Protein 4XFM (pdb70)

Nearest PDB structures (foldseek):
  4xfm-assembly1_A  TM=1.003E+00  e=1.404E-82  Pectobacterium atrosepticum SCRI1043
  4xfr-assembly1_A  TM=6.025E-01  e=2.585E-29  Bordetella bronchiseptica RB50
  1yzy-assembly2_B  TM=5.390E-01  e=2.437E-25  Haemophilus influenzae
  3dqq-assembly2_B  TM=5.513E-01  e=1.220E-23  Salmonella enterica subsp. enterica serovar Typhimurium
  5dmh-assembly2_B  TM=5.196E-01  e=3.644E-24  Cupriavidus necator H16

Sequence (400 aa):
GQVLVVADDFTGANDAGVGLAQHGARVSVVFDVNTLHADLLGDAVVVINTDSRAARDDVASQRTAAAVAAWQAVGGKGWIIKKIDSTLRGNLGAEVAAALSAADVPVALIAAASPTLGRVTRQGEVWVNGRRLTDTEFASDPKTPVTSASIAARLAEQTALPVAEIHLDEVRQANLAHRLQQLADEGTRLIILDTDVQDDLTHIVNAARALPFRPLLVGSAGLSDALATAQDFTRKTEKPLLAVVGSMSDIAQKQIAAARLRSDVTLVEIDINALFSPDSSTVMASQCEDALKALTNGHHCIIRTCQQLGETISHYLGELTRSIVQALLPGGLYLSGGDIAIAVATALGATGFQIKGQIASCVPWGYLLNSIVGMTPVMTKAGGFGNETTLLDVLRFIEEK

B-factor: mean 32.68, std 15.21, range [10.8, 99.48]

Foldseek 3Di:
DAEEEEEADDVQQVLLQVLLVVLAFPEDEDADLVVDAQVRGGHYYYYHLVFLQHDLVSLLVSLLVSLQSCVVRPDDDAYEYAYPLLLGGNVQSNVVSNQVSLVALAEEEQAADQVQQWWAAPQFIDRVHHTSCPDPVADDPRTHDDGRHPVVSNVVNDPQAEDEDGDVRLPDLCVLVVVVVCSVVRRYYYYYTDNDLVSLLSVVVSQVVHPGRHHYYYGSSNSSSVSNVVNHQHFFLAFEEEEEAFPDPLVVLQVVVLVVDNQAEEQEAELVCLPPPCVVVVLVVSLVVQLVSRNRGHHYYYYYPVVSLVSVLLSSLVSLCSNLVVDGHLAYEADDPSNVVNNLVSQVFPDFDWDQAWQVFKTKFATHPGSVPGRIYIYGYHPDDHSNRVVRVRVVSRVD

Organism: Pectobacterium atrosepticum (strain SCRI 1043 / ATCC BAA-672) (NCBI:txid218491)

Radius of gyration: 26.34 Å; Cα contacts (8 Å, |Δi|>4): 887; chains: 1; bounding box: 74×48×65 Å

Structure (mmCIF, N/CA/C/O backbone):
data_4XFM
#
_entry.id   4XFM
#
_cell.length_a   153.696
_cell.length_b   47.611
_cell.length_c   64.142
_cell.angle_alpha   90.000
_cell.angle_beta   107.120
_cell.angle_gamma   90.000
#
_symmetry.space_group_name_H-M   'C 1 2 1'
#
loop_
_entity.id
_entity.type
_entity.pdbx_description
1 polymer 'Uncharacterized protein'
2 non-polymer 'THREONATE ION'
3 water water
#
loop_
_atom_site.group_PDB
_atom_site.id
_atom_site.type_symbol
_atom_site.label_atom_id
_atom_site.label_alt_id
_atom_site.label_comp_id
_atom_site.label_asym_id
_atom_site.label_entity_id
_atom_site.label_seq_id
_atom_site.pdbx_PDB_ins_code
_atom_site.Cartn_x
_atom_site.Cartn_y
_atom_site.Cartn_z
_atom_site.occupancy
_atom_site.B_iso_or_equiv
_atom_site.auth_seq_id
_atom_site.auth_comp_id
_atom_site.auth_asym_id
_atom_site.auth_atom_id
_atom_site.pdbx_PDB_model_num
ATOM 1 N N . GLY A 1 31 ? 66.702 21.824 -0.171 1.00 40.64 9 GLY A N 1
ATOM 2 C CA . GLY A 1 31 ? 67.072 21.021 0.977 1.00 42.35 9 GLY A CA 1
ATOM 3 C C . GLY A 1 31 ? 65.975 21.040 2.025 1.00 37.44 9 GLY A C 1
ATOM 4 O O . GLY A 1 31 ? 66.161 20.550 3.140 1.00 53.97 9 GLY A O 1
ATOM 7 N N . GLN A 1 32 ? 64.818 21.588 1.651 1.00 29.04 10 GLN A N 1
ATOM 8 C CA . GLN A 1 32 ? 63.695 21.717 2.582 1.00 22.45 10 GLN A CA 1
ATOM 9 C C . GLN A 1 32 ? 62.772 20.508 2.495 1.00 20.74 10 GLN A C 1
ATOM 10 O O . GLN A 1 32 ? 62.628 19.886 1.459 1.00 23.31 10 GLN A O 1
ATOM 24 N N . VAL A 1 33 ? 62.143 20.167 3.608 1.00 17.09 11 VAL A N 1
ATOM 25 C CA . VAL A 1 33 ? 61.207 19.062 3.667 1.00 16.47 11 VAL A CA 1
ATOM 26 C C . VAL A 1 33 ? 59.803 19.544 4.069 1.00 15.84 11 VAL A C 1
ATOM 27 O O . VAL A 1 33 ? 59.669 20.372 4.968 1.00 16.50 11 VAL A O 1
ATOM 40 N N . LEU A 1 34 ? 58.776 19.036 3.376 1.00 13.62 12 LEU A N 1
ATOM 41 C CA . LEU A 1 34 ? 57.393 19.180 3.797 1.00 13.71 12 LEU A CA 1
ATOM 42 C C . LEU A 1 34 ? 56.885 17.816 4.178 1.00 13.64 12 LEU A C 1
ATOM 43 O O . LEU A 1 34 ? 56.977 16.880 3.370 1.00 13.99 12 LEU A O 1
ATOM 59 N N . VAL A 1 35 ? 56.312 17.700 5.380 1.00 13.18 13 VAL A N 1
ATOM 60 C CA . VAL A 1 35 ? 55.607 16.497 5.793 1.00 11.75 13 VAL A CA 1
ATOM 61 C C . VAL A 1 35 ? 54.118 16.828 5.854 1.00 15.34 13 VAL A C 1
ATOM 62 O O . VAL A 1 35 ? 53.743 17.791 6.522 1.00 14.19 13 VAL A O 1
ATOM 75 N N . VAL A 1 36 ? 53.276 16.066 5.159 1.00 13.02 14 VAL A N 1
ATOM 76 C CA . VAL A 1 36 ? 51.838 16.199 5.260 1.00 12.12 14 VAL A CA 1
ATOM 77 C C . VAL A 1 36 ? 51.339 14.918 5.919 1.00 13.30 14 VAL A C 1
ATOM 78 O O . VAL A 1 36 ? 51.379 13.858 5.307 1.00 13.26 14 VAL A O 1
ATOM 91 N N . ALA A 1 37 ? 50.895 15.033 7.168 1.00 14.02 15 ALA A N 1
ATOM 92 C CA . ALA A 1 37 ? 50.435 13.896 7.978 1.00 10.84 15 ALA A CA 1
ATOM 93 C C . ALA A 1 37 ? 48.934 14.002 8.132 1.00 13.63 15 ALA A C 1
ATOM 94 O O . ALA A 1 37 ? 48.380 15.110 8.130 1.00 14.35 15 ALA A O 1
ATOM 101 N N . ASP A 1 38 ? 48.245 12.874 8.307 1.00 13.78 16 ASP A N 1
ATOM 102 C CA . ASP A 1 38 ? 46.810 12.892 8.464 1.00 14.85 16 ASP A CA 1
ATOM 103 C C . ASP A 1 38 ? 46.314 12.967 9.913 1.00 15.18 16 ASP A C 1
ATOM 104 O O . ASP A 1 38 ? 45.113 13.057 10.131 1.00 15.56 16 ASP A O 1
ATOM 113 N N . ASP A 1 39 ? 47.214 12.929 10.888 1.00 14.10 17 ASP A N 1
ATOM 114 C CA . ASP A 1 39 ? 46.799 13.068 12.267 1.00 14.98 17 ASP A CA 1
ATOM 115 C C . ASP A 1 39 ? 47.878 13.682 13.163 1.00 16.34 17 ASP A C 1
ATOM 116 O O . ASP A 1 39 ? 49.001 13.935 12.740 1.00 16.02 17 ASP A O 1
ATOM 125 N N . PHE A 1 40 ? 47.468 13.983 14.390 1.00 17.93 18 PHE A N 1
ATOM 126 C CA . PHE A 1 40 ? 48.295 14.654 15.398 1.00 20.60 18 PHE A CA 1
ATOM 127 C C . PHE A 1 40 ? 49.555 13.886 15.731 1.00 15.73 18 PHE A C 1
ATOM 128 O O . PHE A 1 40 ? 50.675 14.416 15.632 1.00 16.57 18 PHE A O 1
ATOM 145 N N . THR A 1 41 ? 49.396 12.608 16.075 1.00 17.57 19 THR A N 1
ATOM 146 C CA . THR A 1 41 ? 50.560 11.811 16.463 1.00 16.33 19 THR A CA 1
ATOM 147 C C . THR A 1 41 ? 51.534 11.596 15.306 1.00 15.64 19 THR A C 1
ATOM 148 O O . THR A 1 41 ? 52.740 11.677 15.494 1.00 18.95 19 THR A O 1
ATOM 159 N N . GLY A 1 42 ? 51.023 11.344 14.100 1.00 16.68 20 GLY A N 1
ATOM 160 C CA . GLY A 1 42 ? 51.859 11.203 12.936 1.00 14.61 20 GLY A CA 1
ATOM 161 C C . GLY A 1 42 ? 52.669 12.445 12.639 1.00 16.67 20 GLY A C 1
ATOM 162 O O . GLY A 1 42 ? 53.861 12.385 12.322 1.00 15.48 20 GLY A O 1
ATOM 166 N N . ALA A 1 43 ? 52.020 13.586 12.777 1.00 15.12 21 ALA A N 1
ATOM 167 C CA . ALA A 1 43 ? 52.727 14.852 12.581 1.00 14.51 21 ALA A CA 1
ATOM 168 C C . ALA A 1 43 ? 53.846 15.037 13.588 1.00 16.82 21 ALA A C 1
ATOM 169 O O . ALA A 1 43 ? 54.976 15.379 13.224 1.00 18.55 21 ALA A O 1
ATOM 176 N N . ASN A 1 44 ? 53.544 14.816 14.859 1.00 16.46 22 ASN A N 1
ATOM 177 C CA . ASN A 1 44 ? 54.549 14.915 15.893 1.00 19.71 22 ASN A CA 1
ATOM 178 C C . ASN A 1 44 ? 55.691 13.936 15.716 1.00 20.40 22 ASN A C 1
ATOM 179 O O . ASN A 1 44 ? 56.863 14.320 15.907 1.00 25.14 22 ASN A O 1
ATOM 190 N N . ASP A 1 45 ? 55.359 12.699 15.390 1.00 20.99 23 ASP A N 1
ATOM 191 C CA . ASP A 1 45 ? 56.367 11.648 15.242 1.00 27.05 23 ASP A CA 1
ATOM 192 C C . ASP A 1 45 ? 57.327 12.034 14.096 1.00 26.88 23 ASP A C 1
ATOM 193 O O . ASP A 1 45 ? 58.531 11.903 14.227 1.00 23.84 23 ASP A O 1
ATOM 202 N N . ALA A 1 46 ? 56.795 12.549 12.997 1.00 23.76 24 ALA A N 1
ATOM 203 C CA . ALA A 1 46 ? 57.652 12.956 11.868 1.00 23.16 24 ALA A CA 1
ATOM 204 C C . ALA A 1 46 ? 58.547 14.128 12.282 1.00 21.96 24 ALA A C 1
ATOM 205 O O . ALA A 1 46 ? 59.769 14.149 12.039 1.00 19.62 24 ALA A O 1
ATOM 212 N N . GLY A 1 47 ? 57.972 15.113 12.959 1.00 18.58 25 GLY A N 1
ATOM 213 C CA . GLY A 1 47 ? 58.695 16.232 13.517 1.00 18.63 25 GLY A CA 1
ATOM 214 C C . GLY A 1 47 ? 59.837 15.870 14.442 1.00 19.92 25 GLY A C 1
ATOM 215 O O . GLY A 1 47 ? 60.942 16.392 14.392 1.00 22.83 25 GLY A O 1
ATOM 219 N N . VAL A 1 48 ? 59.532 14.991 15.397 1.00 17.37 26 VAL A N 1
ATOM 220 C CA . VAL A 1 48 ? 60.547 14.513 16.307 1.00 17.19 26 VAL A CA 1
ATOM 221 C C . VAL A 1 48 ? 61.739 13.882 15.547 1.00 15.43 26 VAL A C 1
ATOM 222 O O . VAL A 1 48 ? 62.905 14.140 15.871 1.00 20.31 26 VAL A O 1
ATOM 235 N N . GLY A 1 49 ? 61.411 13.047 14.574 1.00 16.55 27 GLY A N 1
ATOM 236 C CA . GLY A 1 49 ? 62.430 12.352 13.808 1.00 20.91 27 GLY A CA 1
ATOM 237 C C . GLY A 1 49 ? 63.312 13.340 13.075 1.00 19.28 27 GLY A C 1
ATOM 238 O O . GLY A 1 49 ? 64.540 13.239 13.079 1.00 21.28 27 GLY A O 1
ATOM 242 N N . LEU A 1 50 ? 62.691 14.352 12.492 1.00 18.60 28 LEU A N 1
ATOM 243 C CA . LEU A 1 50 ? 63.482 15.404 11.825 1.00 18.14 28 LEU A CA 1
ATOM 244 C C . LEU A 1 50 ? 64.381 16.193 12.785 1.00 18.66 28 LEU A C 1
ATOM 245 O O . LEU A 1 50 ? 65.581 16.442 12.531 1.00 19.63 28 LEU A O 1
ATOM 261 N N . ALA A 1 51 ? 63.846 16.574 13.938 1.00 17.73 29 ALA A N 1
ATOM 262 C CA . ALA A 1 51 ? 64.608 17.292 14.916 1.00 21.63 29 ALA A CA 1
ATOM 263 C C . ALA A 1 51 ? 65.784 16.483 15.434 1.00 19.23 29 ALA A C 1
ATOM 264 O O . ALA A 1 51 ? 66.840 17.008 15.683 1.00 23.29 29 ALA A O 1
ATOM 271 N N . GLN A 1 52 ? 65.573 15.175 15.531 1.00 21.35 30 GLN A N 1
ATOM 272 C CA . GLN A 1 52 ? 66.601 14.297 16.076 1.00 23.99 30 GLN A CA 1
ATOM 273 C C . GLN A 1 52 ? 67.797 14.204 15.129 1.00 22.81 30 GLN A C 1
ATOM 274 O O . GLN A 1 52 ? 68.929 13.959 15.569 1.00 29.49 30 GLN A O 1
ATOM 288 N N . HIS A 1 53 ? 67.531 14.432 13.852 1.00 26.27 31 HIS A N 1
ATOM 289 C CA . HIS A 1 53 ? 68.549 14.394 12.815 1.00 23.11 31 HIS A CA 1
ATOM 290 C C . HIS A 1 53 ? 69.054 15.788 12.457 1.00 27.47 31 HIS A C 1
ATOM 291 O O . HIS A 1 53 ? 69.683 15.960 11.415 1.00 31.98 31 HIS A O 1
ATOM 306 N N . GLY A 1 54 ? 68.766 16.779 13.306 1.00 26.01 32 GLY A N 1
ATOM 307 C CA . GLY A 1 54 ? 69.363 18.096 13.166 1.00 28.93 32 GLY A CA 1
ATOM 308 C C . GLY A 1 54 ? 68.519 19.174 12.502 1.00 23.52 32 GLY A C 1
ATOM 309 O O . GLY A 1 54 ? 68.983 20.311 12.372 1.00 29.71 32 GLY A O 1
ATOM 313 N N . ALA A 1 55 ? 67.296 18.845 12.122 1.00 24.72 33 ALA A N 1
ATOM 314 C CA . ALA A 1 55 ? 66.429 19.799 11.429 1.00 21.54 33 ALA A CA 1
ATOM 315 C C . ALA A 1 55 ? 65.846 20.851 12.380 1.00 24.38 33 ALA A C 1
ATOM 316 O O . ALA A 1 55 ? 65.501 20.557 13.534 1.00 22.48 33 ALA A O 1
ATOM 323 N N . ARG A 1 56 ? 65.717 22.073 11.870 1.00 20.98 34 ARG A N 1
ATOM 324 C CA . ARG A 1 56 ? 64.798 23.058 12.431 1.00 19.50 34 ARG A CA 1
ATOM 325 C C . ARG A 1 56 ? 63.433 22.737 11.850 1.00 19.31 34 ARG A C 1
ATOM 326 O O . ARG A 1 56 ? 63.239 22.755 10.642 1.00 19.36 34 ARG A O 1
ATOM 347 N N . VAL A 1 57 ? 62.492 22.331 12.693 1.00 16.20 35 VAL A N 1
ATOM 348 C CA . VAL A 1 57 ? 61.249 21.798 12.228 1.00 17.30 35 VAL A CA 1
ATOM 349 C C . VAL A 1 57 ? 60.087 22.318 13.046 1.00 18.72 35 VAL A C 1
ATOM 350 O O . VAL A 1 57 ? 60.151 22.364 14.275 1.00 21.47 35 VAL A O 1
ATOM 363 N N . SER A 1 58 ? 59.020 22.721 12.356 1.00 17.56 36 SER A N 1
ATOM 364 C CA . SER A 1 58 ? 57.836 23.134 13.068 1.00 19.35 36 SER A CA 1
ATOM 365 C C . SER A 1 58 ? 56.577 22.564 12.444 1.00 18.88 36 SER A C 1
ATOM 366 O O . SER A 1 58 ? 56.513 22.325 11.248 1.00 18.10 36 SER A O 1
ATOM 374 N N . VAL A 1 59 ? 55.601 22.302 13.307 1.00 17.38 37 VAL A N 1
ATOM 375 C CA . VAL A 1 59 ? 54.236 22.009 12.910 1.00 14.64 37 VAL A CA 1
ATOM 376 C C . VAL A 1 59 ? 53.531 23.356 12.790 1.00 15.75 37 VAL A C 1
ATOM 377 O O . VAL A 1 59 ? 53.592 24.174 13.691 1.00 17.39 37 VAL A O 1
ATOM 390 N N . VAL A 1 60 ? 52.898 23.594 11.641 1.00 15.18 38 VAL A N 1
ATOM 391 C CA . VAL A 1 60 ? 52.176 24.827 11.410 1.00 15.86 38 VAL A CA 1
ATOM 392 C C . VAL A 1 60 ? 50.681 24.473 11.424 1.00 15.42 38 VAL A C 1
ATOM 393 O O . VAL A 1 60 ? 50.248 23.578 10.701 1.00 17.11 38 VAL A O 1
ATOM 406 N N . PHE A 1 61 ? 49.932 25.128 12.293 1.00 16.57 39 PHE A N 1
ATOM 407 C CA . PHE A 1 61 ? 48.554 24.781 12.556 1.00 16.90 39 PHE A CA 1
ATOM 408 C C . PHE A 1 61 ? 47.591 25.120 11.421 1.00 20.90 39 PHE A C 1
ATOM 409 O O . PHE A 1 61 ? 46.648 24.368 11.176 1.00 21.72 39 PHE A O 1
ATOM 426 N N . ASP A 1 62 ? 47.842 26.234 10.729 1.00 21.20 40 ASP A N 1
ATOM 427 C CA . ASP A 1 62 ? 46.954 26.690 9.653 1.00 24.53 40 ASP A CA 1
ATOM 428 C C . ASP A 1 62 ? 47.854 26.938 8.459 1.00 19.80 40 ASP A C 1
ATOM 429 O O . ASP A 1 62 ? 48.808 27.707 8.574 1.00 20.32 40 ASP A O 1
ATOM 438 N N . VAL A 1 63 ? 47.635 26.241 7.350 1.00 24.55 41 VAL A N 1
ATOM 439 C CA . VAL A 1 63 ? 48.478 26.504 6.192 1.00 35.56 41 VAL A CA 1
ATOM 440 C C . VAL A 1 63 ? 48.612 28.021 5.891 1.00 43.02 41 VAL A C 1
ATOM 441 O O . VAL A 1 63 ? 49.640 28.471 5.377 1.00 33.84 41 VAL A O 1
ATOM 454 N N . ASN A 1 64 ? 47.626 28.824 6.287 1.00 42.40 42 ASN A N 1
ATOM 455 C CA . ASN A 1 64 ? 47.669 30.287 6.047 1.00 35.63 42 ASN A CA 1
ATOM 456 C C . ASN A 1 64 ? 48.745 31.133 6.763 1.00 42.94 42 ASN A C 1
ATOM 457 O O . ASN A 1 64 ? 48.871 32.332 6.518 1.00 33.72 42 ASN A O 1
ATOM 468 N N . THR A 1 65 ? 49.491 30.549 7.675 1.00 29.19 43 THR A N 1
ATOM 469 C CA . THR A 1 65 ? 50.555 31.255 8.346 1.00 30.02 43 THR A CA 1
ATOM 470 C C . THR A 1 65 ? 51.885 30.784 7.792 1.00 20.16 43 THR A C 1
ATOM 471 O O . THR A 1 65 ? 52.922 31.166 8.340 1.00 28.20 43 THR A O 1
ATOM 482 N N . LEU A 1 66 ? 51.877 29.991 6.708 1.00 29.54 44 LEU A N 1
ATOM 483 C CA . LEU A 1 66 ? 53.153 29.601 6.054 1.00 28.20 44 LEU A CA 1
ATOM 484 C C . LEU A 1 66 ? 53.792 30.778 5.331 1.00 22.44 44 LEU A C 1
ATOM 485 O O . LEU A 1 66 ? 53.125 31.553 4.667 1.00 29.57 44 LEU A O 1
ATOM 501 N N . HIS A 1 67 ? 55.112 30.895 5.458 1.00 26.34 45 HIS A N 1
ATOM 502 C CA . HIS A 1 67 ? 55.880 31.910 4.744 1.00 24.91 45 HIS A CA 1
ATOM 503 C C . HIS A 1 67 ? 57.313 31.411 4.646 1.00 24.53 45 HIS A C 1
ATOM 504 O O . HIS A 1 67 ? 57.657 30.408 5.298 1.00 23.21 45 HIS A O 1
ATOM 519 N N . ALA A 1 68 ? 58.117 32.058 3.814 1.00 27.61 46 ALA A N 1
ATOM 520 C CA . ALA A 1 68 ? 59.447 31.558 3.438 1.00 26.34 46 ALA A CA 1
ATOM 521 C C . ALA A 1 68 ? 60.389 31.224 4.607 1.00 26.16 46 ALA A C 1
ATOM 522 O O . ALA A 1 68 ? 61.078 30.187 4.585 1.00 27.56 46 ALA A O 1
ATOM 529 N N . ASP A 1 69 ? 60.389 32.070 5.628 1.00 29.28 47 ASP A N 1
ATOM 530 C CA . ASP A 1 69 ? 61.282 31.881 6.777 1.00 35.53 47 ASP A CA 1
ATOM 531 C C . ASP A 1 69 ? 60.934 30.647 7.607 1.00 38.06 47 ASP A C 1
ATOM 532 O O . ASP A 1 69 ? 61.756 30.157 8.378 1.00 40.36 47 ASP A O 1
ATOM 541 N N . LEU A 1 70 ?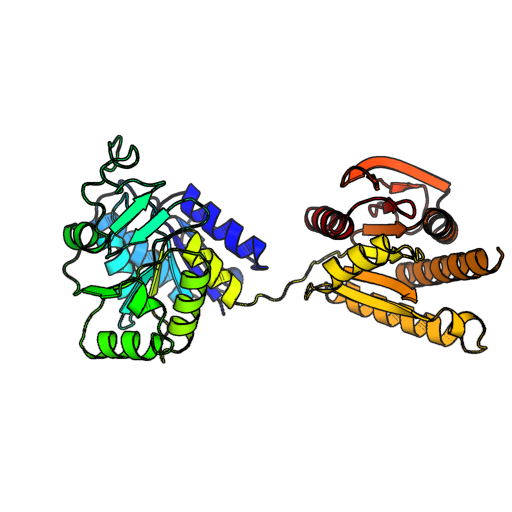 59.724 30.140 7.448 1.00 28.40 48 LEU A N 1
ATOM 542 C CA . LEU A 1 70 ? 59.312 28.979 8.211 1.00 28.27 48 LEU A CA 1
ATOM 543 C C . LEU A 1 70 ? 59.768 27.714 7.501 1.00 25.24 48 LEU A C 1
ATOM 544 O O . LEU A 1 70 ? 59.758 26.615 8.081 1.00 31.03 48 LEU A O 1
ATOM 560 N N . LEU A 1 71 ? 60.193 27.835 6.242 1.00 23.53 49 LEU A N 1
ATOM 561 C CA . LEU A 1 71 ? 60.559 26.650 5.450 1.00 21.33 49 LEU A CA 1
ATOM 562 C C . LEU A 1 71 ? 61.847 25.922 5.863 1.00 26.44 49 LEU A C 1
ATOM 563 O O . LEU A 1 71 ? 61.996 24.718 5.608 1.00 29.95 49 LEU A O 1
ATOM 579 N N . GLY A 1 72 ? 62.813 26.615 6.432 1.00 28.92 50 GLY A N 1
ATOM 580 C CA . GLY A 1 72 ? 64.049 25.922 6.751 1.00 34.30 50 GLY A CA 1
ATOM 581 C C . GLY A 1 72 ? 63.930 25.336 8.140 1.00 27.36 50 GLY A C 1
ATOM 582 O O . GLY A 1 72 ? 63.652 26.103 9.079 1.00 30.29 50 GLY A O 1
ATOM 586 N N . ASP A 1 73 ? 64.162 24.031 8.343 1.00 19.80 51 ASP A N 1
ATOM 587 C CA . ASP A 1 73 ? 64.466 22.996 7.368 1.00 21.31 51 ASP A CA 1
ATOM 588 C C . ASP A 1 73 ? 63.275 22.116 6.990 1.00 21.52 51 ASP A C 1
ATOM 589 O O . ASP A 1 73 ? 63.286 21.451 5.948 1.00 23.87 51 ASP A O 1
ATOM 598 N N . ALA A 1 74 ? 62.277 22.042 7.868 1.00 17.71 52 ALA A N 1
ATOM 599 C CA . ALA A 1 74 ? 61.130 21.216 7.628 1.00 15.67 52 ALA A CA 1
ATOM 600 C C . ALA A 1 74 ? 59.888 21.859 8.224 1.00 15.86 52 ALA A C 1
ATOM 601 O O . ALA A 1 74 ? 59.924 22.467 9.288 1.00 17.03 52 ALA A O 1
ATOM 608 N N A VAL A 1 75 ? 58.778 21.732 7.522 0.40 15.02 53 VAL A N 1
ATOM 609 N N B VAL A 1 75 ? 58.785 21.653 7.521 0.60 15.46 53 VAL A N 1
ATOM 610 C CA A VAL A 1 75 ? 57.489 22.074 8.089 0.40 18.24 53 VAL A CA 1
ATOM 611 C CA B VAL A 1 75 ? 57.441 22.077 7.889 0.60 15.23 53 VAL A CA 1
ATOM 612 C C A VAL A 1 75 ? 56.551 20.880 7.985 0.40 14.56 53 VAL A C 1
ATOM 613 C C B VAL A 1 75 ? 56.555 20.836 7.974 0.60 14.79 53 VAL A C 1
ATOM 614 O O A VAL A 1 75 ? 56.575 20.129 7.011 0.40 16.79 53 VAL A O 1
ATOM 615 O O B VAL A 1 75 ? 56.601 19.998 7.084 0.60 12.44 53 VAL A O 1
ATOM 640 N N . VAL A 1 76 ? 55.739 20.707 9.016 1.00 13.81 54 VAL A N 1
ATOM 641 C CA . VAL A 1 76 ? 54.828 19.584 9.136 1.00 15.70 54 VAL A CA 1
ATOM 642 C C . VAL A 1 76 ? 53.408 20.148 9.210 1.00 15.91 54 VAL A C 1
ATOM 643 O O . VAL A 1 76 ? 53.126 21.076 9.981 1.00 15.02 54 VAL A O 1
ATOM 657 N N . ILE A 1 77 ? 52.526 19.622 8.380 1.00 14.98 55 ILE A N 1
ATOM 658 C CA . ILE A 1 77 ? 51.117 19.965 8.386 1.00 13.36 55 ILE A CA 1
ATOM 659 C C . ILE A 1 77 ? 50.309 18.730 8.788 1.00 16.98 55 ILE A C 1
ATOM 660 O O . ILE A 1 77 ? 50.553 17.628 8.284 1.00 17.43 55 ILE A O 1
ATOM 676 N N . ASN A 1 78 ? 49.379 18.919 9.701 1.00 15.78 56 ASN A N 1
ATOM 677 C CA . ASN A 1 78 ? 48.422 17.878 10.099 1.00 14.01 56 ASN A CA 1
ATOM 678 C C . ASN A 1 78 ? 47.051 18.184 9.486 1.00 16.60 56 ASN A C 1
ATOM 679 O O . ASN A 1 78 ? 46.380 19.162 9.849 1.00 19.10 56 ASN A O 1
ATOM 690 N N . THR A 1 79 ? 46.658 17.376 8.512 1.00 15.24 57 THR A N 1
ATOM 691 C CA . THR A 1 79 ? 45.393 17.594 7.828 1.00 15.23 57 THR A CA 1
ATOM 692 C C . THR A 1 79 ? 44.181 17.061 8.604 1.00 16.30 57 THR A C 1
ATOM 693 O O . THR A 1 79 ? 43.038 17.289 8.212 1.00 17.94 57 THR A O 1
ATOM 704 N N . ASP A 1 80 ? 44.449 16.388 9.723 1.00 16.42 58 ASP A N 1
ATOM 705 C CA . ASP A 1 80 ? 43.425 15.838 10.603 1.00 18.57 58 ASP A CA 1
ATOM 706 C C . ASP A 1 80 ? 42.293 15.226 9.797 1.00 18.15 58 ASP A C 1
ATOM 707 O O . ASP A 1 80 ? 41.127 15.523 10.020 1.00 20.45 58 ASP A O 1
ATOM 716 N N . SER A 1 81 ? 42.651 14.302 8.912 1.00 17.66 59 SER A N 1
ATOM 717 C CA . SER A 1 81 ? 41.738 13.847 7.873 1.00 15.54 59 SER A CA 1
ATOM 718 C C . SER A 1 81 ? 41.530 12.344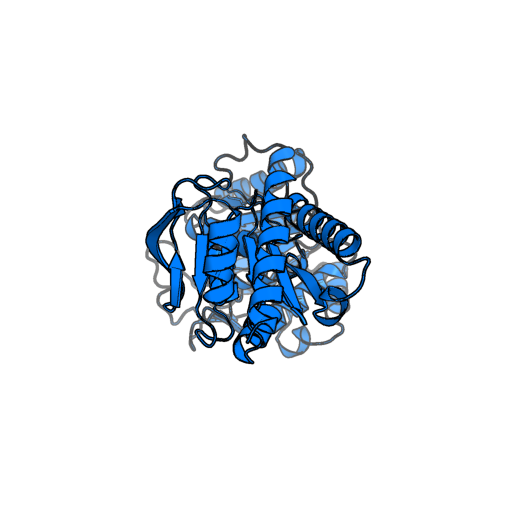 7.880 1.00 16.59 59 SER A C 1
ATOM 719 O O . SER A 1 81 ? 40.882 11.825 6.982 1.00 17.00 59 SER A O 1
ATOM 727 N N . ARG A 1 82 ? 42.016 11.662 8.898 1.00 15.98 60 ARG A N 1
ATOM 728 C CA . ARG A 1 82 ? 41.888 10.203 8.912 1.00 15.82 60 ARG A CA 1
ATOM 729 C C . ARG A 1 82 ? 40.469 9.680 8.875 1.00 21.06 60 ARG A C 1
ATOM 730 O O . ARG A 1 82 ? 40.222 8.612 8.285 1.00 20.26 60 ARG A O 1
ATOM 751 N N . ALA A 1 83 ? 39.546 10.390 9.497 1.00 17.33 61 ALA A N 1
ATOM 752 C CA . ALA A 1 83 ? 38.159 10.001 9.476 1.00 19.96 61 ALA A CA 1
ATOM 753 C C . ALA A 1 83 ? 37.298 10.955 8.679 1.00 22.50 61 ALA A C 1
ATOM 754 O O . ALA A 1 83 ? 36.075 10.932 8.794 1.00 25.23 61 ALA A O 1
ATOM 761 N N . ALA A 1 84 ? 37.941 11.780 7.852 1.00 21.18 62 ALA A N 1
ATOM 762 C CA . ALA A 1 84 ? 37.196 12.736 7.055 1.00 19.25 62 ALA A CA 1
ATOM 763 C C . ALA A 1 84 ? 36.657 12.085 5.802 1.00 19.84 62 ALA A C 1
ATOM 764 O O . ALA A 1 84 ? 37.059 10.987 5.437 1.00 19.57 62 ALA A O 1
ATOM 771 N N . ARG A 1 85 ? 35.724 12.772 5.151 1.00 20.15 63 ARG A N 1
ATOM 772 C CA . ARG A 1 85 ? 35.316 12.422 3.801 1.00 21.82 63 ARG A CA 1
ATOM 773 C C . ARG A 1 85 ? 36.551 12.348 2.921 1.00 20.46 63 ARG A C 1
ATOM 774 O O . ARG A 1 85 ? 37.493 13.126 3.098 1.00 19.98 63 ARG A O 1
ATOM 795 N N . ASP A 1 86 ? 36.522 11.459 1.937 1.00 19.96 64 ASP A N 1
ATOM 796 C CA . ASP A 1 86 ? 37.629 11.333 1.016 1.00 17.31 64 ASP A CA 1
ATOM 797 C C . ASP A 1 86 ? 37.911 12.626 0.231 1.00 19.16 64 ASP A C 1
ATOM 798 O O . ASP A 1 86 ? 39.068 12.973 0.033 1.00 18.45 64 ASP A O 1
ATOM 807 N N . ASP A 1 87 ? 36.872 13.346 -0.172 1.00 20.03 65 ASP A N 1
ATOM 808 C CA . ASP A 1 87 ? 37.106 14.558 -0.961 1.00 20.61 65 ASP A CA 1
ATOM 809 C C . ASP A 1 87 ? 37.713 15.681 -0.116 1.00 22.42 65 ASP A C 1
ATOM 810 O O . ASP A 1 87 ? 38.565 16.444 -0.587 1.00 22.20 65 ASP A O 1
ATOM 819 N N . VAL A 1 88 ? 37.313 15.754 1.141 1.00 19.32 66 VAL A N 1
ATOM 820 C CA . VAL A 1 88 ? 37.901 16.689 2.082 1.00 20.07 66 VAL A CA 1
ATOM 821 C C . VAL A 1 88 ? 39.358 16.357 2.358 1.00 18.10 66 VAL A C 1
ATOM 822 O O . VAL A 1 88 ? 40.226 17.215 2.383 1.00 19.05 66 VAL A O 1
ATOM 835 N N . ALA A 1 89 ? 39.632 15.078 2.589 1.00 15.82 67 ALA A N 1
ATOM 836 C CA . ALA A 1 89 ? 40.996 14.648 2.772 1.00 15.68 67 ALA A CA 1
ATOM 837 C C . ALA A 1 89 ? 41.893 15.001 1.598 1.00 15.46 67 ALA A C 1
ATOM 838 O O . ALA A 1 89 ? 43.029 15.487 1.781 1.00 16.65 67 ALA A O 1
ATOM 845 N N . SER A 1 90 ? 41.390 14.741 0.400 1.00 17.69 68 SER A N 1
ATOM 846 C CA . SER A 1 90 ? 42.106 15.096 -0.827 1.00 17.63 68 SER A CA 1
ATOM 847 C C . SER A 1 90 ? 42.378 16.611 -0.908 1.00 16.53 68 SER A C 1
ATOM 848 O O . SER A 1 90 ? 43.514 17.022 -1.119 1.00 18.71 68 SER A O 1
ATOM 856 N N . GLN A 1 91 ? 41.334 17.401 -0.721 1.00 17.31 69 GLN A N 1
ATOM 857 C CA . GLN A 1 91 ? 41.443 18.861 -0.798 1.00 17.51 69 GLN A CA 1
ATOM 858 C C . GLN A 1 91 ? 42.459 19.396 0.190 1.00 18.10 69 GLN A C 1
ATOM 859 O O . GLN A 1 91 ? 43.300 20.224 -0.153 1.00 19.22 69 GLN A O 1
ATOM 873 N N . ARG A 1 92 ? 42.419 18.922 1.431 1.00 17.70 70 ARG A N 1
ATOM 874 C CA . ARG A 1 92 ? 43.344 19.407 2.439 1.00 17.54 70 ARG A CA 1
ATOM 875 C C . ARG A 1 92 ? 44.792 19.059 2.128 1.00 17.24 70 ARG A C 1
ATOM 876 O O . ARG A 1 92 ? 45.718 19.852 2.397 1.00 17.12 70 ARG A O 1
ATOM 897 N N . THR A 1 93 ? 45.006 17.840 1.634 1.00 16.74 71 THR A N 1
ATOM 898 C CA . THR A 1 93 ? 46.334 17.369 1.350 1.00 14.95 71 THR A CA 1
ATOM 899 C C . THR A 1 93 ? 46.939 18.177 0.214 1.00 17.00 71 THR A C 1
ATOM 900 O O . THR A 1 93 ? 48.081 18.660 0.296 1.00 16.21 71 THR A O 1
ATOM 911 N N . ALA A 1 94 ? 46.165 18.355 -0.832 1.00 16.24 72 ALA A N 1
ATOM 912 C CA . ALA A 1 94 ? 46.669 19.118 -1.974 1.00 17.37 72 ALA A CA 1
ATOM 913 C C . ALA A 1 94 ? 46.921 20.563 -1.541 1.00 19.70 72 ALA A C 1
ATOM 914 O O . ALA A 1 94 ? 47.911 21.174 -1.957 1.00 19.81 72 ALA A O 1
ATOM 921 N N . ALA A 1 95 ? 46.047 21.106 -0.698 1.00 17.48 73 ALA A N 1
ATOM 922 C CA . ALA A 1 95 ? 46.165 22.517 -0.311 1.00 17.82 73 ALA A CA 1
ATOM 923 C C . ALA A 1 95 ? 47.448 22.745 0.503 1.00 18.18 73 ALA A C 1
ATOM 924 O O . ALA A 1 95 ? 48.051 23.822 0.402 1.00 21.72 73 ALA A O 1
ATOM 931 N N . ALA A 1 96 ? 47.824 21.772 1.327 1.00 17.50 74 ALA A N 1
ATOM 932 C CA . ALA A 1 96 ? 49.038 21.825 2.118 1.00 17.01 74 ALA A CA 1
ATOM 933 C C . ALA A 1 96 ? 50.271 21.884 1.237 1.00 17.73 74 ALA A C 1
ATOM 934 O O . ALA A 1 96 ? 51.148 22.730 1.436 1.00 16.31 74 ALA A O 1
ATOM 941 N N . VAL A 1 97 ? 50.311 21.017 0.231 1.00 16.23 75 VAL A N 1
ATOM 942 C CA . VAL A 1 97 ? 51.406 21.014 -0.730 1.00 16.06 75 VAL A CA 1
ATOM 943 C C . VAL A 1 97 ? 51.445 22.350 -1.469 1.00 17.99 75 VAL A C 1
ATOM 944 O O . VAL A 1 97 ? 52.494 22.954 -1.615 1.00 18.22 75 VAL A O 1
ATOM 957 N N . ALA A 1 98 ? 50.293 22.824 -1.938 1.00 17.79 76 ALA A N 1
ATOM 958 C CA . ALA A 1 98 ? 50.263 24.057 -2.705 1.00 17.85 76 ALA A CA 1
ATOM 959 C C . ALA A 1 98 ? 50.744 25.256 -1.885 1.00 22.21 76 ALA A C 1
ATOM 960 O O . ALA A 1 98 ? 51.419 26.147 -2.417 1.00 21.49 76 ALA A O 1
ATOM 967 N N . ALA A 1 99 ? 50.393 25.291 -0.605 1.00 19.51 77 ALA A N 1
ATOM 968 C CA . ALA A 1 99 ? 50.727 26.448 0.222 1.00 19.55 77 ALA A CA 1
ATOM 969 C C . ALA A 1 99 ? 52.230 26.483 0.429 1.00 17.81 77 ALA A C 1
ATOM 970 O O . ALA A 1 99 ? 52.821 27.566 0.448 1.00 20.56 77 ALA A O 1
ATOM 977 N N . TRP A 1 100 ? 52.825 25.307 0.602 1.00 17.82 78 TRP A N 1
ATOM 978 C CA . TRP A 1 100 ? 54.275 25.186 0.745 1.00 16.10 78 TRP A CA 1
ATOM 979 C C . TRP A 1 100 ? 54.985 25.598 -0.533 1.00 17.28 78 TRP A C 1
ATOM 980 O O . TRP A 1 100 ? 55.957 26.355 -0.509 1.00 19.71 78 TRP A O 1
ATOM 1001 N N . GLN A 1 101 ? 54.480 25.148 -1.672 1.00 16.60 79 GLN A N 1
ATOM 1002 C CA . GLN A 1 101 ? 55.053 25.571 -2.948 1.00 18.89 79 GLN A CA 1
ATOM 1003 C C . GLN A 1 101 ? 54.956 27.078 -3.136 1.00 19.85 79 GLN A C 1
ATOM 1004 O O . GLN A 1 101 ? 55.900 27.741 -3.609 1.00 22.63 79 GLN A O 1
ATOM 1018 N N . ALA A 1 102 ? 53.819 27.654 -2.751 1.00 19.74 80 ALA A N 1
ATOM 1019 C CA . ALA A 1 102 ? 53.566 29.059 -3.007 1.00 21.99 80 ALA A CA 1
ATOM 1020 C C . ALA A 1 102 ? 54.534 30.012 -2.290 1.00 21.16 80 ALA A C 1
ATOM 1021 O O . ALA A 1 102 ? 54.743 31.154 -2.730 1.00 23.99 80 ALA A O 1
ATOM 1028 N N . VAL A 1 103 ? 55.138 29.548 -1.201 1.00 23.44 81 VAL A N 1
ATOM 1029 C CA . VAL A 1 103 ? 56.096 30.396 -0.491 1.00 26.67 81 VAL A CA 1
ATOM 1030 C C . VAL A 1 103 ? 57.539 29.996 -0.792 1.00 24.70 81 VAL A C 1
ATOM 1031 O O . VAL A 1 103 ? 58.481 30.504 -0.181 1.00 30.76 81 VAL A O 1
ATOM 1044 N N . GLY A 1 104 ? 57.709 29.146 -1.788 1.00 21.95 82 GLY A N 1
ATOM 1045 C CA . GLY A 1 104 ? 59.026 28.866 -2.318 1.00 24.44 82 GLY A CA 1
ATOM 1046 C C . GLY A 1 104 ? 59.632 27.557 -1.871 1.00 24.00 82 GLY A C 1
ATOM 1047 O O . GLY A 1 104 ? 60.821 27.330 -2.081 1.00 25.19 82 GLY A O 1
ATOM 1051 N N . GLY A 1 105 ? 58.825 26.693 -1.265 1.00 22.46 83 GLY A N 1
ATOM 1052 C CA . GLY A 1 105 ? 59.306 25.403 -0.815 1.00 23.91 83 GLY A CA 1
ATOM 1053 C C . GLY A 1 105 ? 59.841 24.586 -1.977 1.00 23.57 83 GLY A C 1
ATOM 1054 O O . GLY A 1 105 ? 59.204 24.462 -3.022 1.00 26.01 83 GLY A O 1
ATOM 1058 N N . LYS A 1 106 ? 61.050 24.081 -1.796 1.00 22.38 84 LYS A N 1
ATOM 1059 C CA . LYS A 1 106 ? 61.672 23.211 -2.768 1.00 25.53 84 LYS A CA 1
ATOM 1060 C C . LYS A 1 106 ? 62.527 22.190 -2.020 1.00 24.30 84 LYS A C 1
ATOM 1061 O O . LYS A 1 106 ? 63.340 22.523 -1.158 1.00 27.34 84 LYS A O 1
ATOM 1080 N N . GLY A 1 107 ? 62.304 20.929 -2.323 1.00 22.20 85 GLY A N 1
ATOM 1081 C CA . GLY A 1 107 ? 63.085 19.890 -1.702 1.00 21.60 85 GLY A CA 1
ATOM 1082 C C . GLY A 1 107 ? 62.287 18.620 -1.802 1.00 24.57 85 GLY A C 1
ATOM 1083 O O . GLY A 1 107 ? 62.022 18.157 -2.911 1.00 28.38 85 GLY A O 1
ATOM 1087 N N . TRP A 1 108 ? 61.903 18.059 -0.657 1.00 16.41 86 TRP A N 1
ATOM 1088 C CA . TRP A 1 108 ? 61.236 16.775 -0.597 1.00 17.92 86 TRP A CA 1
ATOM 1089 C C . TRP A 1 108 ? 59.898 16.894 0.083 1.00 18.95 86 TRP A C 1
ATOM 1090 O O . TRP A 1 108 ? 59.783 17.560 1.110 1.00 17.77 86 TRP A O 1
ATOM 1111 N N . ILE A 1 109 ? 58.898 16.235 -0.475 1.00 15.10 87 ILE A N 1
ATOM 1112 C CA . ILE A 1 109 ? 57.574 16.116 0.125 1.00 14.03 87 ILE A CA 1
ATOM 1113 C C . ILE A 1 109 ? 57.348 14.677 0.561 1.00 15.54 87 ILE A C 1
ATOM 1114 O O . ILE A 1 109 ? 57.526 13.773 -0.243 1.00 14.59 87 ILE A O 1
ATOM 1130 N N . ILE A 1 110 ? 57.012 14.473 1.832 1.00 13.48 88 ILE A N 1
ATOM 1131 C CA . ILE A 1 110 ? 56.613 13.171 2.337 1.00 12.93 88 ILE A CA 1
ATOM 1132 C C . ILE A 1 110 ? 55.167 13.228 2.792 1.00 14.97 88 ILE A C 1
ATOM 1133 O O . ILE A 1 110 ? 54.787 14.081 3.609 1.00 14.33 88 ILE A O 1
ATOM 1149 N N . LYS A 1 111 ? 54.340 12.376 2.205 1.00 13.35 89 LYS A N 1
ATOM 1150 C CA . LYS A 1 111 ? 52.985 12.173 2.661 1.00 11.81 89 LYS A CA 1
ATOM 1151 C C . LYS A 1 111 ? 53.082 11.109 3.752 1.00 13.86 89 LYS A C 1
ATOM 1152 O O . LYS A 1 111 ? 53.357 9.940 3.469 1.00 13.00 89 LYS A O 1
ATOM 1171 N N . LYS A 1 112 ? 52.923 11.509 5.013 1.00 11.31 90 LYS A N 1
ATOM 1172 C CA . LYS A 1 112 ? 52.956 10.627 6.161 1.00 11.33 90 LYS A CA 1
ATOM 1173 C C . LYS A 1 112 ? 51.613 9.951 6.295 1.00 13.68 90 LYS A C 1
ATOM 1174 O O . LYS A 1 112 ? 50.589 10.587 6.529 1.00 13.80 90 LYS A O 1
ATOM 1193 N N . ILE A 1 113 ? 51.625 8.623 6.169 1.00 12.61 91 ILE A N 1
ATOM 1194 C CA . ILE A 1 113 ? 50.449 7.801 6.315 1.00 11.82 91 ILE A CA 1
ATOM 1195 C C . ILE A 1 113 ? 50.597 6.943 7.567 1.00 11.40 91 ILE A C 1
ATOM 1196 O O . ILE A 1 113 ? 51.697 6.774 8.091 1.00 12.30 91 ILE A O 1
ATOM 1212 N N . ASP A 1 114 ? 49.490 6.417 8.039 1.00 12.39 92 ASP A N 1
ATOM 1213 C CA . ASP A 1 114 ? 49.488 5.421 9.116 1.00 11.02 92 ASP A CA 1
ATOM 1214 C C . ASP A 1 114 ? 50.266 4.191 8.678 1.00 13.23 92 ASP A C 1
ATOM 1215 O O . ASP A 1 114 ? 49.997 3.622 7.622 1.00 11.85 92 ASP A O 1
ATOM 1224 N N . SER A 1 115 ? 51.223 3.753 9.493 1.00 13.01 93 SER A N 1
ATOM 1225 C CA . SER A 1 115 ? 51.922 2.493 9.225 1.00 13.47 93 SER A CA 1
ATOM 1226 C C . SER A 1 115 ? 50.971 1.320 9.108 1.00 14.02 93 SER A C 1
ATOM 1227 O O . SER A 1 115 ? 51.285 0.336 8.429 1.00 15.88 93 SER A O 1
ATOM 1235 N N . THR A 1 116 ? 49.851 1.362 9.823 1.00 13.06 94 THR A N 1
ATOM 1236 C CA . THR A 1 116 ? 48.851 0.310 9.826 1.00 12.35 94 THR A CA 1
ATOM 1237 C C . THR A 1 116 ? 47.657 0.603 8.889 1.00 12.17 94 THR A C 1
ATOM 1238 O O . THR A 1 116 ? 46.588 0.030 9.026 1.00 14.92 94 THR A O 1
ATOM 1249 N N . LEU A 1 117 ? 47.893 1.516 7.940 1.00 12.94 95 LEU A N 1
ATOM 1250 C CA . LEU A 1 117 ? 47.040 1.692 6.758 1.00 13.41 95 LEU A CA 1
ATOM 1251 C C . LEU A 1 117 ? 45.618 2.133 7.010 1.00 15.70 95 LEU A C 1
ATOM 1252 O O . LEU A 1 117 ? 44.748 1.926 6.173 1.00 16.26 95 LEU A O 1
ATOM 1268 N N . ARG A 1 118 ? 45.362 2.789 8.138 1.00 13.96 96 ARG A N 1
ATOM 1269 C CA . ARG A 1 118 ? 44.065 3.407 8.392 1.00 13.37 96 ARG A CA 1
ATOM 1270 C C . ARG A 1 118 ? 43.976 4.720 7.640 1.00 15.96 96 ARG A C 1
ATOM 1271 O O . ARG A 1 118 ? 44.981 5.402 7.505 1.00 16.89 96 ARG A O 1
ATOM 1292 N N . GLY A 1 119 ? 42.780 5.051 7.154 1.00 14.12 97 GLY A N 1
ATOM 1293 C CA . GLY A 1 119 ? 42.493 6.384 6.639 1.00 14.45 97 GLY A CA 1
ATOM 1294 C C . GLY A 1 119 ? 42.248 6.480 5.142 1.00 16.04 97 GLY A C 1
ATOM 1295 O O . GLY A 1 119 ? 41.958 5.485 4.454 1.00 15.51 97 GLY A O 1
ATOM 1299 N N . ASN A 1 120 ? 42.322 7.717 4.647 1.00 14.96 98 ASN A N 1
ATOM 1300 C CA . ASN A 1 120 ? 41.987 8.021 3.273 1.00 16.60 98 ASN A CA 1
ATOM 1301 C C . ASN A 1 120 ? 43.231 7.921 2.405 1.00 15.86 98 ASN A C 1
ATOM 1302 O O . ASN A 1 120 ? 43.652 8.891 1.777 1.00 15.87 98 ASN A O 1
ATOM 1313 N N . LEU A 1 121 ? 43.829 6.735 2.369 1.00 14.12 99 LEU A N 1
ATOM 1314 C CA . LEU A 1 121 ? 45.144 6.569 1.768 1.00 13.95 99 LEU A CA 1
ATOM 1315 C C . LEU A 1 121 ? 45.156 6.990 0.298 1.00 14.54 99 LEU A C 1
ATOM 1316 O O . LEU A 1 121 ? 45.970 7.785 -0.106 1.00 14.94 99 LEU A O 1
ATOM 1332 N N . GLY A 1 122 ? 44.285 6.401 -0.508 1.00 14.32 100 GLY A N 1
ATOM 1333 C CA . GLY A 1 122 ? 44.306 6.663 -1.933 1.00 15.22 100 GLY A CA 1
ATOM 1334 C C . GLY A 1 122 ? 43.986 8.102 -2.246 1.00 15.95 100 GLY A C 1
ATOM 1335 O O . GLY A 1 122 ? 44.599 8.690 -3.120 1.00 15.89 100 GLY A O 1
ATOM 1339 N N . ALA A 1 123 ? 42.981 8.662 -1.586 1.00 15.79 101 ALA A N 1
ATOM 1340 C CA . ALA A 1 123 ? 42.616 10.049 -1.868 1.00 15.64 101 ALA A CA 1
ATOM 1341 C C . ALA A 1 123 ? 43.759 11.014 -1.552 1.00 17.30 101 ALA A C 1
ATOM 1342 O O . ALA A 1 123 ? 44.044 11.922 -2.324 1.00 17.98 101 ALA A O 1
ATOM 1349 N N . GLU A 1 124 ? 44.397 10.827 -0.404 1.00 14.89 102 GLU A N 1
ATOM 1350 C CA . GLU A 1 124 ? 45.460 11.721 0.027 1.00 15.02 102 GLU A CA 1
ATOM 1351 C C . GLU A 1 124 ? 46.730 11.527 -0.781 1.00 16.10 102 GLU A C 1
ATOM 1352 O O . GLU A 1 124 ? 47.359 12.491 -1.153 1.00 15.47 102 GLU A O 1
ATOM 1364 N N . VAL A 1 125 ? 47.094 10.294 -1.098 1.00 14.79 103 VAL A N 1
ATOM 1365 C CA . VAL A 1 125 ? 48.281 10.054 -1.922 1.00 14.69 103 VAL A CA 1
ATOM 1366 C C . VAL A 1 125 ? 48.062 10.653 -3.324 1.00 14.91 103 VAL A C 1
ATOM 1367 O O . VAL A 1 125 ? 48.933 11.318 -3.852 1.00 16.26 103 VAL A O 1
ATOM 1380 N N . ALA A 1 126 ? 46.911 10.397 -3.943 1.00 15.56 104 ALA A N 1
ATOM 1381 C CA . ALA A 1 126 ? 46.633 10.954 -5.256 1.00 13.97 104 ALA A CA 1
ATOM 1382 C C . ALA A 1 126 ? 46.695 12.474 -5.235 1.00 15.57 104 ALA A C 1
ATOM 1383 O O . ALA A 1 126 ? 47.215 13.087 -6.159 1.00 18.07 104 ALA A O 1
ATOM 1390 N N . ALA A 1 127 ? 46.162 13.077 -4.178 1.00 15.63 105 ALA A N 1
ATOM 1391 C CA . ALA A 1 127 ? 46.136 14.539 -4.088 1.00 18.14 105 ALA A CA 1
ATOM 1392 C C . ALA A 1 127 ? 47.542 15.094 -3.964 1.00 18.26 105 ALA A C 1
ATOM 1393 O O . ALA A 1 127 ? 47.903 16.094 -4.614 1.00 19.31 105 ALA A O 1
ATOM 1400 N N . ALA A 1 128 ? 48.318 14.490 -3.093 1.00 15.47 106 ALA A N 1
ATOM 1401 C CA . ALA A 1 128 ? 49.697 14.903 -2.911 1.00 15.95 106 ALA A CA 1
ATOM 1402 C C . ALA A 1 128 ? 50.504 14.734 -4.181 1.00 17.82 106 ALA A C 1
ATOM 1403 O O . ALA A 1 128 ? 51.305 15.599 -4.533 1.00 18.03 106 ALA A O 1
ATOM 1410 N N . LEU A 1 129 ? 50.282 13.648 -4.905 1.00 14.86 107 LEU A N 1
ATOM 1411 C CA . LEU A 1 129 ? 51.019 13.419 -6.146 1.00 18.13 107 LEU A CA 1
ATOM 1412 C C . LEU A 1 129 ? 50.633 14.419 -7.219 1.00 19.91 107 LEU A C 1
ATOM 1413 O O . LEU A 1 129 ? 51.497 14.941 -7.926 1.00 20.42 107 LEU A O 1
ATOM 1429 N N . SER A 1 130 ? 49.342 14.705 -7.346 1.00 17.63 108 SER A N 1
ATOM 1430 C CA . SER A 1 130 ? 48.900 15.722 -8.272 1.00 17.75 108 SER A CA 1
ATOM 1431 C C . SER A 1 130 ? 49.537 17.067 -7.972 1.00 21.94 108 SER A C 1
ATOM 1432 O O . SER A 1 130 ? 50.041 17.738 -8.880 1.00 23.36 108 SER A O 1
ATOM 1440 N N . ALA A 1 131 ? 49.550 17.443 -6.699 1.00 18.97 109 ALA A N 1
ATOM 1441 C CA . ALA A 1 131 ? 50.085 18.734 -6.314 1.00 19.41 109 ALA A CA 1
ATOM 1442 C C . ALA A 1 131 ? 51.588 18.766 -6.521 1.00 20.29 109 ALA A C 1
ATOM 1443 O O . ALA A 1 131 ? 52.139 19.773 -6.954 1.00 22.05 109 ALA A O 1
ATOM 1450 N N . ALA A 1 132 ? 52.253 17.661 -6.243 1.00 19.50 110 ALA A N 1
ATOM 1451 C CA . ALA A 1 132 ? 53.698 17.592 -6.427 1.00 19.78 110 ALA A CA 1
ATOM 1452 C C . ALA A 1 132 ? 54.092 17.665 -7.908 1.00 20.10 110 ALA A C 1
ATOM 1453 O O . ALA A 1 132 ? 55.187 18.129 -8.239 1.00 23.36 110 ALA A O 1
ATOM 1460 N N . ASP A 1 133 ? 53.213 17.218 -8.798 1.00 21.64 111 ASP A N 1
ATOM 1461 C CA . ASP A 1 133 ? 53.452 17.315 -10.249 1.00 20.90 111 ASP A CA 1
ATOM 1462 C C . ASP A 1 133 ? 54.762 16.651 -10.678 1.00 23.62 111 ASP A C 1
ATOM 1463 O O . ASP A 1 133 ? 55.577 17.258 -11.404 1.00 24.49 111 ASP A O 1
ATOM 1472 N N . VAL A 1 134 ? 54.945 15.405 -10.237 1.00 22.01 112 VAL A N 1
ATOM 1473 C CA . VAL A 1 134 ? 56.068 14.579 -10.656 1.00 22.26 112 VAL A CA 1
ATOM 1474 C C . VAL A 1 134 ? 55.529 13.225 -11.072 1.00 22.37 112 VAL A C 1
ATOM 1475 O O . VAL A 1 134 ? 54.404 12.886 -10.748 1.00 21.57 112 VAL A O 1
ATOM 1488 N N . PRO A 1 135 ? 56.320 12.458 -11.816 1.00 24.41 113 PRO A N 1
ATOM 1489 C CA . PRO A 1 135 ? 55.745 11.234 -12.383 1.00 24.74 113 PRO A CA 1
ATOM 1490 C C . PRO A 1 135 ? 55.341 10.164 -11.383 1.00 23.00 113 PRO A C 1
ATOM 1491 O O . PRO A 1 135 ? 54.358 9.477 -11.632 1.00 23.47 113 PRO A O 1
ATOM 1502 N N . VAL A 1 136 ? 56.080 9.985 -10.295 1.00 18.26 114 VAL A N 1
ATOM 1503 C CA . VAL A 1 136 ? 55.762 8.896 -9.390 1.00 19.13 114 VAL A CA 1
ATOM 1504 C C . VAL A 1 136 ? 55.829 9.260 -7.924 1.00 18.84 114 VAL A C 1
ATOM 1505 O O . VAL A 1 136 ? 56.513 10.193 -7.509 1.00 18.52 114 VAL A O 1
ATOM 1518 N N . ALA A 1 137 ? 55.088 8.476 -7.154 1.00 16.24 115 ALA A N 1
ATOM 1519 C CA . ALA A 1 137 ? 55.195 8.414 -5.715 1.00 15.43 115 ALA A CA 1
ATOM 1520 C C . ALA A 1 137 ? 55.815 7.076 -5.343 1.00 14.61 115 ALA A C 1
ATOM 1521 O O . ALA A 1 137 ? 55.443 6.031 -5.883 1.00 15.54 115 ALA A O 1
ATOM 1528 N N . LEU A 1 138 ? 56.749 7.122 -4.404 1.00 16.08 116 LEU A N 1
ATOM 1529 C CA . LEU A 1 138 ? 57.337 5.936 -3.815 1.00 14.30 116 LEU A CA 1
ATOM 1530 C C . LEU A 1 138 ? 56.653 5.675 -2.502 1.00 13.74 116 LEU A C 1
ATOM 1531 O O . LEU A 1 138 ? 56.776 6.462 -1.540 1.00 14.25 116 LEU A O 1
ATOM 1547 N N . ILE A 1 139 ? 55.933 4.560 -2.436 1.00 14.36 117 ILE A N 1
ATOM 1548 C CA . ILE A 1 139 ? 55.217 4.175 -1.248 1.00 12.81 117 ILE A CA 1
ATOM 1549 C C . ILE A 1 139 ? 56.034 3.085 -0.546 1.00 12.02 117 ILE A C 1
ATOM 1550 O O . ILE A 1 139 ? 56.083 1.931 -0.960 1.00 13.41 117 ILE A O 1
ATOM 1566 N N . ALA A 1 140 ? 56.697 3.497 0.520 1.00 12.89 118 ALA A N 1
ATOM 1567 C CA . ALA A 1 140 ? 57.579 2.650 1.320 1.00 13.63 118 ALA A CA 1
ATOM 1568 C C . ALA A 1 140 ? 57.107 2.859 2.760 1.00 14.04 118 ALA A C 1
ATOM 1569 O O . ALA A 1 140 ? 57.604 3.733 3.487 1.00 14.02 118 ALA A O 1
ATOM 1576 N N . ALA A 1 141 ? 56.083 2.102 3.127 1.00 12.87 119 ALA A N 1
ATOM 1577 C CA . ALA A 1 141 ? 55.286 2.345 4.324 1.00 13.99 119 ALA A CA 1
ATOM 1578 C C . ALA A 1 141 ? 55.830 1.728 5.572 1.00 13.10 119 ALA A C 1
ATOM 1579 O O . ALA A 1 141 ? 55.328 1.988 6.659 1.00 12.98 119 ALA A O 1
ATOM 1586 N N . ALA A 1 142 ? 56.832 0.874 5.457 1.00 13.38 120 ALA A N 1
ATOM 1587 C CA . ALA A 1 142 ? 57.288 0.118 6.621 1.00 13.58 120 ALA A CA 1
ATOM 1588 C C . ALA A 1 142 ? 57.959 0.963 7.698 1.00 15.54 120 ALA A C 1
ATOM 1589 O O . ALA A 1 142 ? 58.570 1.999 7.420 1.00 15.85 120 ALA A O 1
ATOM 1596 N N . SER A 1 143 ? 57.874 0.468 8.927 1.00 16.07 121 SER A N 1
ATOM 1597 C CA . SER A 1 143 ? 58.665 0.977 10.042 1.00 17.62 121 SER A CA 1
ATOM 1598 C C . SER A 1 143 ? 59.208 -0.219 10.803 1.00 17.75 121 SER A C 1
ATOM 1599 O O . SER A 1 143 ? 58.638 -0.614 11.815 1.00 19.54 121 SER A O 1
ATOM 1607 N N . PRO A 1 144 ? 60.304 -0.808 10.311 1.00 17.72 122 PRO A N 1
ATOM 1608 C CA . PRO A 1 144 ? 60.741 -2.075 10.901 1.00 18.26 122 PRO A CA 1
ATOM 1609 C C . PRO A 1 144 ? 61.066 -1.977 12.377 1.00 20.74 122 PRO A C 1
ATOM 1610 O O . PRO A 1 144 ? 60.828 -2.956 13.088 1.00 21.60 122 PRO A O 1
ATOM 1621 N N . THR A 1 145 ? 61.573 -0.852 12.852 1.00 24.76 123 THR A N 1
ATOM 1622 C CA . THR A 1 145 ? 61.965 -0.811 14.263 1.00 25.63 123 THR A CA 1
ATOM 1623 C C . THR A 1 145 ? 60.727 -0.776 15.162 1.00 23.51 123 THR A C 1
ATOM 1624 O O . THR A 1 145 ? 60.837 -0.962 16.369 1.00 29.69 123 THR A O 1
ATOM 1635 N N . LEU A 1 146 ? 59.557 -0.543 14.564 1.00 22.67 124 LEU A N 1
ATOM 1636 C CA . LEU A 1 146 ? 58.270 -0.592 15.266 1.00 23.99 124 LEU A CA 1
ATOM 1637 C C . LEU A 1 146 ? 57.455 -1.841 14.915 1.00 21.61 124 LEU A C 1
ATOM 1638 O O . LEU A 1 146 ? 56.270 -1.955 15.261 1.00 24.04 124 LEU A O 1
ATOM 1654 N N . GLY A 1 147 ? 58.076 -2.784 14.218 1.00 20.61 125 GLY A N 1
ATOM 1655 C CA . GLY A 1 147 ? 57.467 -4.058 13.925 1.00 22.46 125 GLY A CA 1
ATOM 1656 C C . GLY A 1 147 ? 56.541 -4.084 12.721 1.00 20.37 125 GLY A C 1
ATOM 1657 O O . GLY A 1 147 ? 55.800 -5.044 12.559 1.00 22.17 125 GLY A O 1
ATOM 1661 N N . ARG A 1 148 ? 56.574 -3.032 11.910 1.00 18.04 126 ARG A N 1
ATOM 1662 C CA . ARG A 1 148 ? 55.823 -3.009 10.652 1.00 17.76 126 ARG A CA 1
ATOM 1663 C C . ARG A 1 148 ? 56.741 -3.225 9.456 1.00 17.16 126 ARG A C 1
ATOM 1664 O O . ARG A 1 148 ? 57.640 -2.430 9.195 1.00 16.85 126 ARG A O 1
ATOM 1685 N N . VAL A 1 149 ? 56.495 -4.302 8.711 1.00 16.73 127 VAL A N 1
ATOM 1686 C CA . VAL A 1 149 ? 57.250 -4.577 7.500 1.00 15.15 127 VAL A CA 1
ATOM 1687 C C . VAL A 1 149 ? 56.294 -4.758 6.332 1.00 14.75 127 VAL A C 1
ATOM 1688 O O . VAL A 1 149 ? 55.101 -5.018 6.518 1.00 15.79 127 VAL A O 1
ATOM 1701 N N . THR A 1 150 ? 56.813 -4.601 5.117 1.00 15.58 128 THR A N 1
ATOM 1702 C CA . THR A 1 150 ? 56.015 -4.823 3.907 1.00 16.77 128 THR A CA 1
ATOM 1703 C C . THR A 1 150 ? 56.645 -5.978 3.123 1.00 17.60 128 THR A C 1
ATOM 1704 O O . THR A 1 150 ? 57.828 -5.935 2.765 1.00 17.77 128 THR A O 1
ATOM 1715 N N . ARG A 1 151 ? 55.858 -7.037 2.927 1.00 18.22 129 ARG A N 1
ATOM 1716 C CA . ARG A 1 151 ? 56.288 -8.276 2.272 1.00 17.82 129 ARG A CA 1
ATOM 1717 C C . ARG A 1 151 ? 55.341 -8.582 1.138 1.00 17.50 129 ARG A C 1
ATOM 1718 O O . ARG A 1 151 ? 54.140 -8.727 1.353 1.00 18.34 129 ARG A O 1
ATOM 1739 N N . GLN A 1 152 ? 55.869 -8.729 -0.071 1.00 18.91 130 GLN A N 1
ATOM 1740 C CA . GLN A 1 152 ? 55.010 -9.003 -1.223 1.00 18.93 130 GLN A CA 1
ATOM 1741 C C . GLN A 1 152 ? 53.826 -8.039 -1.270 1.00 20.41 130 GLN A C 1
ATOM 1742 O O . GLN A 1 152 ? 52.694 -8.409 -1.595 1.00 21.34 130 GLN A O 1
ATOM 1756 N N . GLY A 1 153 ? 54.095 -6.777 -0.953 1.00 18.82 131 GLY A N 1
ATOM 1757 C CA . GLY A 1 153 ? 53.090 -5.752 -1.103 1.00 17.93 131 GLY A CA 1
ATOM 1758 C C . GLY A 1 153 ? 52.115 -5.618 0.060 1.00 19.33 131 GLY A C 1
ATOM 1759 O O . GLY A 1 153 ? 51.218 -4.784 0.011 1.00 16.87 131 GLY A O 1
ATOM 1763 N N . GLU A 1 154 ? 52.312 -6.391 1.124 1.00 16.73 132 GLU A N 1
ATOM 1764 C CA . GLU A 1 154 ? 51.359 -6.455 2.252 1.00 16.54 132 GLU A CA 1
ATOM 1765 C C . GLU A 1 154 ? 52.046 -6.070 3.561 1.00 17.19 132 GLU A C 1
ATOM 1766 O O . GLU A 1 154 ? 53.211 -6.403 3.803 1.00 16.35 132 GLU A O 1
ATOM 1778 N N . VAL A 1 155 ? 51.306 -5.378 4.414 1.00 16.47 133 VAL A N 1
ATOM 1779 C CA . VAL A 1 155 ? 51.817 -4.984 5.701 1.00 16.05 133 VAL A CA 1
ATOM 1780 C C . VAL A 1 155 ? 51.605 -6.061 6.733 1.00 17.88 133 VAL A C 1
ATOM 1781 O O . VAL A 1 155 ? 50.513 -6.600 6.879 1.00 16.95 133 VAL A O 1
ATOM 1794 N N . TRP A 1 156 ? 52.693 -6.393 7.410 1.00 14.69 134 TRP A N 1
ATOM 1795 C CA . TRP A 1 156 ? 52.686 -7.304 8.540 1.00 18.35 134 TRP A CA 1
ATOM 1796 C C . TRP A 1 156 ? 53.099 -6.548 9.796 1.00 19.56 134 TRP A C 1
ATOM 1797 O O . TRP A 1 156 ? 53.975 -5.695 9.762 1.00 22.76 134 TRP A O 1
ATOM 1818 N N . VAL A 1 157 ? 52.428 -6.861 10.897 1.00 21.72 135 VAL A N 1
ATOM 1819 C CA . VAL A 1 157 ? 52.682 -6.212 12.166 1.00 20.91 135 VAL A CA 1
ATOM 1820 C C . VAL A 1 157 ? 52.934 -7.304 13.161 1.00 28.07 135 VAL A C 1
ATOM 1821 O O . VAL A 1 157 ? 52.074 -8.167 13.390 1.00 26.41 135 VAL A O 1
ATOM 1834 N N . ASN A 1 158 ? 54.140 -7.275 13.714 1.00 29.68 136 ASN A N 1
ATOM 1835 C CA . ASN A 1 158 ? 54.568 -8.263 14.702 1.00 26.40 136 ASN A CA 1
ATOM 1836 C C . ASN A 1 158 ? 54.090 -9.697 14.381 1.00 38.54 136 ASN A C 1
ATOM 1837 O O . ASN A 1 158 ? 53.503 -10.365 15.219 1.00 35.13 136 ASN A O 1
ATOM 1848 N N . GLY A 1 159 ? 54.326 -10.160 13.154 1.00 35.16 137 GLY A N 1
ATOM 1849 C CA . GLY A 1 159 ? 54.088 -11.550 12.797 1.00 28.71 137 GLY A CA 1
ATOM 1850 C C . GLY A 1 159 ? 52.776 -11.932 12.132 1.00 31.40 137 GLY A C 1
ATOM 1851 O O . GLY A 1 159 ? 52.621 -13.074 11.732 1.00 32.60 137 GLY A O 1
ATOM 1855 N N . ARG A 1 160 ? 51.849 -10.969 12.016 1.00 26.74 138 ARG A N 1
ATOM 1856 C CA . ARG A 1 160 ? 50.519 -11.216 11.457 1.00 35.13 138 ARG A CA 1
ATOM 1857 C C . ARG A 1 160 ? 50.253 -10.309 10.282 1.00 24.85 138 ARG A C 1
ATOM 1858 O O . ARG A 1 160 ? 50.737 -9.166 10.278 1.00 26.16 138 ARG A O 1
ATOM 1879 N N . ARG A 1 161 ? 49.469 -10.755 9.299 1.00 28.73 139 ARG A N 1
ATOM 1880 C CA . ARG A 1 161 ? 48.989 -9.801 8.306 1.00 22.74 139 ARG A CA 1
ATOM 1881 C C . ARG A 1 161 ? 48.168 -8.758 9.049 1.00 24.71 139 ARG A C 1
ATOM 1882 O O . ARG A 1 161 ? 47.553 -9.008 10.082 1.00 23.25 139 ARG A O 1
ATOM 1903 N N . LEU A 1 162 ? 48.225 -7.555 8.535 1.00 21.49 140 LEU A N 1
ATOM 1904 C CA . LEU A 1 162 ? 47.523 -6.442 9.149 1.00 21.04 140 LEU A CA 1
ATOM 1905 C C . LEU A 1 162 ? 46.053 -6.719 9.476 1.00 21.23 140 LEU A C 1
ATOM 1906 O O . LEU A 1 162 ? 45.563 -6.249 10.516 1.00 23.69 140 LEU A O 1
ATOM 1922 N N . THR A 1 163 ? 45.365 -7.484 8.620 1.00 22.10 141 THR A N 1
ATOM 1923 C CA . THR A 1 163 ? 43.934 -7.781 8.777 1.00 21.04 141 THR A CA 1
ATOM 1924 C C . THR A 1 163 ? 43.658 -8.846 9.821 1.00 27.77 141 THR A C 1
ATOM 1925 O O . THR A 1 163 ? 42.521 -9.211 10.044 1.00 31.14 141 THR A O 1
ATOM 1936 N N . ASP A 1 164 ? 44.718 -9.349 10.436 1.00 26.49 142 ASP A N 1
ATOM 1937 C CA . ASP A 1 164 ? 44.608 -10.261 11.564 1.00 32.06 142 ASP A CA 1
ATOM 1938 C C . ASP A 1 164 ? 45.073 -9.570 12.838 1.00 29.47 142 ASP A C 1
ATOM 1939 O O . ASP A 1 164 ? 45.505 -10.243 13.770 1.00 40.05 142 ASP A O 1
ATOM 1948 N N . THR A 1 165 ? 45.005 -8.244 12.875 1.00 31.83 143 THR A N 1
ATOM 1949 C CA . THR A 1 165 ? 45.392 -7.476 14.057 1.00 26.65 143 THR A CA 1
ATOM 1950 C C . THR A 1 165 ? 44.272 -6.562 14.539 1.00 31.92 143 THR A C 1
ATOM 1951 O O . THR A 1 165 ? 43.232 -6.434 13.885 1.00 33.53 143 THR A O 1
ATOM 1962 N N . GLU A 1 166 ? 44.508 -5.915 15.676 1.00 32.62 144 GLU A N 1
ATOM 1963 C CA . GLU A 1 166 ? 43.542 -4.992 16.261 1.00 39.11 144 GLU A CA 1
ATOM 1964 C C . GLU A 1 166 ? 43.367 -3.764 15.401 1.00 46.30 144 GLU A C 1
ATOM 1965 O O . GLU A 1 166 ? 42.234 -3.289 15.239 1.00 37.90 144 GLU A O 1
ATOM 1977 N N . PHE A 1 167 ? 44.484 -3.266 14.852 1.00 31.36 145 PHE A N 1
ATOM 1978 C CA . PHE A 1 167 ? 44.500 -1.973 14.159 1.00 33.58 145 PHE A CA 1
ATOM 1979 C C . PHE A 1 167 ? 43.423 -1.934 13.112 1.00 33.73 145 PHE A C 1
ATOM 1980 O O . PHE A 1 167 ? 43.129 -0.870 12.541 1.00 34.79 145 PHE A O 1
ATOM 1997 N N . ALA A 1 168 ? 42.865 -3.103 12.860 1.00 29.79 146 ALA A N 1
ATOM 1998 C CA . ALA A 1 168 ? 41.833 -3.352 11.860 1.00 41.04 146 ALA A CA 1
ATOM 1999 C C . ALA A 1 168 ? 40.391 -3.558 12.337 1.00 55.25 146 ALA A C 1
ATOM 2000 O O . ALA A 1 168 ? 39.548 -3.998 11.549 1.00 55.92 146 ALA A O 1
ATOM 2007 N N . SER A 1 169 ? 40.093 -3.309 13.601 1.00 44.99 147 SER A N 1
ATOM 2008 C CA . SER A 1 169 ? 38.720 -3.503 14.066 1.00 38.25 147 SER A CA 1
ATOM 2009 C C . SER A 1 169 ? 38.097 -2.178 14.459 1.00 41.85 147 SER A C 1
ATOM 2010 O O . SER A 1 169 ? 37.816 -1.954 15.623 1.00 42.29 147 SER A O 1
ATOM 2018 N N . ASP A 1 170 ? 37.851 -1.313 13.474 1.00 60.56 148 ASP A N 1
ATOM 2019 C CA . ASP A 1 170 ? 37.336 0.031 13.744 1.00 34.91 148 ASP A CA 1
ATOM 2020 C C . ASP A 1 170 ? 38.281 0.552 14.808 1.00 39.15 148 ASP A C 1
ATOM 2021 O O . ASP A 1 170 ? 39.466 0.235 14.753 1.00 58.56 148 ASP A O 1
ATOM 2030 N N . PRO A 1 171 ? 37.792 1.323 15.793 1.00 57.81 149 PRO A N 1
ATOM 2031 C CA . PRO A 1 171 ? 36.440 1.835 16.040 1.00 54.39 149 PRO A CA 1
ATOM 2032 C C . PRO A 1 171 ? 35.994 2.871 15.015 1.00 50.52 149 PRO A C 1
ATOM 2033 O O . PRO A 1 171 ? 34.791 3.048 14.826 1.00 66.51 149 PRO A O 1
ATOM 2044 N N . LYS A 1 172 ? 36.930 3.548 14.364 1.00 47.71 150 LYS A N 1
ATOM 2045 C CA . LYS A 1 172 ? 36.540 4.634 13.460 1.00 50.81 150 LYS A CA 1
ATOM 2046 C C . LYS A 1 172 ? 36.901 4.396 11.987 1.00 46.30 150 LYS A C 1
ATOM 2047 O O . LYS A 1 172 ? 36.216 4.866 11.079 1.00 43.57 150 LYS A O 1
ATOM 2066 N N . THR A 1 173 ? 37.970 3.648 11.755 1.00 34.87 151 THR A N 1
ATOM 2067 C CA . THR A 1 173 ? 38.591 3.605 10.446 1.00 28.22 151 THR A CA 1
ATOM 2068 C C . THR A 1 173 ? 39.117 2.204 10.189 1.00 25.69 151 THR A C 1
ATOM 2069 O O . THR A 1 173 ? 40.272 1.873 10.497 1.00 24.18 151 THR A O 1
ATOM 2080 N N . PRO A 1 174 ? 38.274 1.376 9.580 1.00 31.29 152 PRO A N 1
ATOM 2081 C CA . PRO A 1 174 ? 38.554 -0.042 9.442 1.00 33.40 152 PRO A CA 1
ATOM 2082 C C . PRO A 1 174 ? 39.699 -0.258 8.490 1.00 27.91 152 PRO A C 1
ATOM 2083 O O . PRO A 1 174 ? 40.021 0.614 7.664 1.00 34.29 152 PRO A O 1
ATOM 2094 N N . VAL A 1 175 ? 40.365 -1.394 8.639 1.00 22.13 153 VAL A N 1
ATOM 2095 C CA . VAL A 1 175 ? 41.371 -1.777 7.673 1.00 17.02 153 VAL A CA 1
ATOM 2096 C C . VAL A 1 175 ? 40.960 -3.108 7.070 1.00 20.70 153 VAL A C 1
ATOM 2097 O O . VAL A 1 175 ? 40.968 -4.138 7.743 1.00 26.00 153 VAL A O 1
ATOM 2110 N N . THR A 1 176 ? 40.588 -3.077 5.789 1.00 19.32 154 THR A N 1
ATOM 2111 C CA . THR A 1 176 ? 39.999 -4.234 5.155 1.00 18.89 154 THR A CA 1
ATOM 2112 C C . THR A 1 176 ? 40.978 -5.073 4.353 1.00 19.47 154 THR A C 1
ATOM 2113 O O . THR A 1 176 ? 40.591 -6.154 3.893 1.00 21.81 154 THR A O 1
ATOM 2124 N N . SER A 1 177 ? 42.205 -4.602 4.213 1.00 18.22 155 SER A N 1
ATOM 2125 C C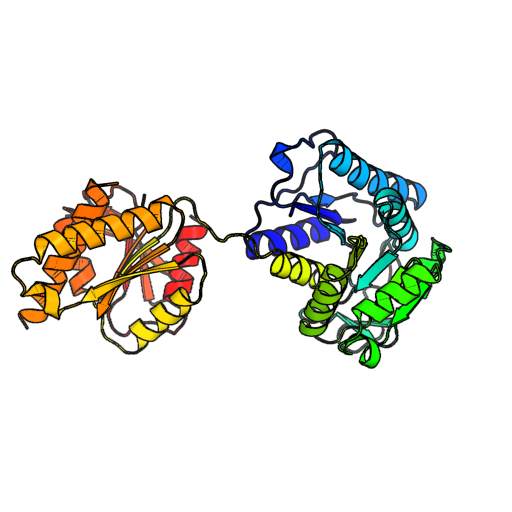A . SER A 1 177 ? 43.248 -5.337 3.489 1.00 18.22 155 SER A CA 1
ATOM 2126 C C . SER A 1 177 ? 44.604 -4.970 4.001 1.00 16.97 155 SER A C 1
ATOM 2127 O O . SER A 1 177 ? 44.864 -3.803 4.315 1.00 17.83 155 SER A O 1
ATOM 2135 N N . ALA A 1 178 ? 45.478 -5.960 4.062 1.00 17.62 156 ALA A N 1
ATOM 2136 C CA . ALA A 1 178 ? 46.903 -5.720 4.308 1.00 14.80 156 ALA A CA 1
ATOM 2137 C C . ALA A 1 178 ? 47.639 -5.284 3.052 1.00 16.36 156 ALA A C 1
ATOM 2138 O O . ALA A 1 178 ? 48.791 -4.873 3.133 1.00 16.36 156 ALA A O 1
ATOM 2145 N N . SER A 1 179 ? 47.033 -5.476 1.885 1.00 16.05 157 SER A N 1
ATOM 2146 C CA . SER A 1 179 ? 47.658 -5.048 0.630 1.00 15.61 157 SER A CA 1
ATOM 2147 C C . SER A 1 179 ? 47.580 -3.548 0.442 1.00 15.50 157 SER A C 1
ATOM 2148 O O . SER A 1 179 ? 46.499 -2.984 0.400 1.00 16.09 157 SER A O 1
ATOM 2156 N N . ILE A 1 180 ? 48.738 -2.922 0.353 1.00 14.52 158 ILE A N 1
ATOM 2157 C CA . ILE A 1 180 ? 48.792 -1.475 0.135 1.00 13.47 158 ILE A CA 1
ATOM 2158 C C . ILE A 1 180 ? 48.059 -1.107 -1.174 1.00 16.07 158 ILE A C 1
ATOM 2159 O O . ILE A 1 180 ? 47.264 -0.141 -1.222 1.00 16.15 158 ILE A O 1
ATOM 2175 N N . ALA A 1 181 ? 48.291 -1.873 -2.247 1.00 16.28 159 ALA A N 1
ATOM 2176 C CA . ALA A 1 181 ? 47.602 -1.622 -3.511 1.00 16.63 159 ALA A CA 1
ATOM 2177 C C . ALA A 1 181 ? 46.094 -1.687 -3.338 1.00 16.29 159 ALA A C 1
ATOM 2178 O O . ALA A 1 181 ? 45.367 -0.877 -3.890 1.00 17.74 159 ALA A O 1
ATOM 2185 N N . ALA A 1 182 ? 45.613 -2.705 -2.634 1.00 14.98 160 ALA A N 1
ATOM 2186 C CA . ALA A 1 182 ? 44.179 -2.889 -2.485 1.00 16.18 160 ALA A CA 1
ATOM 2187 C C . ALA A 1 182 ? 43.592 -1.706 -1.720 1.00 16.02 160 ALA A C 1
ATOM 2188 O O . ALA A 1 182 ? 42.521 -1.200 -2.085 1.00 17.85 160 ALA A O 1
ATOM 2195 N N . ARG A 1 183 ? 44.264 -1.291 -0.652 1.00 15.97 161 ARG A N 1
ATOM 2196 C CA . ARG A 1 183 ? 43.785 -0.146 0.115 1.00 16.26 161 ARG A CA 1
ATOM 2197 C C . ARG A 1 183 ? 43.729 1.085 -0.763 1.00 15.01 161 ARG A C 1
ATOM 2198 O O . ARG A 1 183 ? 42.719 1.826 -0.783 1.00 17.71 161 ARG A O 1
ATOM 2219 N N . LEU A 1 184 ? 44.804 1.322 -1.497 1.00 15.56 162 LEU A N 1
ATOM 2220 C CA . LEU A 1 184 ? 44.856 2.507 -2.361 1.00 15.10 162 LEU A CA 1
ATOM 2221 C C . LEU A 1 184 ? 43.720 2.501 -3.383 1.00 17.71 162 LEU A C 1
ATOM 2222 O O . LEU A 1 184 ? 43.113 3.546 -3.668 1.00 19.71 162 LEU A O 1
ATOM 2238 N N . ALA A 1 185 ? 43.457 1.336 -3.962 1.00 18.61 163 ALA A N 1
ATOM 2239 C CA . ALA A 1 185 ? 42.490 1.210 -5.050 1.00 19.55 163 ALA A CA 1
ATOM 2240 C C . ALA A 1 185 ? 41.053 1.510 -4.636 1.00 21.67 163 ALA A C 1
ATOM 2241 O O . ALA A 1 185 ? 40.172 1.712 -5.487 1.00 23.79 163 ALA A O 1
ATOM 2248 N N . GLU A 1 186 ? 40.795 1.517 -3.335 1.00 18.47 164 GLU A N 1
ATOM 2249 C CA . GLU A 1 186 ? 39.497 1.912 -2.845 1.00 21.23 164 GLU A CA 1
ATOM 2250 C C . GLU A 1 186 ? 39.192 3.382 -3.180 1.00 21.17 164 GLU A C 1
ATOM 2251 O O . GLU A 1 186 ? 38.019 3.772 -3.316 1.00 22.08 164 GLU A O 1
ATOM 2263 N N . GLN A 1 187 ? 40.237 4.176 -3.334 1.00 19.65 165 GLN A N 1
ATOM 2264 C CA . GLN A 1 187 ? 40.063 5.624 -3.519 1.00 17.64 165 GLN A CA 1
ATOM 2265 C C . GLN A 1 187 ? 40.750 6.213 -4.730 1.00 22.53 165 GLN A C 1
ATOM 2266 O O . GLN A 1 187 ? 40.432 7.331 -5.117 1.00 24.60 165 GLN A O 1
ATOM 2280 N N . THR A 1 188 ? 41.696 5.504 -5.323 1.00 19.69 166 THR A N 1
ATOM 2281 C CA . THR A 1 188 ? 42.371 6.008 -6.533 1.00 22.59 166 THR A CA 1
ATOM 2282 C C . THR A 1 188 ? 42.614 4.894 -7.537 1.00 24.85 166 THR A C 1
ATOM 2283 O O . THR A 1 188 ? 43.029 3.794 -7.157 1.00 23.16 166 THR A O 1
ATOM 2294 N N . ALA A 1 189 ? 42.389 5.218 -8.810 1.00 23.54 167 ALA A N 1
ATOM 2295 C CA . ALA A 1 189 ? 42.658 4.308 -9.917 1.00 23.90 167 ALA A CA 1
ATOM 2296 C C . ALA A 1 189 ? 44.006 4.566 -10.579 1.00 23.35 167 ALA A C 1
ATOM 2297 O O . ALA A 1 189 ? 44.267 4.043 -11.664 1.00 25.96 167 ALA A O 1
ATOM 2304 N N . LEU A 1 190 ? 44.855 5.380 -9.955 1.00 24.48 168 LEU A N 1
ATOM 2305 C CA . LEU A 1 190 ? 46.195 5.605 -10.479 1.00 23.46 168 LEU A CA 1
ATOM 2306 C C . LEU A 1 190 ? 46.895 4.272 -10.669 1.00 21.51 168 LEU A C 1
ATOM 2307 O O . LEU A 1 190 ? 46.841 3.395 -9.782 1.00 23.14 168 LEU A O 1
ATOM 2323 N N . PRO A 1 191 ? 47.573 4.094 -11.809 1.00 24.21 169 PRO A N 1
ATOM 2324 C CA . PRO A 1 191 ? 48.304 2.843 -12.011 1.00 23.13 169 PRO A CA 1
ATOM 2325 C C . PRO A 1 191 ? 49.445 2.635 -11.027 1.00 23.28 169 PRO A C 1
ATOM 2326 O O . PRO A 1 191 ? 50.183 3.558 -10.691 1.00 21.98 169 PRO A O 1
ATOM 2337 N N . VAL A 1 192 ? 49.550 1.398 -10.553 1.00 23.39 170 VAL A N 1
ATOM 2338 C CA . VAL A 1 192 ? 50.508 1.015 -9.532 1.00 20.56 170 VAL A CA 1
ATOM 2339 C C . VAL A 1 192 ? 51.387 -0.134 -9.986 1.00 21.27 170 VAL A C 1
ATOM 2340 O O . VAL A 1 192 ? 51.080 -0.841 -10.963 1.00 23.62 170 VAL A O 1
ATOM 2353 N N . ALA A 1 193 ? 52.503 -0.290 -9.288 1.00 18.91 171 ALA A N 1
ATOM 2354 C CA . ALA A 1 193 ? 53.392 -1.425 -9.461 1.00 20.46 171 ALA A CA 1
ATOM 2355 C C . ALA A 1 193 ? 54.038 -1.759 -8.130 1.00 21.14 171 ALA A C 1
ATOM 2356 O O . ALA A 1 193 ? 54.300 -0.851 -7.341 1.00 20.53 171 ALA A O 1
ATOM 2363 N N . GLU A 1 194 ? 54.263 -3.046 -7.872 1.00 20.70 172 GLU A N 1
ATOM 2364 C CA . GLU A 1 194 ? 54.946 -3.472 -6.648 1.00 20.28 172 GLU A CA 1
ATOM 2365 C C . GLU A 1 194 ? 56.359 -3.936 -6.960 1.00 21.15 172 GLU A C 1
ATOM 2366 O O . GLU A 1 194 ? 56.600 -4.646 -7.951 1.00 23.36 172 GLU A O 1
ATOM 2378 N N . ILE A 1 195 ? 57.279 -3.564 -6.089 1.00 19.56 173 ILE A N 1
ATOM 2379 C CA . ILE A 1 195 ? 58.651 -4.029 -6.132 1.00 22.39 173 ILE A CA 1
ATOM 2380 C C . ILE A 1 195 ? 58.860 -4.787 -4.830 1.00 19.57 173 ILE A C 1
ATOM 2381 O O . ILE A 1 195 ? 58.839 -4.197 -3.737 1.00 19.20 173 ILE A O 1
ATOM 2397 N N . HIS A 1 196 ? 59.022 -6.100 -4.930 1.00 21.05 174 HIS A N 1
ATOM 2398 C CA . HIS A 1 196 ? 59.150 -6.897 -3.727 1.00 19.88 174 HIS A CA 1
ATOM 2399 C C . HIS A 1 196 ? 60.605 -6.915 -3.272 1.00 21.60 174 HIS A C 1
ATOM 2400 O O . HIS A 1 196 ? 61.475 -6.389 -3.967 1.00 22.82 174 HIS A O 1
ATOM 2415 N N . LEU A 1 197 ? 60.884 -7.536 -2.130 1.00 22.54 175 LEU A N 1
ATOM 2416 C CA . LEU A 1 197 ? 62.129 -7.295 -1.420 1.00 22.50 175 LEU A CA 1
ATOM 2417 C C . LEU A 1 197 ? 63.396 -7.581 -2.220 1.00 24.13 175 LEU A C 1
ATOM 2418 O O . LEU A 1 197 ? 64.315 -6.790 -2.195 1.00 25.49 175 LEU A O 1
ATOM 2434 N N . ASP A 1 198 ? 63.454 -8.721 -2.900 1.00 24.73 176 ASP A N 1
ATOM 2435 C CA . ASP A 1 198 ? 64.676 -9.078 -3.640 1.00 26.32 176 ASP A CA 1
ATOM 2436 C C . ASP A 1 198 ? 64.997 -8.019 -4.685 1.00 28.07 176 ASP A C 1
ATOM 2437 O O . ASP A 1 198 ? 66.167 -7.618 -4.840 1.00 30.75 176 ASP A O 1
ATOM 2446 N N . GLU A 1 199 ? 63.957 -7.541 -5.363 1.00 24.43 177 GLU A N 1
ATOM 2447 C CA . GLU A 1 199 ? 64.118 -6.513 -6.391 1.00 26.21 177 GLU A CA 1
ATOM 2448 C C . GLU A 1 199 ? 64.461 -5.166 -5.766 1.00 24.70 177 GLU A C 1
ATOM 2449 O O . GLU A 1 199 ? 65.268 -4.422 -6.311 1.00 25.78 177 GLU A O 1
ATOM 2461 N N . VAL A 1 200 ? 63.865 -4.853 -4.622 1.00 20.85 178 VAL A N 1
ATOM 2462 C CA . VAL A 1 200 ? 64.216 -3.625 -3.903 1.00 21.50 178 VAL A CA 1
ATOM 2463 C C . VAL A 1 200 ? 65.715 -3.576 -3.628 1.00 29.81 178 VAL A C 1
ATOM 2464 O O . VAL A 1 200 ? 66.348 -2.539 -3.793 1.00 23.96 178 VAL A O 1
ATOM 2477 N N . ARG A 1 201 ? 66.293 -4.713 -3.250 1.00 25.43 179 ARG A N 1
ATOM 2478 C CA . ARG A 1 201 ? 67.662 -4.720 -2.752 1.00 29.15 179 ARG A CA 1
ATOM 2479 C C . ARG A 1 201 ? 68.713 -4.682 -3.849 1.00 31.99 179 ARG A C 1
ATOM 2480 O O . ARG A 1 201 ? 69.904 -4.631 -3.565 1.00 35.20 179 ARG A O 1
ATOM 2501 N N . GLN A 1 202 ? 68.279 -4.681 -5.101 1.00 28.86 180 GLN A N 1
ATOM 2502 C CA . GLN A 1 202 ? 69.226 -4.678 -6.210 1.00 28.80 180 GLN A CA 1
ATOM 2503 C C . GLN A 1 202 ? 69.885 -3.310 -6.343 1.00 25.94 180 GLN A C 1
ATOM 2504 O O . GLN A 1 202 ? 69.298 -2.294 -5.977 1.00 29.95 180 GLN A O 1
ATOM 2518 N N . ALA A 1 203 ? 71.117 -3.292 -6.858 1.00 33.09 181 ALA A N 1
ATOM 2519 C CA . ALA A 1 203 ? 71.852 -2.041 -6.968 1.00 30.37 181 ALA A CA 1
ATOM 2520 C C . ALA A 1 203 ? 71.219 -1.137 -8.019 1.00 35.44 181 ALA A C 1
ATOM 2521 O O . ALA A 1 203 ? 71.382 0.073 -7.977 1.00 38.52 181 ALA A O 1
ATOM 2528 N N . ASN A 1 204 ? 70.468 -1.722 -8.945 1.00 31.32 182 ASN A N 1
ATOM 2529 C CA . ASN A 1 204 ? 69.863 -0.954 -10.031 1.00 35.82 182 ASN A CA 1
ATOM 2530 C C . ASN A 1 204 ? 68.460 -0.439 -9.729 1.00 33.12 182 ASN A C 1
ATOM 2531 O O . ASN A 1 204 ? 67.704 -0.128 -10.652 1.00 30.51 182 ASN A O 1
ATOM 2542 N N . LEU A 1 205 ? 68.092 -0.345 -8.455 1.00 27.93 183 LEU A N 1
ATOM 2543 C CA . LEU A 1 205 ? 66.736 0.075 -8.113 1.00 25.29 183 LEU A CA 1
ATOM 2544 C C . LEU A 1 205 ? 66.322 1.397 -8.778 1.00 24.17 183 LEU A C 1
ATOM 2545 O O . LEU A 1 205 ? 65.190 1.517 -9.251 1.00 24.05 183 LEU A O 1
ATOM 2561 N N . ALA A 1 206 ? 67.212 2.386 -8.817 1.00 27.87 184 ALA A N 1
ATOM 2562 C CA . ALA A 1 206 ? 66.843 3.684 -9.396 1.00 25.37 184 ALA A CA 1
ATOM 2563 C C . ALA A 1 206 ? 66.464 3.526 -10.870 1.00 23.92 184 ALA A C 1
ATOM 2564 O O . ALA A 1 206 ? 65.511 4.151 -11.333 1.00 29.01 184 ALA A O 1
ATOM 2571 N N . HIS A 1 207 ? 67.182 2.680 -11.596 1.00 26.63 185 HIS A N 1
ATOM 2572 C CA . HIS A 1 207 ? 66.865 2.447 -13.005 1.00 27.42 185 HIS A CA 1
ATOM 2573 C C . HIS A 1 207 ? 65.481 1.847 -13.121 1.00 30.05 185 HIS A C 1
ATOM 2574 O O . HIS A 1 207 ? 64.707 2.188 -14.027 1.00 30.64 185 HIS A O 1
ATOM 2589 N N . ARG A 1 208 ? 65.149 0.961 -12.186 1.00 27.69 186 ARG A N 1
ATOM 2590 C CA . ARG A 1 208 ? 63.828 0.341 -12.195 1.00 29.47 186 ARG A CA 1
ATOM 2591 C C . ARG A 1 208 ? 62.735 1.360 -11.894 1.00 25.22 186 ARG A C 1
ATOM 2592 O O . ARG A 1 208 ? 61.679 1.333 -12.518 1.00 28.21 186 ARG A O 1
ATOM 2613 N N . LEU A 1 209 ? 62.982 2.247 -10.929 1.00 24.11 187 LEU A N 1
ATOM 2614 C CA . LEU A 1 209 ? 62.044 3.315 -10.642 1.00 24.66 187 LEU A CA 1
ATOM 2615 C C . LEU A 1 209 ? 61.836 4.190 -11.885 1.00 28.03 187 LEU A C 1
ATOM 2616 O O . LEU A 1 209 ? 60.700 4.559 -12.218 1.00 23.21 187 LEU A O 1
ATOM 2632 N N . GLN A 1 210 ? 62.929 4.526 -12.559 1.00 26.85 188 GLN A N 1
ATOM 2633 C CA . GLN A 1 210 ? 62.840 5.333 -13.777 1.00 27.18 188 GLN A CA 1
ATOM 2634 C C . GLN A 1 210 ? 62.049 4.624 -14.868 1.00 27.62 188 GLN A C 1
ATOM 2635 O O . GLN A 1 210 ? 61.248 5.245 -15.569 1.00 28.85 188 GLN A O 1
ATOM 2649 N N . GLN A 1 211 ? 62.249 3.321 -14.992 1.00 26.86 189 GLN A N 1
ATOM 2650 C CA . GLN A 1 211 ? 61.545 2.544 -16.001 1.00 29.89 189 GLN A CA 1
ATOM 2651 C C . GLN A 1 211 ? 60.057 2.662 -15.761 1.00 32.20 189 GLN A C 1
ATOM 2652 O O . GLN A 1 211 ? 59.292 2.982 -16.664 1.00 33.53 189 GLN A O 1
ATOM 2666 N N . LEU A 1 212 ? 59.643 2.403 -14.519 1.00 26.23 190 LEU A N 1
ATOM 2667 C CA . LEU A 1 212 ? 58.229 2.397 -14.208 1.00 28.80 190 LEU A CA 1
ATOM 2668 C C . LEU A 1 212 ? 57.638 3.784 -14.449 1.00 28.45 190 LEU A C 1
ATOM 2669 O O . LEU A 1 212 ? 56.528 3.900 -14.961 1.00 30.14 190 LEU A O 1
ATOM 2685 N N . ALA A 1 213 ? 58.370 4.832 -14.074 1.00 26.55 191 ALA A N 1
ATOM 2686 C CA . ALA A 1 213 ? 57.926 6.197 -14.321 1.00 24.31 191 ALA A CA 1
ATOM 2687 C C . ALA A 1 213 ? 57.683 6.416 -15.814 1.00 29.50 191 ALA A C 1
ATOM 2688 O O . ALA A 1 213 ? 56.636 6.932 -16.227 1.00 28.91 191 ALA A O 1
ATOM 2695 N N . ASP A 1 214 ? 58.661 6.016 -16.614 1.00 31.28 192 ASP A N 1
ATOM 2696 C CA . ASP A 1 214 ? 58.577 6.196 -18.059 1.00 32.34 192 ASP A CA 1
ATOM 2697 C C . ASP A 1 214 ? 57.393 5.440 -18.662 1.00 33.33 192 ASP A C 1
ATOM 2698 O O . ASP A 1 214 ? 56.771 5.921 -19.614 1.00 39.79 192 ASP A O 1
ATOM 2707 N N . GLU A 1 215 ? 57.090 4.261 -18.125 1.00 33.12 193 GLU A N 1
ATOM 2708 C CA . GLU A 1 215 ? 55.968 3.450 -18.594 1.00 34.23 193 GLU A CA 1
ATOM 2709 C C . GLU A 1 215 ? 54.594 3.978 -18.180 1.00 33.71 193 GLU A C 1
ATOM 2710 O O . GLU A 1 215 ? 53.571 3.493 -18.663 1.00 39.82 193 GLU A O 1
ATOM 2722 N N . GLY A 1 216 ? 54.567 4.955 -17.275 1.00 32.68 194 GLY A N 1
ATOM 2723 C CA . GLY A 1 216 ? 53.317 5.572 -16.864 1.00 31.39 194 GLY A CA 1
ATOM 2724 C C . GLY A 1 216 ? 52.753 5.065 -15.551 1.00 32.18 194 GLY A C 1
ATOM 2725 O O . GLY A 1 216 ? 51.652 5.428 -15.182 1.00 29.12 194 GLY A O 1
ATOM 2729 N N . THR A 1 217 ? 53.480 4.189 -14.874 1.00 26.15 195 THR A N 1
ATOM 2730 C CA . THR A 1 217 ? 53.116 3.808 -13.510 1.00 24.97 195 THR A CA 1
ATOM 2731 C C . THR A 1 217 ? 53.226 5.065 -12.668 1.00 22.94 195 THR A C 1
ATOM 2732 O O . THR A 1 217 ? 54.154 5.842 -12.839 1.00 26.01 195 THR A O 1
ATOM 2743 N N . ARG A 1 218 ? 52.283 5.263 -11.745 1.00 21.18 196 ARG A N 1
ATOM 2744 C CA . ARG A 1 218 ? 52.275 6.451 -10.900 1.00 19.27 196 ARG A CA 1
ATOM 2745 C C . ARG A 1 218 ? 52.616 6.164 -9.460 1.00 21.01 196 ARG A C 1
ATOM 2746 O O . ARG A 1 218 ? 53.234 6.978 -8.830 1.00 20.22 196 ARG A O 1
ATOM 2767 N N . LEU A 1 219 ? 52.203 5.018 -8.928 1.00 18.08 197 LEU A N 1
ATOM 2768 C CA . LEU A 1 219 ? 52.458 4.661 -7.534 1.00 19.29 197 LEU A CA 1
ATOM 2769 C C . LEU A 1 219 ? 53.298 3.398 -7.485 1.00 16.89 197 LEU A C 1
ATOM 2770 O O . LEU A 1 219 ? 52.897 2.348 -8.016 1.00 19.08 197 LEU A O 1
ATOM 2786 N N . ILE A 1 220 ? 54.486 3.507 -6.918 1.00 17.14 198 ILE A N 1
ATOM 2787 C CA . ILE A 1 220 ? 55.396 2.382 -6.797 1.00 15.79 198 ILE A CA 1
ATOM 2788 C C . ILE A 1 220 ? 55.450 1.930 -5.343 1.00 16.39 198 ILE A C 1
ATOM 2789 O O . ILE A 1 220 ? 55.848 2.707 -4.476 1.00 16.50 198 ILE A O 1
ATOM 2805 N N . ILE A 1 221 ? 55.042 0.687 -5.070 1.00 15.33 199 ILE A N 1
ATOM 2806 C CA . ILE A 1 221 ? 54.907 0.161 -3.710 1.00 14.86 199 ILE A CA 1
ATOM 2807 C C . ILE A 1 221 ? 56.065 -0.780 -3.416 1.00 14.38 199 ILE A C 1
ATOM 2808 O O . ILE A 1 221 ? 56.224 -1.771 -4.107 1.00 16.39 199 ILE A O 1
ATOM 2824 N N . LEU A 1 222 ? 56.860 -0.458 -2.399 1.00 15.54 200 LEU A N 1
ATOM 2825 C CA . LEU A 1 222 ? 58.124 -1.116 -2.140 1.00 14.07 200 LEU A CA 1
ATOM 2826 C C . LEU A 1 222 ? 58.098 -1.929 -0.863 1.00 15.34 200 LEU A C 1
ATOM 2827 O O . LEU A 1 222 ? 57.676 -1.445 0.212 1.00 15.84 200 LEU A O 1
ATOM 2843 N N . ASP A 1 223 ? 58.591 -3.161 -0.963 1.00 17.14 201 ASP A N 1
ATOM 2844 C CA . ASP A 1 223 ? 58.836 -3.974 0.215 1.00 14.57 201 ASP A CA 1
ATOM 2845 C C . ASP A 1 223 ? 59.932 -3.369 1.074 1.00 19.34 201 ASP A C 1
ATOM 2846 O O . ASP A 1 223 ? 60.744 -2.569 0.609 1.00 17.23 201 ASP A O 1
ATOM 2855 N N . THR A 1 224 ? 59.952 -3.786 2.335 1.00 14.79 202 THR A N 1
ATOM 2856 C CA . THR A 1 224 ? 60.997 -3.438 3.275 1.00 17.80 202 THR A CA 1
ATOM 2857 C C . THR A 1 224 ? 60.960 -4.404 4.433 1.00 20.87 202 THR A C 1
ATOM 2858 O O . THR A 1 224 ? 59.880 -4.652 4.959 1.00 18.55 202 THR A O 1
ATOM 2869 N N . ASP A 1 225 ? 62.118 -4.902 4.859 1.00 19.99 203 ASP A N 1
ATOM 2870 C CA . ASP A 1 225 ? 62.180 -5.712 6.064 1.00 21.24 203 ASP A CA 1
ATOM 2871 C C . ASP A 1 225 ? 62.974 -5.054 7.197 1.00 24.55 203 ASP A C 1
ATOM 2872 O O . ASP A 1 225 ? 62.678 -5.262 8.383 1.00 24.48 203 ASP A O 1
ATOM 2881 N N . VAL A 1 226 ? 64.022 -4.322 6.836 1.00 23.81 204 VAL A N 1
ATOM 2882 C CA . VAL A 1 226 ? 64.861 -3.659 7.835 1.00 21.25 204 VAL A CA 1
ATOM 2883 C C . VAL A 1 226 ? 65.090 -2.217 7.451 1.00 22.29 204 VAL A C 1
ATOM 2884 O O . VAL A 1 226 ? 64.876 -1.819 6.300 1.00 22.87 204 VAL A O 1
ATOM 2897 N N . GLN A 1 227 ? 65.536 -1.418 8.409 1.00 23.08 205 GLN A N 1
ATOM 2898 C CA . GLN A 1 227 ? 65.682 -0.002 8.155 1.00 23.53 205 GLN A CA 1
ATOM 2899 C C . GLN A 1 227 ? 66.672 0.286 7.010 1.00 24.04 205 GLN A C 1
ATOM 2900 O O . GLN A 1 227 ? 66.464 1.246 6.253 1.00 21.25 205 GLN A O 1
ATOM 2914 N N . ASP A 1 228 ? 67.695 -0.556 6.831 1.00 23.79 206 ASP A N 1
ATOM 2915 C CA . ASP A 1 228 ? 68.629 -0.367 5.712 1.00 24.32 206 ASP A CA 1
ATOM 2916 C C . ASP A 1 228 ? 67.913 -0.382 4.349 1.00 24.29 206 ASP A C 1
ATOM 2917 O O . ASP A 1 228 ? 68.373 0.261 3.398 1.00 24.51 206 ASP A O 1
ATOM 2926 N N . ASP A 1 229 ? 66.798 -1.103 4.243 1.00 22.19 207 ASP A N 1
ATOM 2927 C CA . ASP A 1 229 ? 66.045 -1.133 2.983 1.00 23.04 207 ASP A CA 1
ATOM 2928 C C . ASP A 1 229 ? 65.490 0.246 2.663 1.00 18.50 207 ASP A C 1
ATOM 2929 O O . ASP A 1 229 ? 65.479 0.664 1.503 1.00 19.44 207 ASP A O 1
ATOM 2938 N N . LEU A 1 230 ? 65.067 0.962 3.694 1.00 17.64 208 LEU A N 1
ATOM 2939 C CA . LEU A 1 230 ? 64.541 2.312 3.540 1.00 18.87 208 LEU A CA 1
ATOM 2940 C C . LEU A 1 230 ? 65.665 3.275 3.171 1.00 17.05 208 LEU A C 1
ATOM 2941 O O . LEU A 1 230 ? 65.475 4.156 2.328 1.00 17.69 208 LEU A O 1
ATOM 2957 N N . THR A 1 231 ? 66.842 3.097 3.764 1.00 18.63 209 THR A N 1
ATOM 2958 C CA . THR A 1 231 ? 68.033 3.859 3.355 1.00 22.08 209 THR A CA 1
ATOM 2959 C C . THR A 1 231 ? 68.299 3.693 1.859 1.00 20.96 209 THR A C 1
ATOM 2960 O O . THR A 1 231 ? 68.504 4.664 1.128 1.00 21.72 209 THR A O 1
ATOM 2971 N N . HIS A 1 232 ? 68.287 2.447 1.416 1.00 19.99 210 HIS A N 1
ATOM 2972 C CA . HIS A 1 232 ? 68.534 2.106 0.027 1.00 23.74 210 HIS A CA 1
ATOM 2973 C C . HIS A 1 232 ? 67.482 2.726 -0.898 1.00 19.27 210 HIS A C 1
ATOM 2974 O O . HIS A 1 232 ? 67.821 3.232 -1.984 1.00 22.51 210 HIS A O 1
ATOM 2989 N N . ILE A 1 233 ? 66.217 2.671 -0.490 1.00 19.33 211 ILE A N 1
ATOM 2990 C CA . ILE A 1 233 ? 65.133 3.236 -1.281 1.00 16.62 211 ILE A CA 1
ATOM 2991 C C . ILE A 1 233 ? 65.300 4.744 -1.405 1.00 18.06 211 ILE A C 1
ATOM 2992 O O . ILE A 1 233 ? 65.139 5.319 -2.491 1.00 18.87 211 ILE A O 1
ATOM 3008 N N . VAL A 1 234 ? 65.655 5.399 -0.311 1.00 18.04 212 VAL A N 1
ATOM 3009 C CA . VAL A 1 234 ? 65.856 6.841 -0.375 1.00 18.64 212 VAL A CA 1
ATOM 3010 C C . VAL A 1 234 ? 67.095 7.191 -1.239 1.00 21.11 212 VAL A C 1
ATOM 3011 O O . VAL A 1 234 ? 67.072 8.156 -2.014 1.00 21.37 212 VAL A O 1
ATOM 3024 N N . ASN A 1 235 ? 68.147 6.382 -1.185 1.00 19.45 213 ASN A N 1
ATOM 3025 C CA . ASN A 1 235 ? 69.282 6.618 -2.072 1.00 21.37 213 ASN A CA 1
ATOM 3026 C C . ASN A 1 235 ? 68.880 6.498 -3.549 1.00 25.61 213 ASN A C 1
ATOM 3027 O O . ASN A 1 235 ? 69.325 7.278 -4.383 1.00 24.82 213 ASN A O 1
ATOM 3038 N N . ALA A 1 236 ? 68.035 5.524 -3.869 1.00 21.82 214 ALA A N 1
ATOM 3039 C CA . ALA A 1 236 ? 67.521 5.397 -5.227 1.00 22.56 214 ALA A CA 1
ATOM 3040 C C . ALA A 1 236 ? 66.675 6.608 -5.635 1.00 21.99 214 ALA A C 1
ATOM 3041 O O . ALA A 1 236 ? 66.826 7.129 -6.746 1.00 24.35 214 ALA A O 1
ATOM 3048 N N . ALA A 1 237 ? 65.828 7.068 -4.717 1.00 21.63 215 ALA A N 1
ATOM 3049 C CA . ALA A 1 237 ? 64.979 8.231 -4.958 1.00 21.11 215 ALA A CA 1
ATOM 3050 C C . ALA A 1 237 ? 65.823 9.446 -5.283 1.00 21.19 215 ALA A C 1
ATOM 3051 O O . ALA A 1 237 ? 65.496 10.238 -6.182 1.00 22.36 215 ALA A O 1
ATOM 3058 N N . ARG A 1 238 ? 66.941 9.573 -4.574 1.00 21.14 216 ARG A N 1
ATOM 3059 C CA . ARG A 1 238 ? 67.848 10.695 -4.782 1.00 24.23 216 ARG A CA 1
ATOM 3060 C C . ARG A 1 238 ? 68.623 10.646 -6.102 1.00 25.45 216 ARG A C 1
ATOM 3061 O O . ARG A 1 238 ? 69.228 11.638 -6.508 1.00 31.23 216 ARG A O 1
ATOM 3082 N N . ALA A 1 239 ? 68.598 9.503 -6.779 1.00 22.10 217 ALA A N 1
ATOM 3083 C CA . ALA A 1 239 ? 69.343 9.319 -8.007 1.00 25.72 217 ALA A CA 1
ATOM 3084 C C . ALA A 1 239 ? 68.495 9.605 -9.248 1.00 27.75 217 ALA A C 1
ATOM 3085 O O . ALA A 1 239 ? 68.998 9.539 -10.375 1.00 33.39 217 ALA A O 1
ATOM 3092 N N . LEU A 1 240 ? 67.230 9.931 -9.040 1.00 27.03 218 LEU A N 1
ATOM 3093 C CA . LEU A 1 240 ? 66.299 10.180 -10.120 1.00 28.22 218 LEU A CA 1
ATOM 3094 C C . LEU A 1 240 ? 66.410 11.632 -10.547 1.00 29.24 218 LEU A C 1
ATOM 3095 O O . LEU A 1 240 ? 66.874 12.469 -9.787 1.00 27.62 218 LEU A O 1
ATOM 3111 N N . PRO A 1 241 ? 66.015 11.923 -11.799 1.00 29.58 219 PRO A N 1
ATOM 3112 C CA . PRO A 1 241 ? 66.156 13.288 -12.324 1.00 25.25 219 PRO A CA 1
ATOM 3113 C C . PRO A 1 241 ? 65.061 14.238 -11.884 1.00 28.15 219 PRO A C 1
ATOM 3114 O O . PRO A 1 241 ? 65.104 15.418 -12.268 1.00 31.95 219 PRO A O 1
ATOM 3125 N N . PHE A 1 242 ? 64.111 13.734 -11.088 1.00 25.39 220 PHE A N 1
ATOM 3126 C CA . PHE A 1 242 ? 63.094 14.537 -10.442 1.00 23.97 220 PHE A CA 1
ATOM 3127 C C . PHE A 1 242 ? 63.028 14.004 -9.008 1.00 24.35 220 PHE A C 1
ATOM 3128 O O . PHE A 1 242 ? 63.567 12.930 -8.736 1.00 26.21 220 PHE A O 1
ATOM 3145 N N . ARG A 1 243 ? 62.389 14.746 -8.104 1.00 22.99 221 ARG A N 1
ATOM 3146 C CA . ARG A 1 243 ? 62.218 14.274 -6.748 1.00 20.95 221 ARG A CA 1
ATOM 3147 C C . ARG A 1 243 ? 60.844 13.629 -6.685 1.00 19.06 221 ARG A C 1
ATOM 3148 O O . ARG A 1 243 ? 59.816 14.303 -6.794 1.00 20.70 221 ARG A O 1
ATOM 3169 N N . PRO A 1 244 ? 60.800 12.295 -6.535 1.00 19.49 222 PRO A N 1
ATOM 3170 C CA . PRO A 1 244 ? 59.483 11.679 -6.391 1.00 19.88 222 PRO A CA 1
ATOM 3171 C C . PRO A 1 244 ? 58.781 12.091 -5.114 1.00 16.95 222 PRO A C 1
ATOM 3172 O O . PRO A 1 244 ? 59.443 12.427 -4.140 1.00 17.70 222 PRO A O 1
ATOM 3183 N N . LEU A 1 245 ? 57.456 12.048 -5.107 1.00 15.41 223 LEU A N 1
ATOM 3184 C CA . LEU A 1 245 ? 56.729 12.121 -3.849 1.00 13.02 223 LEU A CA 1
ATOM 3185 C C . LEU A 1 245 ? 57.076 10.902 -3.015 1.00 15.20 223 LEU A C 1
ATOM 3186 O O . LEU A 1 245 ? 57.099 9.775 -3.519 1.00 16.66 223 LEU A O 1
ATOM 3202 N N . LEU A 1 246 ? 57.346 11.111 -1.735 1.00 13.28 224 LEU A N 1
ATOM 3203 C CA . LEU A 1 246 ? 57.573 10.018 -0.806 1.00 12.43 224 LEU A CA 1
ATOM 3204 C C . LEU A 1 246 ? 56.321 9.808 0.010 1.00 14.54 224 LEU A C 1
ATOM 3205 O O . LEU A 1 246 ? 55.651 10.749 0.411 1.00 14.13 224 LEU A O 1
ATOM 3221 N N . VAL A 1 247 ? 55.993 8.546 0.253 1.00 13.37 225 VAL A N 1
ATOM 3222 C CA . VAL A 1 247 ? 54.821 8.173 1.022 1.00 12.41 225 VAL A CA 1
ATOM 3223 C C . VAL A 1 247 ? 55.210 7.081 2.001 1.00 11.62 225 VAL A C 1
ATOM 3224 O O . VAL A 1 247 ? 55.607 5.990 1.589 1.00 12.57 225 VAL A O 1
ATOM 3237 N N . GLY A 1 248 ? 55.060 7.330 3.299 1.00 11.29 226 GLY A N 1
ATOM 3238 C CA . GLY A 1 248 ? 55.378 6.290 4.259 1.00 10.80 226 GLY A CA 1
ATOM 3239 C C . GLY A 1 248 ? 55.080 6.723 5.669 1.00 12.57 226 GLY A C 1
ATOM 3240 O O . GLY A 1 248 ? 54.362 7.701 5.918 1.00 12.37 226 GLY A O 1
ATOM 3244 N N . SER A 1 249 ? 55.654 5.966 6.590 1.00 12.41 227 SER A N 1
ATOM 3245 C CA . SER A 1 249 ? 55.456 6.203 8.014 1.00 11.27 227 SER A CA 1
ATOM 3246 C C . SER A 1 249 ? 56.773 6.604 8.625 1.00 13.29 227 SER A C 1
ATOM 3247 O O . SER A 1 249 ? 57.625 7.203 7.953 1.00 14.31 227 SER A O 1
ATOM 3255 N N . ALA A 1 250 ? 56.951 6.339 9.918 1.00 15.70 228 ALA A N 1
ATOM 3256 C CA . ALA A 1 250 ? 58.157 6.813 10.596 1.00 17.37 228 ALA A CA 1
ATOM 3257 C C . ALA A 1 250 ? 59.446 6.342 9.961 1.00 17.04 228 ALA A C 1
ATOM 3258 O O . ALA A 1 250 ? 60.416 7.086 9.895 1.00 17.03 228 ALA A O 1
ATOM 3265 N N . GLY A 1 251 ? 59.474 5.109 9.475 1.00 16.34 229 GLY A N 1
ATOM 3266 C CA . GLY A 1 251 ? 60.671 4.554 8.881 1.00 15.31 229 GLY A CA 1
ATOM 3267 C C . GLY A 1 251 ? 61.207 5.368 7.710 1.00 15.70 229 GLY A C 1
ATOM 3268 O O . GLY A 1 251 ? 62.377 5.710 7.639 1.00 16.56 229 GLY A O 1
ATOM 3272 N N . LEU A 1 252 ? 60.331 5.660 6.759 1.00 15.48 230 LEU A N 1
ATOM 3273 C CA . LEU A 1 252 ? 60.736 6.416 5.580 1.00 14.61 230 LEU A CA 1
ATOM 3274 C C . LEU A 1 252 ? 61.105 7.843 5.947 1.00 17.38 230 LEU A C 1
ATOM 3275 O O . LEU A 1 252 ? 62.057 8.423 5.412 1.00 16.05 230 LEU A O 1
ATOM 3291 N N . SER A 1 253 ? 60.347 8.405 6.866 1.00 17.55 231 SER A N 1
ATOM 3292 C CA . SER A 1 253 ? 60.625 9.746 7.330 1.00 15.69 231 SER A CA 1
ATOM 3293 C C . SER A 1 253 ? 62.006 9.832 7.968 1.00 15.94 231 SER A C 1
ATOM 3294 O O . SER A 1 253 ? 62.755 10.784 7.722 1.00 19.11 231 SER A O 1
ATOM 3302 N N . ASP A 1 254 ? 62.356 8.845 8.784 1.00 17.68 232 ASP A N 1
ATOM 3303 C CA . ASP A 1 254 ? 63.701 8.802 9.380 1.00 17.98 232 ASP A CA 1
ATOM 3304 C C . ASP A 1 254 ? 64.803 8.671 8.324 1.00 19.38 232 ASP A C 1
ATOM 3305 O O . ASP A 1 254 ? 65.862 9.319 8.392 1.00 19.04 232 ASP A O 1
ATOM 3314 N N . ALA A 1 255 ? 64.593 7.808 7.333 1.00 16.58 233 ALA A N 1
ATOM 3315 C CA . ALA A 1 255 ? 65.561 7.659 6.268 1.00 19.22 233 ALA A CA 1
ATOM 3316 C C . ALA A 1 255 ? 65.732 8.962 5.475 1.00 18.23 233 ALA A C 1
ATOM 3317 O O . ALA A 1 255 ? 66.855 9.305 5.103 1.00 20.87 233 ALA A O 1
ATOM 3324 N N . LEU A 1 256 ? 64.631 9.646 5.179 1.00 17.27 234 LEU A N 1
ATOM 3325 C CA . LEU A 1 256 ? 64.697 10.935 4.478 1.00 17.64 234 LEU A CA 1
ATOM 3326 C C . LEU A 1 256 ? 65.471 11.918 5.341 1.00 19.57 234 LEU A C 1
ATOM 3327 O O . LEU A 1 256 ? 66.391 12.599 4.865 1.00 20.44 234 LEU A O 1
ATOM 3343 N N . ALA A 1 257 ? 65.112 11.991 6.616 1.00 20.23 235 ALA A N 1
ATOM 3344 C CA . ALA A 1 257 ? 65.781 12.933 7.515 1.00 21.17 235 ALA A CA 1
ATOM 3345 C C . ALA A 1 257 ? 67.292 12.709 7.582 1.00 24.84 235 ALA A C 1
ATOM 3346 O O . ALA A 1 257 ? 68.084 13.664 7.531 1.00 25.43 235 ALA A O 1
ATOM 3353 N N . THR A 1 258 ? 67.690 11.444 7.677 1.00 21.34 236 THR A N 1
ATOM 3354 C CA . THR A 1 258 ? 69.092 11.059 7.671 1.00 21.48 236 THR A CA 1
ATOM 3355 C C . THR A 1 258 ? 69.812 11.479 6.378 1.00 22.49 236 THR A C 1
ATOM 3356 O O . THR A 1 258 ? 70.911 12.017 6.411 1.00 26.27 236 THR A O 1
ATOM 3367 N N . ALA A 1 259 ? 69.178 11.240 5.237 1.00 23.77 237 ALA A N 1
ATOM 3368 C CA . ALA A 1 259 ? 69.779 11.537 3.950 1.00 24.35 237 ALA A CA 1
ATOM 3369 C C . ALA A 1 259 ? 69.989 13.032 3.702 1.00 26.80 237 ALA A C 1
ATOM 3370 O O . ALA A 1 259 ? 70.857 13.426 2.903 1.00 26.63 237 ALA A O 1
ATOM 3377 N N . GLN A 1 260 ? 69.186 13.865 4.357 1.00 24.22 238 GLN A N 1
ATOM 3378 C CA . GLN A 1 260 ? 69.306 15.300 4.201 1.00 23.14 238 GLN A CA 1
ATOM 3379 C C . GLN A 1 260 ? 70.610 15.811 4.805 1.00 21.90 238 GLN A C 1
ATOM 3380 O O . GLN A 1 260 ? 71.103 16.884 4.413 1.00 29.27 238 GLN A O 1
ATOM 3394 N N . ASP A 1 261 ? 71.169 15.056 5.738 1.00 56.24 239 ASP A N 1
ATOM 3395 C CA . ASP A 1 261 ? 72.460 15.398 6.310 1.00 54.24 239 ASP A CA 1
ATOM 3396 C C . ASP A 1 261 ? 72.441 16.844 6.808 1.00 53.87 239 ASP A C 1
ATOM 3397 O O . ASP A 1 261 ? 73.239 17.680 6.379 1.00 53.21 239 ASP A O 1
ATOM 3406 N N . PHE A 1 262 ? 71.508 17.132 7.705 1.00 51.94 240 PHE A N 1
ATOM 3407 C CA . PHE A 1 262 ? 71.373 18.468 8.250 1.00 50.86 240 PHE A CA 1
ATOM 3408 C C . PHE A 1 262 ? 72.597 18.779 9.080 1.00 48.59 240 PHE A C 1
ATOM 3409 O O . PHE A 1 262 ? 73.070 17.934 9.844 1.00 47.94 240 PHE A O 1
ATOM 3426 N N . THR A 1 263 ? 73.096 20.004 8.941 1.00 48.71 241 THR A N 1
ATOM 3427 C CA . THR A 1 263 ? 74.235 20.447 9.739 1.00 53.28 241 THR A CA 1
ATOM 3428 C C . THR A 1 263 ? 73.887 20.434 11.221 1.00 52.05 241 THR A C 1
ATOM 3429 O O . THR A 1 263 ? 72.968 21.120 11.679 1.00 47.37 241 THR A O 1
ATOM 3440 N N . ARG A 1 264 ? 74.639 19.664 11.987 1.00 50.92 242 ARG A N 1
ATOM 3441 C CA . ARG A 1 264 ? 74.384 19.589 13.410 1.00 40.56 242 ARG A CA 1
ATOM 3442 C C . ARG A 1 264 ? 75.107 20.766 14.079 1.00 54.44 242 ARG A C 1
ATOM 3443 O O . ARG A 1 264 ? 76.318 20.922 13.920 1.00 53.08 242 ARG A O 1
ATOM 3464 N N . LYS A 1 265 ? 74.347 21.614 14.771 1.00 38.33 243 LYS A N 1
ATOM 3465 C CA . LYS A 1 265 ? 74.900 22.738 15.528 1.00 48.08 243 LYS A CA 1
ATOM 3466 C C . LYS A 1 265 ? 74.073 22.970 16.791 1.00 48.69 243 LYS A C 1
ATOM 3467 O O . LYS A 1 265 ? 72.902 22.583 16.847 1.00 54.74 243 LYS A O 1
ATOM 3486 N N . THR A 1 266 ? 74.688 23.582 17.804 1.00 38.02 244 THR A N 1
ATOM 3487 C CA . THR A 1 266 ? 73.974 24.038 18.987 1.00 38.39 244 THR A CA 1
ATOM 3488 C C . THR A 1 266 ? 74.352 25.484 19.301 1.00 40.97 244 THR A C 1
ATOM 3489 O O . THR A 1 266 ? 75.495 25.892 19.118 1.00 40.46 244 THR A O 1
ATOM 3500 N N . GLU A 1 267 ? 73.389 26.245 19.803 1.00 33.30 245 GLU A N 1
ATOM 3501 C CA . GLU A 1 267 ? 73.584 27.660 20.064 1.00 43.41 245 GLU A CA 1
ATOM 3502 C C . GLU A 1 267 ? 74.572 27.891 21.206 1.00 45.94 245 GLU A C 1
ATOM 3503 O O . GLU A 1 267 ? 75.481 28.717 21.093 1.00 37.72 245 GLU A O 1
ATOM 3514 N N . LYS A 1 268 ? 74.375 27.162 22.301 1.00 31.19 246 LYS A N 1
ATOM 3515 C CA . LYS A 1 268 ? 75.256 27.237 23.476 1.00 30.01 246 LYS A CA 1
ATOM 3516 C C . LYS A 1 268 ? 75.877 25.868 23.772 1.00 29.73 246 LYS A C 1
ATOM 3517 O O . LYS A 1 268 ? 75.349 25.085 24.574 1.00 31.28 246 LYS A O 1
ATOM 3536 N N . PRO A 1 269 ? 77.000 25.561 23.116 1.00 29.53 247 PRO A N 1
ATOM 3537 C CA . PRO A 1 269 ? 77.536 24.202 23.215 1.00 29.02 247 PRO A CA 1
ATOM 3538 C C . PRO A 1 269 ? 78.322 23.981 24.495 1.00 28.47 247 PRO A C 1
ATOM 3539 O O . PRO A 1 269 ? 78.675 24.918 25.209 1.00 29.96 247 PRO A O 1
ATOM 3550 N N . LEU A 1 270 ? 78.534 22.717 24.812 1.00 25.15 248 LEU A N 1
ATOM 3551 C CA . LEU A 1 270 ? 79.432 22.335 25.910 1.00 27.06 248 LEU A CA 1
ATOM 3552 C C . LEU A 1 270 ? 80.899 22.677 25.638 1.00 23.41 248 LEU A C 1
ATOM 3553 O O . LEU A 1 270 ? 81.414 22.433 24.542 1.00 24.52 248 LEU A O 1
ATOM 3569 N N . LEU A 1 271 ? 81.561 23.205 26.658 1.00 23.71 249 LEU A N 1
ATOM 3570 C CA . LEU A 1 271 ? 83.013 23.245 26.695 1.00 24.92 249 LEU A CA 1
ATOM 3571 C C . LEU A 1 271 ? 83.440 22.184 27.690 1.00 24.37 249 LEU A C 1
ATOM 3572 O O . LEU A 1 271 ? 83.077 22.253 28.859 1.00 23.14 249 LEU A O 1
ATOM 3588 N N . ALA A 1 272 ? 84.162 21.182 27.211 1.00 22.44 250 ALA A N 1
ATOM 3589 C CA . ALA A 1 272 ? 84.667 20.133 28.070 1.00 22.55 250 ALA A CA 1
ATOM 3590 C C . ALA A 1 272 ? 86.185 20.248 28.204 1.00 26.33 250 ALA A C 1
ATOM 3591 O O . ALA A 1 272 ? 86.881 20.496 27.233 1.00 26.56 250 ALA A O 1
ATOM 3598 N N . VAL A 1 273 ? 86.688 20.059 29.417 1.00 21.57 251 VAL A N 1
ATOM 3599 C CA . VAL A 1 273 ? 88.115 20.125 29.690 1.00 23.40 251 VAL A CA 1
ATOM 3600 C C . VAL A 1 273 ? 88.493 18.848 30.421 1.00 26.32 251 VAL A C 1
ATOM 3601 O O . VAL A 1 273 ? 88.064 18.615 31.568 1.00 24.61 251 VAL A O 1
ATOM 3614 N N . VAL A 1 274 ? 89.277 18.018 29.749 1.00 26.05 252 VAL A N 1
ATOM 3615 C CA . VAL A 1 274 ? 89.589 16.671 30.218 1.00 24.76 252 VAL A CA 1
ATOM 3616 C C . VAL A 1 274 ? 91.108 16.455 30.297 1.00 30.16 252 VAL A C 1
ATOM 3617 O O . VAL A 1 274 ? 91.808 16.510 29.290 1.00 29.69 252 VAL A O 1
ATOM 3630 N N . GLY A 1 275 ? 91.617 16.219 31.500 1.00 29.07 253 GLY A N 1
ATOM 3631 C CA . GLY A 1 275 ? 93.022 15.905 31.692 1.00 30.50 253 GLY A CA 1
ATOM 3632 C C . GLY A 1 275 ? 93.210 14.444 32.053 1.00 38.58 253 GLY A C 1
ATOM 3633 O O . GLY A 1 275 ? 94.326 13.985 32.255 1.00 48.04 253 GLY A O 1
ATOM 3637 N N . SER A 1 276 ? 92.112 13.706 32.138 1.00 36.41 254 SER A N 1
ATOM 3638 C CA . SER A 1 276 ? 92.178 12.278 32.456 1.00 38.63 254 SER A CA 1
ATOM 3639 C C . SER A 1 276 ? 92.763 11.489 31.287 1.00 47.63 254 SER A C 1
ATOM 3640 O O . SER A 1 276 ? 92.364 11.666 30.130 1.00 45.27 254 SER A O 1
ATOM 3648 N N . MET A 1 277 ? 93.710 10.611 31.592 1.00 51.60 255 MET A N 1
ATOM 3649 C CA . MET A 1 277 ? 94.316 9.773 30.563 1.00 55.83 255 MET A CA 1
ATOM 3650 C C . MET A 1 277 ? 93.818 8.332 30.640 1.00 49.47 255 MET A C 1
ATOM 3651 O O . MET A 1 277 ? 94.348 7.456 29.962 1.00 55.73 255 MET A O 1
ATOM 3665 N N . SER A 1 278 ? 92.787 8.098 31.447 1.00 49.35 256 SER A N 1
ATOM 3666 C CA . SER A 1 278 ? 92.217 6.763 31.592 1.00 46.91 256 SER A CA 1
ATOM 3667 C C . SER A 1 278 ? 91.641 6.241 30.277 1.00 49.50 256 SER A C 1
ATOM 3668 O O . SER A 1 278 ? 91.224 7.010 29.412 1.00 47.93 256 SER A O 1
ATOM 3676 N N . ASP A 1 279 ? 91.620 4.920 30.138 1.00 48.07 257 ASP A N 1
ATOM 3677 C CA . ASP A 1 279 ? 91.096 4.278 28.941 1.00 48.31 257 ASP A CA 1
ATOM 3678 C C . ASP A 1 279 ? 89.660 4.713 28.662 1.00 44.17 257 ASP A C 1
ATOM 3679 O O . ASP A 1 279 ? 89.280 4.948 27.514 1.00 40.06 257 ASP A O 1
ATOM 3688 N N . ILE A 1 280 ? 88.855 4.823 29.712 1.00 43.31 258 ILE A N 1
ATOM 3689 C CA . ILE A 1 280 ? 87.442 5.101 29.517 1.00 35.98 258 ILE A CA 1
ATOM 3690 C C . ILE A 1 280 ? 87.243 6.555 29.055 1.00 34.37 258 ILE A C 1
ATOM 3691 O O . ILE A 1 280 ? 86.330 6.842 28.282 1.00 32.86 258 ILE A O 1
ATOM 3707 N N . ALA A 1 281 ? 88.110 7.461 29.494 1.00 36.21 259 ALA A N 1
ATOM 3708 C CA . ALA A 1 281 ? 88.031 8.844 29.039 1.00 34.84 259 ALA A CA 1
ATOM 3709 C C . ALA A 1 281 ? 88.270 8.907 27.542 1.00 38.07 259 ALA A C 1
ATOM 3710 O O . ALA A 1 281 ? 87.594 9.633 26.816 1.00 31.67 259 ALA A O 1
ATOM 3717 N N . GL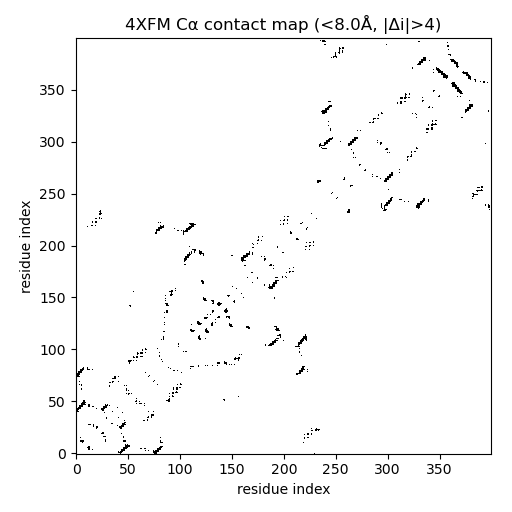N A 1 282 ? 89.250 8.142 27.079 1.00 38.66 260 GLN A N 1
ATOM 3718 C CA . GLN A 1 282 ? 89.523 8.075 25.653 1.00 33.72 260 GLN A CA 1
ATOM 3719 C C . GLN A 1 282 ? 88.291 7.590 24.897 1.00 36.68 260 GLN A C 1
ATOM 3720 O O . GLN A 1 282 ? 87.943 8.141 23.856 1.00 33.33 260 GLN A O 1
ATOM 3734 N N . LYS A 1 283 ? 87.629 6.563 25.423 1.00 33.37 261 LYS A N 1
ATOM 3735 C CA . LYS A 1 283 ? 86.468 5.998 24.756 1.00 32.64 261 LYS A CA 1
ATOM 3736 C C . LYS A 1 283 ? 85.293 6.975 24.753 1.00 32.61 261 LYS A C 1
ATOM 3737 O O . LYS A 1 283 ? 84.565 7.075 23.759 1.00 33.22 261 LYS A O 1
ATOM 3756 N N . GLN A 1 284 ? 85.103 7.679 25.870 1.00 32.51 262 GLN A N 1
ATOM 3757 C CA . GLN A 1 284 ? 84.035 8.662 25.964 1.00 28.74 262 GLN A CA 1
ATOM 3758 C C . GLN A 1 284 ? 84.229 9.806 24.984 1.00 31.33 262 GLN A C 1
ATOM 3759 O O . GLN A 1 284 ? 83.278 10.254 24.344 1.00 29.56 262 GLN A O 1
ATOM 3773 N N . ILE A 1 285 ? 85.465 10.275 24.864 1.00 33.30 263 ILE A N 1
ATOM 3774 C CA . ILE A 1 285 ? 85.770 11.350 23.932 1.00 29.31 263 ILE A CA 1
ATOM 3775 C C . ILE A 1 285 ? 85.625 10.843 22.493 1.00 32.11 263 ILE A C 1
ATOM 3776 O O . ILE A 1 285 ? 85.082 11.534 21.631 1.00 31.94 263 ILE A O 1
ATOM 3792 N N . ALA A 1 286 ? 86.106 9.629 22.237 1.00 33.78 264 ALA A N 1
ATOM 3793 C CA . ALA A 1 286 ? 85.998 9.049 20.905 1.00 33.95 264 ALA A CA 1
ATOM 3794 C C . ALA A 1 286 ? 84.541 8.962 20.451 1.00 34.09 264 ALA A C 1
ATOM 3795 O O . ALA A 1 286 ? 84.227 9.238 19.295 1.00 35.75 264 ALA A O 1
ATOM 3802 N N . ALA A 1 287 ? 83.651 8.586 21.365 1.00 33.16 265 ALA A N 1
ATOM 3803 C CA . ALA A 1 287 ? 82.238 8.491 21.020 1.00 33.41 265 ALA A CA 1
ATOM 3804 C C . ALA A 1 287 ? 81.706 9.858 20.589 1.00 32.94 265 ALA A C 1
ATOM 3805 O O . ALA A 1 287 ? 80.929 9.945 19.651 1.00 34.22 265 ALA A O 1
ATOM 3812 N N . ALA A 1 288 ? 82.115 10.922 21.279 1.00 31.55 266 ALA A N 1
ATOM 3813 C CA . ALA A 1 288 ? 81.676 12.263 20.926 1.00 31.18 266 ALA A CA 1
ATOM 3814 C C . ALA A 1 288 ? 82.346 12.728 19.660 1.00 32.45 266 ALA A C 1
ATOM 3815 O O . ALA A 1 288 ? 81.752 13.433 18.852 1.00 33.06 266 ALA A O 1
ATOM 3822 N N . ARG A 1 289 ? 83.596 12.314 19.499 1.00 33.01 267 ARG A N 1
ATOM 3823 C CA . ARG A 1 289 ? 84.398 12.671 18.333 1.00 34.40 267 ARG A CA 1
ATOM 3824 C C . ARG A 1 289 ? 83.763 12.212 17.012 1.00 36.17 267 ARG A C 1
ATOM 3825 O O . ARG A 1 289 ? 84.061 12.769 15.949 1.00 40.43 267 ARG A O 1
ATOM 3846 N N . LEU A 1 290 ? 82.903 11.196 17.076 1.00 36.49 268 LEU A N 1
ATOM 3847 C CA . LEU A 1 290 ? 82.257 10.670 15.866 1.00 38.31 268 LEU A CA 1
ATOM 3848 C C . LEU A 1 290 ? 81.287 11.687 15.284 1.00 38.52 268 LEU A C 1
ATOM 3849 O O . LEU A 1 290 ? 80.951 11.642 14.095 1.00 40.53 268 LEU A O 1
ATOM 3865 N N . ARG A 1 291 ? 80.841 12.604 16.135 1.00 38.85 269 ARG A N 1
ATOM 3866 C CA . ARG A 1 291 ? 79.826 13.581 15.764 1.00 37.94 269 ARG A CA 1
ATOM 3867 C C . ARG A 1 291 ? 80.399 14.715 14.935 1.00 42.13 269 ARG A C 1
ATOM 3868 O O . ARG A 1 291 ? 81.531 15.146 15.147 1.00 43.29 269 ARG A O 1
ATOM 3889 N N . SER A 1 292 ? 79.585 15.201 14.004 1.00 42.00 270 SER A N 1
ATOM 3890 C CA . SER A 1 292 ? 79.962 16.306 13.142 1.00 39.91 270 SER A CA 1
ATOM 3891 C C . SER A 1 292 ? 79.819 17.659 13.833 1.00 42.52 270 SER A C 1
ATOM 3892 O O . SER A 1 292 ? 80.201 18.682 13.272 1.00 41.46 270 SER A O 1
ATOM 3900 N N . ASP A 1 293 ? 79.282 17.676 15.051 1.00 43.06 271 ASP A N 1
ATOM 3901 C CA . ASP A 1 293 ? 79.148 18.932 15.794 1.00 38.49 271 ASP A CA 1
ATOM 3902 C C . ASP A 1 293 ? 80.073 18.983 17.014 1.00 33.80 271 ASP A C 1
ATOM 3903 O O . ASP A 1 293 ? 79.848 19.768 17.936 1.00 32.90 271 ASP A O 1
ATOM 3912 N N . VAL A 1 294 ? 81.106 18.146 17.006 1.00 33.92 272 VAL A N 1
ATOM 3913 C CA . VAL A 1 294 ? 82.102 18.108 18.077 1.00 32.54 272 VAL A CA 1
ATOM 3914 C C . VAL A 1 294 ? 83.494 18.405 17.503 1.00 33.38 272 VAL A C 1
ATOM 3915 O O . VAL A 1 294 ? 83.916 17.812 16.496 1.00 35.27 272 VAL A O 1
ATOM 3928 N N . THR A 1 295 ? 84.181 19.352 18.139 1.00 36.35 273 THR A N 1
ATOM 3929 C CA . THR A 1 295 ? 85.553 19.721 17.781 1.00 33.28 273 THR A CA 1
ATOM 3930 C C . THR A 1 295 ? 86.500 19.470 18.951 1.00 32.12 273 THR A C 1
ATOM 3931 O O . THR A 1 295 ? 86.213 19.883 20.067 1.00 31.39 273 THR A O 1
ATOM 3942 N N . LEU A 1 296 ? 87.606 18.781 18.694 1.00 36.10 274 LEU A N 1
ATOM 3943 C CA . LEU A 1 296 ? 88.613 18.544 19.720 1.00 33.72 274 LEU A CA 1
ATOM 3944 C C . LEU A 1 296 ? 89.715 19.586 19.635 1.00 32.76 274 LEU A C 1
ATOM 3945 O O . LEU A 1 296 ? 90.138 19.975 18.556 1.00 37.67 274 LEU A O 1
ATOM 3961 N N . VAL A 1 297 ? 90.151 20.072 20.790 1.00 31.59 275 VAL A N 1
ATOM 3962 C CA . VAL A 1 297 ? 91.367 20.861 20.869 1.00 34.05 275 VAL A CA 1
ATOM 3963 C C . VAL A 1 297 ? 92.364 20.035 21.684 1.00 32.09 275 VAL A C 1
ATOM 3964 O O . VAL A 1 297 ? 92.175 19.818 22.878 1.00 33.97 275 VAL A O 1
ATOM 3977 N N . GLU A 1 298 ? 93.416 19.546 21.036 1.00 38.73 276 GLU A N 1
ATOM 3978 C CA . GLU A 1 298 ? 94.327 18.624 21.709 1.00 39.46 276 GLU A CA 1
ATOM 3979 C C . GLU A 1 298 ? 95.538 19.345 22.313 1.00 38.95 276 GLU A C 1
ATOM 3980 O O . GLU A 1 298 ? 96.147 20.210 21.686 1.00 42.04 276 GLU A O 1
ATOM 3992 N N . ILE A 1 299 ? 95.847 19.004 23.562 1.00 40.26 277 ILE A N 1
ATOM 3993 C CA . ILE A 1 299 ? 96.876 19.689 24.336 1.00 45.99 277 ILE A CA 1
ATOM 3994 C C . ILE A 1 299 ? 98.090 18.792 24.521 1.00 46.23 277 ILE A C 1
ATOM 3995 O O . ILE A 1 299 ? 98.095 17.916 25.387 1.00 49.76 277 ILE A O 1
ATOM 4011 N N . ASP A 1 300 ? 99.115 19.029 23.711 1.00 43.04 278 ASP A N 1
ATOM 4012 C CA . ASP A 1 300 ? 100.370 18.286 23.772 1.00 45.60 278 ASP A CA 1
ATOM 4013 C C . ASP A 1 300 ? 101.101 18.622 25.063 1.00 48.95 278 ASP A C 1
ATOM 4014 O O . ASP A 1 300 ? 101.649 19.714 25.209 1.00 44.99 278 ASP A O 1
ATOM 4023 N N . ILE A 1 301 ? 101.105 17.670 25.990 1.00 47.15 279 ILE A N 1
ATOM 4024 C CA . ILE A 1 301 ? 101.755 17.832 27.289 1.00 46.44 279 ILE A CA 1
ATOM 4025 C C . ILE A 1 301 ? 103.218 18.242 27.155 1.00 50.12 279 ILE A C 1
ATOM 4026 O O . ILE A 1 301 ? 103.733 19.002 27.972 1.00 55.79 279 ILE A O 1
ATOM 4042 N N . ASN A 1 302 ? 103.883 17.744 26.121 1.00 53.30 280 ASN A N 1
ATOM 4043 C CA . ASN A 1 302 ? 105.285 18.064 25.912 1.00 63.18 280 ASN A CA 1
ATOM 4044 C C . ASN A 1 302 ? 105.476 19.565 25.708 1.00 65.71 280 ASN A C 1
ATOM 4045 O O . ASN A 1 302 ? 106.428 20.157 26.224 1.00 56.92 280 ASN A O 1
ATOM 4056 N N . ALA A 1 303 ? 104.556 20.177 24.967 1.00 61.91 281 ALA A N 1
ATOM 4057 C CA . ALA A 1 303 ? 104.673 21.586 24.609 1.00 61.31 281 ALA A CA 1
ATOM 4058 C C . ALA A 1 303 ? 104.603 22.496 25.827 1.00 60.93 281 ALA A C 1
ATOM 4059 O O . ALA A 1 303 ? 104.990 23.664 25.753 1.00 63.45 281 ALA A O 1
ATOM 4066 N N . LEU A 1 304 ? 104.116 21.967 26.946 1.00 53.51 282 LEU A N 1
ATOM 4067 C CA . LEU A 1 304 ? 104.002 22.750 28.174 1.00 54.89 282 LEU A CA 1
ATOM 4068 C C . LEU A 1 304 ? 105.361 23.198 28.725 1.00 64.25 282 LEU A C 1
ATOM 4069 O O . LEU A 1 304 ? 105.443 24.177 29.462 1.00 66.61 282 LEU A O 1
ATOM 4085 N N . PHE A 1 305 ? 106.425 22.486 28.370 1.00 65.32 283 PHE A N 1
ATOM 4086 C CA . PHE A 1 305 ? 107.754 22.806 28.881 1.00 74.35 283 PHE A CA 1
ATOM 4087 C C . PHE A 1 305 ? 108.534 23.699 27.915 1.00 79.29 283 PHE A C 1
ATOM 4088 O O . PHE A 1 305 ? 109.606 24.207 28.252 1.00 84.85 283 PHE A O 1
ATOM 4105 N N . SER A 1 306 ? 107.994 23.883 26.713 1.00 78.48 284 SER A N 1
ATOM 4106 C CA . SER A 1 306 ? 108.613 24.753 25.713 1.00 78.17 284 SER A CA 1
ATOM 4107 C C . SER A 1 306 ? 108.426 26.228 26.072 1.00 78.31 284 SER A C 1
ATOM 4108 O O . SER A 1 306 ? 107.490 26.583 26.789 1.00 69.58 284 SER A O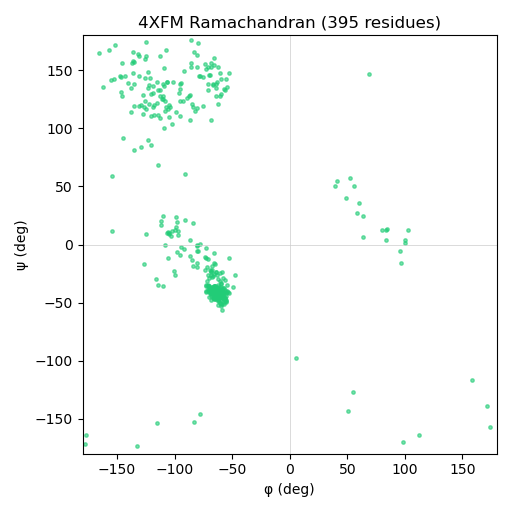 1
ATOM 4116 N N . PRO A 1 307 ? 109.320 27.094 25.571 1.00 84.93 285 PRO A N 1
ATOM 4117 C CA . PRO A 1 307 ? 109.262 28.530 25.876 1.00 79.88 285 PRO A CA 1
ATOM 4118 C C . PRO A 1 307 ? 108.084 29.234 25.203 1.00 74.71 285 PRO A C 1
ATOM 4119 O O . PRO A 1 307 ? 107.609 30.245 25.719 1.00 76.29 285 PRO A O 1
ATOM 4130 N N . ASP A 1 308 ? 107.617 28.697 24.078 1.00 67.29 286 ASP A N 1
ATOM 4131 C CA . ASP A 1 308 ? 106.468 29.258 23.367 1.00 66.54 286 ASP A CA 1
ATOM 4132 C C . ASP A 1 308 ? 105.122 28.780 23.921 1.00 64.49 286 ASP A C 1
ATOM 4133 O O . ASP A 1 308 ? 104.097 28.882 23.244 1.00 62.02 286 ASP A O 1
ATOM 4142 N N . SER A 1 309 ? 105.124 28.266 25.146 1.00 62.13 287 SER A N 1
ATOM 4143 C CA . SER A 1 309 ? 103.927 27.669 25.731 1.00 55.94 287 SER A CA 1
ATOM 4144 C C . SER A 1 309 ? 102.758 28.646 25.697 1.00 47.18 287 SER A C 1
ATOM 4145 O O . SER A 1 309 ? 101.613 28.270 25.422 1.00 44.51 287 SER A O 1
ATOM 4153 N N . SER A 1 310 ? 103.052 29.909 25.977 1.00 53.02 288 SER A N 1
ATOM 4154 C CA . SER A 1 310 ? 102.016 30.927 26.066 1.00 56.10 288 SER A CA 1
ATOM 4155 C C . SER A 1 310 ? 101.361 31.172 24.712 1.00 46.65 288 SER A C 1
ATOM 4156 O O . SER A 1 310 ? 100.141 31.323 24.623 1.00 47.81 288 SER A O 1
ATOM 4164 N N . THR A 1 311 ? 102.172 31.208 23.660 1.00 51.40 289 THR A N 1
ATOM 4165 C CA . THR A 1 311 ? 101.668 31.445 22.317 1.00 47.50 289 THR A CA 1
ATOM 4166 C C . THR A 1 311 ? 100.803 30.274 21.867 1.00 52.92 289 THR A C 1
ATOM 4167 O O . THR A 1 311 ? 99.796 30.446 21.183 1.00 49.26 289 THR A O 1
ATOM 4178 N N . VAL A 1 312 ? 101.200 29.075 22.270 1.00 52.79 290 VAL A N 1
ATOM 4179 C CA . VAL A 1 312 ? 100.416 27.887 21.984 1.00 45.11 290 VAL A CA 1
ATOM 4180 C C . VAL A 1 312 ? 99.084 27.940 22.750 1.00 45.54 290 VAL A C 1
ATOM 4181 O O . VAL A 1 312 ? 98.041 27.607 22.203 1.00 42.21 290 VAL A O 1
ATOM 4194 N N . MET A 1 313 ? 99.104 28.385 24.001 1.00 46.43 291 MET A N 1
ATOM 4195 C CA . MET A 1 313 ? 97.851 28.496 24.748 1.00 41.57 291 MET A CA 1
ATOM 4196 C C . MET A 1 313 ? 96.906 29.501 24.093 1.00 42.54 291 MET A C 1
ATOM 4197 O O . MET A 1 313 ? 95.701 29.259 23.978 1.00 39.37 291 MET A O 1
ATOM 4211 N N . ALA A 1 314 ? 97.455 30.633 23.670 1.00 42.61 292 ALA A N 1
ATOM 4212 C CA . ALA A 1 314 ? 96.679 31.633 22.957 1.00 44.66 292 ALA A CA 1
ATOM 4213 C C . ALA A 1 314 ? 96.019 30.989 21.745 1.00 45.97 292 ALA A C 1
ATOM 4214 O O . ALA A 1 314 ? 94.850 31.252 21.446 1.00 39.23 292 ALA A O 1
ATOM 4221 N N . SER A 1 315 ? 96.772 30.133 21.058 1.00 40.84 293 SER A N 1
ATOM 4222 C CA . SER A 1 315 ? 96.266 29.444 19.875 1.00 40.23 293 SER A CA 1
ATOM 4223 C C . SER A 1 315 ? 95.123 28.487 20.230 1.00 41.39 293 SER A C 1
ATOM 4224 O O . SER A 1 315 ? 94.084 28.479 19.576 1.00 40.89 293 SER A O 1
ATOM 4232 N N . GLN A 1 316 ? 95.325 27.688 21.271 1.00 39.91 294 GLN A N 1
ATOM 4233 C CA . GLN A 1 316 ? 94.301 26.760 21.736 1.00 36.29 294 GLN A CA 1
ATOM 4234 C C . GLN A 1 316 ? 93.031 27.514 22.166 1.00 36.77 294 GLN A C 1
ATOM 4235 O O . GLN A 1 316 ? 91.912 27.065 21.899 1.00 37.87 294 GLN A O 1
ATOM 4249 N N . CYS A 1 317 ? 93.207 28.662 22.816 1.00 36.19 295 CYS A N 1
ATOM 4250 C CA . CYS A 1 317 ? 92.081 29.511 23.202 1.00 35.51 295 CYS A CA 1
ATOM 4251 C C . CYS A 1 317 ? 91.290 29.934 21.976 1.00 37.74 295 CYS A C 1
ATOM 4252 O O . CYS A 1 317 ? 90.060 29.894 21.965 1.00 37.67 295 CYS A O 1
ATOM 4260 N N . GLU A 1 318 ? 91.997 30.345 20.935 1.00 43.88 296 GLU A N 1
ATOM 4261 C CA . GLU A 1 318 ? 91.339 30.775 19.715 1.00 42.01 296 GLU A CA 1
ATOM 4262 C C . GLU A 1 318 ? 90.571 29.617 19.088 1.00 42.09 296 GLU A C 1
ATOM 4263 O O . GLU A 1 318 ? 89.454 29.790 18.584 1.00 36.36 296 GLU A O 1
ATOM 4275 N N . ASP A 1 319 ? 91.164 28.431 19.141 1.00 38.09 297 ASP A N 1
ATOM 4276 C CA . ASP A 1 319 ? 90.563 27.258 18.527 1.00 37.11 297 ASP A CA 1
ATOM 4277 C C . ASP A 1 319 ? 89.260 26.898 19.214 1.00 34.37 297 ASP A C 1
ATOM 4278 O O . ASP A 1 319 ? 88.279 26.511 18.557 1.00 37.55 297 ASP A O 1
ATOM 4287 N N . ALA A 1 320 ? 89.250 27.022 20.539 1.00 34.81 298 ALA A N 1
ATOM 4288 C CA . ALA A 1 320 ? 88.065 26.687 21.320 1.00 32.75 298 ALA A CA 1
ATOM 4289 C C . ALA A 1 320 ? 86.961 27.708 21.050 1.00 35.73 298 ALA A C 1
ATOM 4290 O O . ALA A 1 320 ? 85.801 27.348 20.879 1.00 33.02 298 ALA A O 1
ATOM 4297 N N . LEU A 1 321 ? 87.327 28.985 20.985 1.00 38.34 299 LEU A N 1
ATOM 4298 C CA . LEU A 1 321 ? 86.358 30.038 20.671 1.00 44.55 299 LEU A CA 1
ATOM 4299 C C . LEU A 1 321 ? 85.694 29.831 19.316 1.00 42.80 299 LEU A C 1
ATOM 4300 O O . LEU A 1 321 ? 84.505 30.103 19.141 1.00 43.16 299 LEU A O 1
ATOM 4316 N N . LYS A 1 322 ? 86.474 29.367 18.347 1.00 39.31 300 LYS A N 1
ATOM 4317 C CA . LYS A 1 322 ? 85.974 29.211 17.001 1.00 39.70 300 LYS A CA 1
ATOM 4318 C C . LYS A 1 322 ? 84.991 28.057 16.984 1.00 42.87 300 LYS A C 1
ATOM 4319 O O . LYS A 1 322 ? 83.950 28.143 16.350 1.00 44.31 300 LYS A O 1
ATOM 4338 N N . ALA A 1 323 ? 85.305 26.993 17.718 1.00 38.02 301 ALA A N 1
ATOM 4339 C CA . ALA A 1 323 ? 84.396 25.854 17.803 1.00 38.86 301 ALA A CA 1
ATOM 4340 C C . ALA A 1 323 ? 83.066 26.279 18.438 1.00 32.78 301 ALA A C 1
ATOM 4341 O O . ALA A 1 323 ? 81.994 26.047 17.865 1.00 36.77 301 ALA A O 1
ATOM 4348 N N . LEU A 1 324 ? 83.147 26.915 19.606 1.00 36.57 302 LEU A N 1
ATOM 4349 C CA . LEU A 1 324 ? 81.957 27.280 20.376 1.00 37.72 302 LEU A CA 1
ATOM 4350 C C . LEU A 1 324 ? 81.079 28.297 19.645 1.00 43.08 302 LEU A C 1
ATOM 4351 O O . LEU A 1 324 ? 79.862 28.172 19.628 1.00 42.48 302 LEU A O 1
ATOM 4367 N N . THR A 1 325 ? 81.689 29.300 19.026 1.00 40.39 303 THR A N 1
ATOM 4368 C CA . THR A 1 325 ? 80.902 30.319 18.341 1.00 50.20 303 THR A CA 1
ATOM 4369 C C . THR A 1 325 ? 80.258 29.808 17.055 1.00 51.03 303 THR A C 1
ATOM 4370 O O . THR A 1 325 ? 79.301 30.401 16.565 1.00 51.67 303 THR A O 1
ATOM 4381 N N . ASN A 1 326 ? 80.776 28.711 16.512 1.00 36.38 304 ASN A N 1
ATOM 4382 C CA . ASN A 1 326 ? 80.208 28.117 15.307 1.00 41.35 304 ASN A CA 1
ATOM 4383 C C . ASN A 1 326 ? 79.304 26.928 15.644 1.00 41.42 304 ASN A C 1
ATOM 4384 O O . ASN A 1 326 ? 78.929 26.149 14.773 1.00 48.76 304 ASN A O 1
ATOM 4395 N N . GLY A 1 327 ? 78.967 26.786 16.925 1.00 40.26 305 GLY A N 1
ATOM 4396 C CA . GLY A 1 327 ? 77.956 25.823 17.330 1.00 39.54 305 GLY A CA 1
ATOM 4397 C C . GLY A 1 327 ? 78.430 24.399 17.540 1.00 39.58 305 GLY A C 1
ATOM 4398 O O . GLY A 1 327 ? 77.614 23.483 17.630 1.00 37.68 305 GLY A O 1
ATOM 4402 N N . HIS A 1 328 ? 79.739 24.195 17.617 1.00 37.94 306 HIS A N 1
ATOM 4403 C CA . HIS A 1 328 ? 80.267 22.888 17.985 1.00 39.13 306 HIS A CA 1
ATOM 4404 C C . HIS A 1 328 ? 80.555 22.804 19.468 1.00 34.95 306 HIS A C 1
ATOM 4405 O O . HIS A 1 328 ? 81.044 23.762 20.080 1.00 31.73 306 HIS A O 1
ATOM 4420 N N . HIS A 1 329 ? 80.222 21.658 20.043 1.00 30.54 307 HIS A N 1
ATOM 4421 C CA . HIS A 1 329 ? 80.748 21.293 21.338 1.00 28.08 307 HIS A CA 1
ATOM 4422 C C . HIS A 1 329 ? 82.256 21.262 21.185 1.00 35.06 307 HIS A C 1
ATOM 4423 O O . HIS A 1 329 ? 82.755 20.863 20.132 1.00 35.72 307 HIS A O 1
ATOM 4438 N N . CYS A 1 330 ? 82.980 21.698 22.210 1.00 27.29 308 CYS A N 1
ATOM 4439 C CA . CYS A 1 330 ? 84.430 21.748 22.137 1.00 29.12 308 CYS A CA 1
ATOM 4440 C C . CYS A 1 330 ? 85.026 20.913 23.271 1.00 26.50 308 CYS A C 1
ATOM 4441 O O . CYS A 1 330 ? 84.746 21.160 24.449 1.00 25.68 308 CYS A O 1
ATOM 4449 N N . ILE A 1 331 ? 85.823 19.912 22.916 1.00 28.10 309 ILE A N 1
ATOM 4450 C CA . ILE A 1 331 ? 86.492 19.108 23.909 1.00 27.02 309 ILE A CA 1
ATOM 4451 C C . ILE A 1 331 ? 87.973 19.429 23.924 1.00 27.12 309 ILE A C 1
ATOM 4452 O O . ILE A 1 331 ? 88.667 19.203 22.945 1.00 30.41 309 ILE A O 1
ATOM 4468 N N . ILE A 1 332 ? 88.447 19.979 25.033 1.00 26.16 310 ILE A N 1
ATOM 4469 C CA . ILE A 1 332 ? 89.870 20.187 25.261 1.00 28.91 310 ILE A CA 1
ATOM 4470 C C . ILE A 1 332 ? 90.397 18.964 26.008 1.00 29.30 310 ILE A C 1
ATOM 4471 O O . ILE A 1 332 ? 89.872 18.605 27.060 1.00 28.29 310 ILE A O 1
ATOM 4487 N N . ARG A 1 333 ? 91.401 18.293 25.460 1.00 29.68 311 ARG A N 1
ATOM 4488 C CA . ARG A 1 333 ? 91.935 17.111 26.127 1.00 30.64 311 ARG A CA 1
ATOM 4489 C C . ARG A 1 333 ? 93.446 17.014 25.955 1.00 32.79 311 ARG A C 1
ATOM 4490 O O . ARG A 1 333 ? 93.988 17.385 24.922 1.00 33.59 311 ARG A O 1
ATOM 4511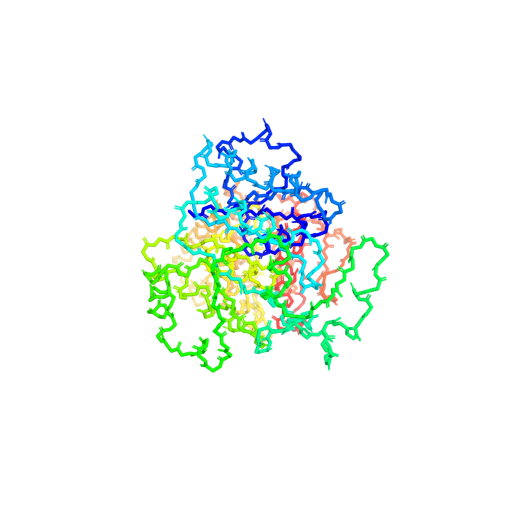 N N . THR A 1 334 ? 94.113 16.508 26.985 1.00 36.48 312 THR A N 1
ATOM 4512 C CA . THR A 1 334 ? 95.558 16.321 26.946 1.00 46.25 312 THR A CA 1
ATOM 4513 C C . THR A 1 334 ? 95.931 15.053 26.194 1.00 50.39 312 THR A C 1
ATOM 4514 O O . THR A 1 334 ? 95.162 14.097 26.145 1.00 54.81 312 THR A O 1
ATOM 4525 N N . CYS A 1 335 ? 97.125 15.058 25.614 1.00 48.14 313 CYS A N 1
ATOM 4526 C CA . CYS A 1 335 ? 97.642 13.909 24.879 1.00 51.04 313 CYS A CA 1
ATOM 4527 C C . CYS A 1 335 ? 99.168 13.926 24.882 1.00 58.14 313 CYS A C 1
ATOM 4528 O O . CYS A 1 335 ? 99.785 14.943 25.213 1.00 58.38 313 CYS A O 1
ATOM 4536 N N . GLN A 1 356 ? 102.999 13.520 39.975 1.00 56.77 333 GLN A N 1
ATOM 4537 C CA . GLN A 1 356 ? 103.288 14.374 41.123 1.00 65.57 333 GLN A CA 1
ATOM 4538 C C . GLN A 1 356 ? 103.056 15.844 40.749 1.00 63.45 333 GLN A C 1
ATOM 4539 O O . GLN A 1 356 ? 101.917 16.321 40.752 1.00 62.57 333 GLN A O 1
ATOM 4552 N N . GLN A 1 357 ? 104.132 16.550 40.407 1.00 62.79 334 GLN A N 1
ATOM 4553 C CA . GLN A 1 357 ? 104.051 17.960 40.051 1.00 56.71 334 GLN A CA 1
ATOM 4554 C C . GLN A 1 357 ? 103.677 18.105 38.589 1.00 49.07 334 GLN A C 1
ATOM 4555 O O . GLN A 1 357 ? 103.257 19.173 38.146 1.00 50.56 334 GLN A O 1
ATOM 4569 N N . LEU A 1 358 ? 103.867 17.033 37.832 1.00 45.06 335 LEU A N 1
ATOM 4570 C CA . LEU A 1 358 ? 103.474 17.017 36.437 1.00 49.15 335 LEU A CA 1
ATOM 4571 C C . LEU A 1 358 ? 101.975 17.256 36.345 1.00 42.67 335 LEU A C 1
ATOM 4572 O O . LEU A 1 358 ? 101.506 18.099 35.579 1.00 45.26 335 LEU A O 1
ATOM 4588 N N . GLY A 1 359 ? 101.225 16.491 37.126 1.00 39.60 336 GLY A N 1
ATOM 4589 C CA . GLY A 1 359 ? 99.778 16.599 37.120 1.00 37.83 336 GLY A CA 1
ATOM 4590 C C . GLY A 1 359 ? 99.328 18.000 37.466 1.00 44.01 336 GLY A C 1
ATOM 4591 O O . GLY A 1 359 ? 98.351 18.500 36.908 1.00 37.75 336 GLY A O 1
ATOM 4595 N N . GLU A 1 360 ? 100.049 18.628 38.392 1.00 41.21 337 GLU A N 1
ATOM 4596 C CA . GLU A 1 360 ? 99.718 19.971 38.859 1.00 41.79 337 GLU A CA 1
ATOM 4597 C C . GLU A 1 360 ? 100.051 21.024 37.806 1.00 38.50 337 GLU A C 1
ATOM 4598 O O . GLU A 1 360 ? 99.338 22.017 37.660 1.00 35.86 337 GLU A O 1
ATOM 4610 N N . THR A 1 361 ? 101.138 20.806 37.076 1.00 36.53 338 THR A N 1
ATOM 4611 C CA . THR A 1 361 ? 101.500 21.671 35.963 1.00 43.21 338 THR A CA 1
ATOM 4612 C C . THR A 1 361 ? 100.407 21.627 34.899 1.00 44.92 338 THR A C 1
ATOM 4613 O O . THR A 1 361 ? 99.972 22.668 34.397 1.00 40.55 338 THR A O 1
ATOM 4624 N N . ILE A 1 362 ? 99.966 20.416 34.567 1.00 38.62 339 ILE A N 1
ATOM 4625 C CA . ILE A 1 362 ? 98.898 20.224 33.594 1.00 34.01 339 ILE A CA 1
ATOM 4626 C C . ILE A 1 362 ? 97.573 20.831 34.076 1.00 33.14 339 ILE A C 1
ATOM 4627 O O . ILE A 1 362 ? 96.872 21.483 33.303 1.00 33.56 339 ILE A O 1
ATOM 4643 N N . SER A 1 363 ? 97.219 20.636 35.342 1.00 33.07 340 SER A N 1
ATOM 4644 C CA . SER A 1 363 ? 95.939 21.140 35.804 1.00 28.17 340 SER A CA 1
ATOM 4645 C C . SER A 1 363 ? 95.977 22.657 35.838 1.00 31.49 340 SER A C 1
ATOM 4646 O O . SER A 1 363 ? 95.012 23.309 35.483 1.00 27.69 340 SER A O 1
ATOM 4654 N N . HIS A 1 364 ? 97.109 23.223 36.223 1.00 32.66 341 HIS A N 1
ATOM 4655 C CA . HIS A 1 364 ? 97.205 24.674 36.296 1.00 30.56 341 HIS A CA 1
ATOM 4656 C C . HIS A 1 364 ? 97.061 25.278 34.913 1.00 27.87 341 HIS A C 1
ATOM 4657 O O . HIS A 1 364 ? 96.404 26.307 34.744 1.00 35.44 341 HIS A O 1
ATOM 4672 N N . TYR A 1 365 ? 97.668 24.618 33.925 1.00 33.51 342 TYR A N 1
ATOM 4673 C CA . TYR A 1 365 ? 97.641 25.088 32.546 1.00 30.61 342 TYR A CA 1
ATOM 4674 C C . TYR A 1 365 ? 96.219 25.050 32.015 1.00 30.99 342 TYR A C 1
ATOM 4675 O O . TYR A 1 365 ? 95.739 26.002 31.392 1.00 32.12 342 TYR A O 1
ATOM 4693 N N . LEU A 1 366 ? 95.533 23.944 32.258 1.00 28.75 343 LEU A N 1
ATOM 4694 C CA . LEU A 1 366 ? 94.169 23.830 31.791 1.00 28.16 343 LEU A CA 1
ATOM 4695 C C . LEU A 1 366 ? 93.274 24.835 32.489 1.00 28.99 343 LEU A C 1
ATOM 4696 O O . LEU A 1 366 ? 92.345 25.355 31.883 1.00 26.23 343 LEU A O 1
ATOM 4712 N N . GLY A 1 367 ? 93.536 25.104 33.761 1.00 26.76 344 GLY A N 1
ATOM 4713 C CA . GLY A 1 367 ? 92.793 26.134 34.456 1.00 24.98 344 GLY A CA 1
ATOM 4714 C C . GLY A 1 367 ? 92.953 27.485 33.784 1.00 28.74 344 GLY A C 1
ATOM 4715 O O . GLY A 1 367 ? 91.977 28.197 33.563 1.00 27.12 344 GLY A O 1
ATOM 4719 N N . GLU A 1 368 ? 94.190 27.829 33.431 1.00 31.32 345 GLU A N 1
ATOM 4720 C CA . GLU A 1 368 ? 94.471 29.112 32.798 1.00 32.17 345 GLU A CA 1
ATOM 4721 C C . GLU A 1 368 ? 93.899 29.197 31.374 1.00 30.57 345 GLU A C 1
ATOM 4722 O O . GLU A 1 368 ? 93.389 30.238 30.960 1.00 30.70 345 GLU A O 1
ATOM 4734 N N . LEU A 1 369 ? 93.988 28.108 30.621 1.00 26.85 346 LEU A N 1
ATOM 4735 C CA . LEU A 1 369 ? 93.380 28.073 29.300 1.00 27.57 346 LEU A CA 1
ATOM 4736 C C . LEU A 1 369 ? 91.864 28.273 29.375 1.00 31.06 346 LEU A C 1
ATOM 4737 O O . LEU A 1 369 ? 91.277 29.015 28.575 1.00 28.15 346 LEU A O 1
ATOM 4753 N N . THR A 1 370 ? 91.230 27.621 30.339 1.00 27.80 347 THR A N 1
ATOM 4754 C CA . THR A 1 370 ? 89.783 27.731 30.474 1.00 25.32 347 THR A CA 1
ATOM 4755 C C . THR A 1 370 ? 89.406 29.156 30.866 1.00 25.28 347 THR A C 1
ATOM 4756 O O . THR A 1 370 ? 88.495 29.747 30.296 1.00 25.76 347 THR A O 1
ATOM 4767 N N . ARG A 1 371 ? 90.133 29.727 31.820 1.00 26.84 348 ARG A N 1
ATOM 4768 C CA . ARG A 1 371 ? 89.869 31.100 32.219 1.00 29.55 348 ARG A CA 1
ATOM 4769 C C . ARG A 1 371 ? 90.005 32.021 31.003 1.00 30.88 348 ARG A C 1
ATOM 4770 O O . ARG A 1 371 ? 89.160 32.893 30.765 1.00 31.69 348 ARG A O 1
ATOM 4791 N N . SER A 1 372 ? 91.059 31.810 30.211 1.00 28.64 349 SER A N 1
ATOM 4792 C CA . SER A 1 372 ? 91.289 32.628 29.025 1.00 28.92 349 SER A CA 1
ATOM 4793 C C . SER A 1 372 ? 90.134 32.579 28.040 1.00 32.44 349 SER A C 1
ATOM 4794 O O . SER A 1 372 ? 89.785 33.588 27.425 1.00 32.99 349 SER A O 1
ATOM 4802 N N . ILE A 1 373 ? 89.590 31.387 27.843 1.00 30.28 350 ILE A N 1
ATOM 4803 C CA . ILE A 1 373 ? 88.488 31.205 26.911 1.00 28.64 350 ILE A CA 1
ATOM 4804 C C . ILE A 1 373 ? 87.231 31.919 27.413 1.00 32.24 350 ILE A C 1
ATOM 4805 O O . ILE A 1 373 ? 86.508 32.540 26.649 1.00 32.38 350 ILE A O 1
ATOM 4821 N N . VAL A 1 374 ? 86.960 31.812 28.706 1.00 34.12 351 VAL A N 1
ATOM 4822 C CA . VAL A 1 374 ? 85.804 32.492 29.289 1.00 33.05 351 VAL A CA 1
ATOM 4823 C C . VAL A 1 374 ? 85.927 34.011 29.190 1.00 43.86 351 VAL A C 1
ATOM 4824 O O . VAL A 1 374 ? 84.970 34.694 28.821 1.00 38.33 351 VAL A O 1
ATOM 4837 N N . GLN A 1 375 ? 87.103 34.555 29.485 1.00 44.40 352 GLN A N 1
ATOM 4838 C CA . GLN A 1 375 ? 87.285 35.999 29.345 1.00 48.70 352 GLN A CA 1
ATOM 4839 C C . GLN A 1 375 ? 87.145 36.433 27.904 1.00 50.88 352 GLN A C 1
ATOM 4840 O O . GLN A 1 375 ? 86.556 37.470 27.615 1.00 54.62 352 GLN A O 1
ATOM 4854 N N . ALA A 1 376 ? 87.675 35.630 26.992 1.00 37.26 353 ALA A N 1
ATOM 4855 C CA . ALA A 1 376 ? 87.621 35.959 25.585 1.00 41.67 353 ALA A CA 1
ATOM 4856 C C . ALA A 1 376 ? 86.190 35.935 25.042 1.00 45.37 353 ALA A C 1
ATOM 4857 O O . ALA A 1 376 ? 85.882 36.634 24.077 1.00 46.29 353 ALA A O 1
ATOM 4864 N N . LEU A 1 377 ? 85.319 35.140 25.653 1.00 45.68 354 LEU A N 1
ATOM 4865 C CA . LEU A 1 377 ? 83.931 35.052 25.202 1.00 48.20 354 LEU A CA 1
ATOM 4866 C C . LEU A 1 377 ? 83.153 36.266 25.686 1.00 52.98 354 LEU A C 1
ATOM 4867 O O . LEU A 1 377 ? 83.490 36.850 26.718 1.00 56.76 354 LEU A O 1
ATOM 4883 N N . LEU A 1 389 ? 77.971 32.146 26.208 1.00 44.12 367 LEU A N 1
ATOM 4884 C CA . LEU A 1 389 ? 78.801 30.984 25.927 1.00 40.73 367 LEU A CA 1
ATOM 4885 C C . LEU A 1 389 ? 79.772 30.721 27.072 1.00 39.00 367 LEU A C 1
ATOM 4886 O O . LEU A 1 389 ? 80.226 31.652 27.731 1.00 39.17 367 LEU A O 1
ATOM 4902 N N . PRO A 1 390 ? 80.082 29.446 27.330 1.00 29.13 368 PRO A N 1
ATOM 4903 C CA . PRO A 1 390 ? 79.506 28.238 26.720 1.00 28.56 368 PRO A CA 1
ATOM 4904 C C . PRO A 1 390 ? 78.162 27.884 27.343 1.00 27.28 368 PRO A C 1
ATOM 4905 O O . PRO A 1 390 ? 77.788 28.499 28.344 1.00 29.14 368 PRO A O 1
ATOM 4916 N N . GLY A 1 391 ? 77.447 26.896 26.800 1.00 25.39 369 GLY A N 1
ATOM 4917 C CA . GLY A 1 391 ? 76.207 26.449 27.417 1.00 30.15 369 GLY A CA 1
ATOM 4918 C C . GLY A 1 391 ? 76.434 25.645 28.685 1.00 26.89 369 GLY A C 1
ATOM 4919 O O . GLY A 1 391 ? 75.539 25.521 29.523 1.00 28.90 369 GLY A O 1
ATOM 4923 N N . GLY A 1 392 ? 77.632 25.081 28.816 1.00 23.83 370 GLY A N 1
ATOM 4924 C CA . GLY A 1 392 ? 77.991 24.329 29.997 1.00 21.94 370 GLY A CA 1
ATOM 4925 C C . GLY A 1 392 ? 79.482 24.106 30.035 1.00 21.16 370 GLY A C 1
ATOM 4926 O O . GLY A 1 392 ? 80.166 24.264 29.034 1.00 22.20 370 GLY A O 1
ATOM 4930 N N . LEU A 1 393 ? 79.972 23.717 31.199 1.00 18.68 371 LEU A N 1
ATOM 4931 C CA . LEU A 1 393 ? 81.378 23.447 31.401 1.00 19.64 371 LEU A CA 1
ATOM 4932 C C . LEU A 1 393 ? 81.500 22.092 32.094 1.00 21.08 371 LEU A C 1
ATOM 4933 O O . LEU A 1 393 ? 80.988 21.904 33.198 1.00 21.09 371 LEU A O 1
ATOM 4949 N N . TYR A 1 394 ? 82.160 21.148 31.434 1.00 18.77 372 TYR A N 1
ATOM 4950 C CA . TYR A 1 394 ? 82.408 19.811 31.968 1.00 19.20 372 TYR A CA 1
ATOM 4951 C C . TYR A 1 394 ? 83.891 19.647 32.278 1.00 21.96 372 TYR A C 1
ATOM 4952 O O . TYR A 1 394 ? 84.735 19.904 31.429 1.00 20.96 372 TYR A O 1
ATOM 4970 N N . LEU A 1 395 ? 84.203 19.220 33.492 1.00 20.13 373 LEU A N 1
ATOM 4971 C CA . LEU A 1 395 ? 85.574 19.157 33.974 1.00 20.39 373 LEU A CA 1
ATOM 4972 C C . LEU A 1 395 ? 85.905 17.772 34.516 1.00 20.77 373 LEU A C 1
ATOM 4973 O O . LEU A 1 395 ? 85.186 17.246 35.366 1.00 21.15 373 LEU A O 1
ATOM 4989 N N . SER A 1 396 ? 87.002 17.186 34.056 1.00 20.67 374 SER A N 1
ATOM 4990 C CA . SER A 1 396 ? 87.360 15.851 34.523 1.00 21.50 374 SER A CA 1
ATOM 4991 C C . SER A 1 396 ? 88.864 15.648 34.379 1.00 23.40 374 SER A C 1
ATOM 4992 O O . SER A 1 396 ? 89.426 16.101 33.393 1.00 22.86 374 SER A O 1
ATOM 5000 N N . GLY A 1 397 ? 89.541 14.978 35.319 1.00 23.81 375 GLY A N 1
ATOM 5001 C CA . GLY A 1 397 ? 88.971 14.488 36.568 1.00 22.59 375 GLY A CA 1
ATOM 5002 C C . GLY A 1 397 ? 88.921 15.532 37.658 1.00 21.02 375 GLY A C 1
ATOM 5003 O O . GLY A 1 397 ? 88.835 16.727 37.395 1.00 20.76 375 GLY A O 1
ATOM 5007 N N . GLY A 1 398 ? 88.968 15.077 38.899 1.00 22.27 376 GLY A N 1
ATOM 5008 C CA . GLY A 1 398 ? 88.784 15.981 40.025 1.00 19.54 376 GLY A CA 1
ATOM 5009 C C . GLY A 1 398 ? 89.843 17.072 40.160 1.00 22.84 376 GLY A C 1
ATOM 5010 O O . GLY A 1 398 ? 89.532 18.214 40.552 1.00 22.21 376 GLY A O 1
ATOM 5014 N N . ASP A 1 399 ? 91.090 16.730 39.848 1.00 23.67 377 ASP A N 1
ATOM 5015 C CA . ASP A 1 399 ? 92.167 17.707 39.896 1.00 26.14 377 ASP A CA 1
ATOM 5016 C C . ASP A 1 399 ? 91.921 18.842 38.901 1.00 25.17 377 ASP A C 1
ATOM 5017 O O . ASP A 1 399 ? 92.157 20.008 39.213 1.00 23.89 377 ASP A O 1
ATOM 5026 N N . ILE A 1 400 ? 91.390 18.497 37.735 1.00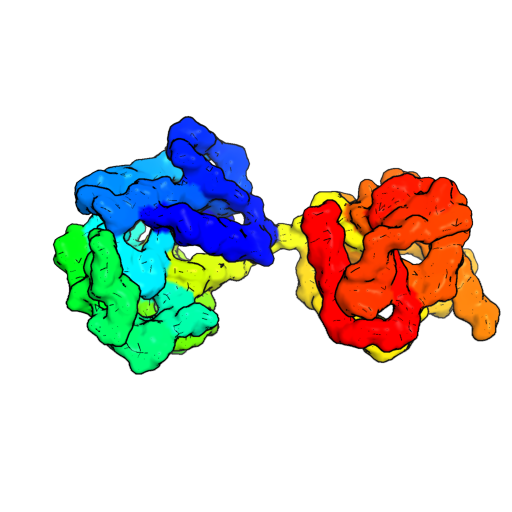 24.03 378 ILE A N 1
ATOM 5027 C CA . ILE A 1 400 ? 91.030 19.490 36.735 1.00 20.03 378 ILE A CA 1
ATOM 5028 C C . ILE A 1 400 ? 89.839 20.329 37.209 1.00 20.82 378 ILE A C 1
ATOM 5029 O O . ILE A 1 400 ? 89.848 21.563 37.105 1.00 22.11 378 ILE A O 1
ATOM 5045 N N . ALA A 1 401 ? 88.831 19.669 37.765 1.00 21.35 379 ALA A N 1
ATOM 5046 C CA . ALA A 1 401 ? 87.643 20.359 38.252 1.00 18.91 379 ALA A CA 1
ATOM 5047 C C . ALA A 1 401 ? 88.053 21.427 39.262 1.00 20.80 379 ALA A C 1
ATOM 5048 O O . ALA A 1 401 ? 87.607 22.568 39.200 1.00 20.06 379 ALA A O 1
ATOM 5055 N N . ILE A 1 402 ? 88.926 21.061 40.187 1.00 20.11 380 ILE A N 1
ATOM 5056 C CA . ILE A 1 402 ? 89.315 21.996 41.244 1.00 23.48 380 ILE A CA 1
ATOM 5057 C C . ILE A 1 402 ? 90.221 23.102 40.696 1.00 21.82 380 ILE A C 1
ATOM 5058 O O . ILE A 1 402 ? 90.051 24.282 41.031 1.00 23.12 380 ILE A O 1
ATOM 5074 N N . ALA A 1 403 ? 91.158 22.748 39.818 1.00 22.01 381 ALA A N 1
ATOM 5075 C CA . ALA A 1 403 ? 92.074 23.742 39.276 1.00 21.84 381 ALA A CA 1
ATOM 5076 C C . ALA A 1 403 ? 91.326 24.761 38.439 1.00 23.23 381 ALA A C 1
ATOM 5077 O O . ALA A 1 403 ? 91.613 25.953 38.507 1.00 23.13 381 ALA A O 1
ATOM 5084 N N . VAL A 1 404 ? 90.373 24.294 37.636 1.00 21.62 382 VAL A N 1
ATOM 5085 C CA . VAL A 1 404 ? 89.605 25.180 36.781 1.00 20.39 382 VAL A CA 1
ATOM 5086 C C . VAL A 1 404 ? 88.673 26.046 37.624 1.00 21.44 382 VAL A C 1
ATOM 5087 O O . VAL A 1 404 ? 88.578 27.241 37.419 1.00 22.67 382 VAL A O 1
ATOM 5100 N N . ALA A 1 405 ? 87.989 25.437 38.579 1.00 22.35 383 ALA A N 1
ATOM 5101 C CA . ALA A 1 405 ? 87.078 26.197 39.430 1.00 25.62 383 ALA A CA 1
ATOM 5102 C C . ALA A 1 405 ? 87.821 27.344 40.078 1.00 29.34 383 ALA A C 1
ATOM 5103 O O . ALA A 1 405 ? 87.319 28.473 40.143 1.00 24.06 383 ALA A O 1
ATOM 5110 N N . THR A 1 406 ? 89.013 27.044 40.567 1.00 23.67 384 THR A N 1
ATOM 5111 C CA . THR A 1 406 ? 89.815 28.010 41.296 1.00 31.14 384 THR A CA 1
ATOM 5112 C C . THR A 1 406 ? 90.257 29.117 40.347 1.00 26.30 384 THR A C 1
ATOM 5113 O O . THR A 1 406 ? 90.191 30.305 40.686 1.00 27.44 384 THR A O 1
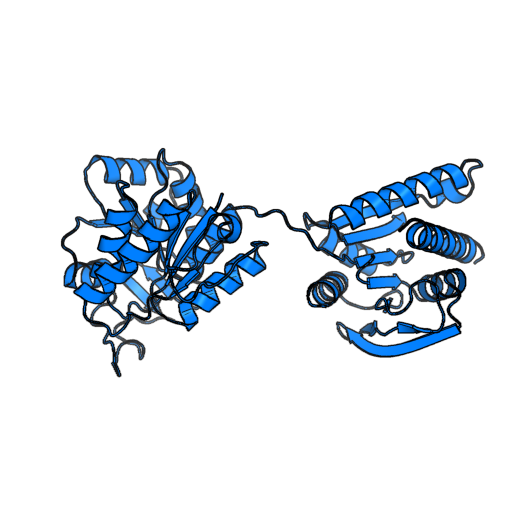ATOM 5124 N N . ALA A 1 407 ? 90.662 28.743 39.132 1.00 23.46 385 ALA A N 1
ATOM 5125 C CA . ALA A 1 407 ? 91.059 29.732 38.146 1.00 23.63 385 ALA A CA 1
ATOM 5126 C C . ALA A 1 407 ? 89.926 30.665 37.772 1.00 22.82 385 ALA A C 1
ATOM 5127 O O . ALA A 1 407 ? 90.175 31.818 37.403 1.00 24.70 385 ALA A O 1
ATOM 5134 N N . LEU A 1 408 ? 88.693 30.169 37.840 1.00 23.44 386 LEU A N 1
ATOM 5135 C CA . LEU A 1 408 ? 87.513 30.966 37.509 1.00 20.81 386 LEU A CA 1
ATOM 5136 C C . LEU A 1 408 ? 86.996 31.771 38.717 1.00 19.19 386 LEU A C 1
ATOM 5137 O O . LEU A 1 408 ? 85.957 32.404 38.641 1.00 21.56 386 LEU A O 1
ATOM 5153 N N . GLY A 1 409 ? 87.712 31.699 39.821 1.00 20.12 387 GLY A N 1
ATOM 5154 C CA . GLY A 1 409 ? 87.346 32.444 41.009 1.00 21.92 387 GLY A CA 1
ATOM 5155 C C . GLY A 1 409 ? 86.240 31.841 41.849 1.00 21.77 387 GLY A C 1
ATOM 5156 O O . GLY A 1 409 ? 85.733 32.483 42.772 1.00 21.23 387 GLY A O 1
ATOM 5160 N N . ALA A 1 410 ? 85.874 30.591 41.588 1.00 19.79 388 ALA A N 1
ATOM 5161 C CA . ALA A 1 410 ? 84.786 29.971 42.328 1.00 14.92 388 ALA A CA 1
ATOM 5162 C C . ALA A 1 410 ? 85.145 29.683 43.777 1.00 15.22 388 ALA A C 1
ATOM 5163 O O . ALA A 1 410 ? 86.288 29.351 44.103 1.00 19.41 388 ALA A O 1
ATOM 5170 N N . THR A 1 411 ? 84.151 29.802 44.651 1.00 18.95 389 THR A N 1
ATOM 5171 C CA . THR A 1 411 ? 84.338 29.542 46.074 1.00 18.55 389 THR A CA 1
ATOM 5172 C C . THR A 1 411 ? 83.711 28.228 46.483 1.00 16.27 389 THR A C 1
ATOM 5173 O O . THR A 1 411 ? 83.928 27.724 47.587 1.00 17.04 389 THR A O 1
ATOM 5184 N N . GLY A 1 412 ? 82.910 27.668 45.585 1.00 15.45 390 GLY A N 1
ATOM 5185 C CA . GLY A 1 412 ? 82.270 26.400 45.836 1.00 14.34 390 GLY A CA 1
ATOM 5186 C C . GLY A 1 412 ? 81.448 25.939 44.664 1.00 15.61 390 GLY A C 1
ATOM 5187 O O . GLY A 1 412 ? 81.500 26.535 43.575 1.00 16.32 390 GLY A O 1
ATOM 5191 N N . PHE A 1 413 ? 80.696 24.865 44.897 1.00 16.79 391 PHE A N 1
ATOM 5192 C CA . PHE A 1 413 ? 79.923 24.190 43.856 1.00 15.58 391 PHE A CA 1
ATOM 5193 C C . PHE A 1 413 ? 78.578 23.840 44.450 1.00 17.36 391 PHE A C 1
ATOM 5194 O O . PHE A 1 413 ? 78.509 23.016 45.364 1.00 17.75 391 PHE A O 1
ATOM 5211 N N . GLN A 1 414 ? 77.522 24.465 43.934 1.00 16.54 392 GLN A N 1
ATOM 5212 C CA . GLN A 1 414 ? 76.163 24.159 44.346 1.00 15.77 392 GLN A CA 1
ATOM 5213 C C . GLN A 1 414 ? 75.717 22.971 43.532 1.00 20.11 392 GLN A C 1
ATOM 5214 O O . GLN A 1 414 ? 75.701 23.058 42.310 1.00 19.95 392 GLN A O 1
ATOM 5228 N N . ILE A 1 415 ? 75.401 21.846 44.172 1.00 17.19 393 ILE A N 1
ATOM 5229 C CA . ILE A 1 415 ? 75.064 20.629 43.449 1.00 16.38 393 ILE A CA 1
ATOM 5230 C C . ILE A 1 415 ? 73.545 20.535 43.314 1.00 19.50 393 ILE A C 1
ATOM 5231 O O . ILE A 1 415 ? 72.823 20.600 44.285 1.00 18.62 393 ILE A O 1
ATOM 5247 N N . LYS A 1 416 ? 73.066 20.427 42.082 1.00 18.20 394 LYS A N 1
ATOM 5248 C CA . LYS A 1 416 ? 71.644 20.289 41.787 1.00 17.89 394 LYS A CA 1
ATOM 5249 C C . LYS A 1 416 ? 71.201 18.860 41.515 1.00 19.56 394 LYS A C 1
ATOM 5250 O O . LYS A 1 416 ? 70.008 18.531 41.649 1.00 24.32 394 LYS A O 1
ATOM 5269 N N . GLY A 1 417 ? 72.123 18.018 41.046 1.00 20.64 395 GLY A N 1
ATOM 5270 C CA . GLY A 1 417 ? 71.781 16.649 40.717 1.00 23.31 395 GLY A CA 1
ATOM 5271 C C . GLY A 1 417 ? 72.940 15.944 40.066 1.00 20.26 395 GLY A C 1
ATOM 5272 O O . GLY A 1 417 ? 74.096 16.352 40.235 1.00 20.12 395 GLY A O 1
ATOM 5276 N N . GLN A 1 418 ? 72.637 14.898 39.302 1.00 22.51 396 GLN A N 1
ATOM 5277 C CA . GLN A 1 418 ? 73.673 14.124 38.639 1.00 21.08 396 GLN A CA 1
ATOM 5278 C C . GLN A 1 418 ? 73.153 13.601 37.300 1.00 23.85 396 GLN A C 1
ATOM 5279 O O . GLN A 1 418 ? 71.980 13.261 37.181 1.00 30.18 396 GLN A O 1
ATOM 5293 N N . ILE A 1 419 ? 74.049 13.555 36.323 1.00 22.53 397 ILE A N 1
ATOM 5294 C CA . ILE A 1 419 ? 73.794 13.012 34.985 1.00 23.99 397 ILE A CA 1
ATOM 5295 C C . ILE A 1 419 ? 74.480 11.688 34.850 1.00 24.73 397 ILE A C 1
ATOM 5296 O O . ILE A 1 419 ? 75.622 11.542 35.272 1.00 27.16 397 ILE A O 1
ATOM 5312 N N . ALA A 1 420 ? 73.809 10.725 34.203 1.00 27.70 398 ALA A N 1
ATOM 5313 C CA . ALA A 1 420 ? 74.431 9.452 33.832 1.00 31.64 398 ALA A CA 1
ATOM 5314 C C . ALA A 1 420 ? 75.001 8.661 35.004 1.00 36.97 398 ALA A C 1
ATOM 5315 O O . ALA A 1 420 ? 75.946 7.897 34.829 1.00 38.35 398 ALA A O 1
ATOM 5322 N N . SER A 1 421 ? 74.433 8.859 36.191 1.00 34.10 399 SER A N 1
ATOM 5323 C CA . SER A 1 421 ? 74.831 8.157 37.410 1.00 31.65 399 SER A CA 1
ATOM 5324 C C . SER A 1 421 ? 76.258 8.429 37.870 1.00 31.11 399 SER A C 1
ATOM 5325 O O . SER A 1 421 ? 76.730 7.832 38.833 1.00 37.80 399 SER A O 1
ATOM 5333 N N . CYS A 1 422 ? 76.956 9.351 37.221 1.00 28.81 400 CYS A N 1
ATOM 5334 C CA . CYS A 1 422 ? 78.304 9.639 37.685 1.00 29.12 400 CYS A CA 1
ATOM 5335 C C . CYS A 1 422 ? 78.818 11.016 37.358 1.00 23.20 400 CYS A C 1
ATOM 5336 O O . CYS A 1 422 ? 80.017 11.262 37.521 1.00 27.04 400 CYS A O 1
ATOM 5344 N N . VAL A 1 423 ? 77.936 11.912 36.901 1.00 23.58 401 VAL A N 1
ATOM 5345 C CA . VAL A 1 423 ? 78.358 13.275 36.570 1.00 22.20 401 VAL A CA 1
ATOM 5346 C C . VAL A 1 423 ? 77.550 14.299 37.368 1.00 23.05 401 VAL A C 1
ATOM 5347 O O . VAL A 1 423 ? 76.468 14.729 36.965 1.00 20.91 401 VAL A O 1
ATOM 5360 N N . PRO A 1 424 ? 78.053 14.647 38.554 1.00 18.46 402 PRO A N 1
ATOM 5361 C CA . PRO A 1 424 ? 77.401 15.709 39.328 1.00 19.41 402 PRO A CA 1
ATOM 5362 C C . PRO A 1 424 ? 77.298 16.979 38.509 1.00 19.55 402 PRO A C 1
ATOM 5363 O O . PRO A 1 424 ? 78.212 17.307 37.742 1.00 20.27 402 PRO A O 1
ATOM 5374 N N . TRP A 1 425 ? 76.192 17.696 38.657 1.00 19.36 403 TRP A N 1
ATOM 5375 C CA . TRP A 1 425 ? 76.040 18.974 37.979 1.00 17.96 403 TRP A CA 1
ATOM 5376 C C . TRP A 1 425 ? 75.450 20.000 38.925 1.00 18.36 403 TRP A C 1
ATOM 5377 O O . TRP A 1 425 ? 74.781 19.662 39.914 1.00 19.54 403 TRP A O 1
ATOM 5398 N N . GLY A 1 426 ? 75.694 21.255 38.592 1.00 17.84 404 GLY A N 1
ATOM 5399 C CA . GLY A 1 426 ? 75.180 22.382 39.357 1.00 18.62 404 GLY A CA 1
ATOM 5400 C C . GLY A 1 426 ? 75.792 23.671 38.862 1.00 18.67 404 GLY A C 1
ATOM 5401 O O . GLY A 1 426 ? 75.972 23.874 37.671 1.00 20.41 404 GLY A O 1
ATOM 5405 N N . TYR A 1 427 ? 76.146 24.541 39.792 1.00 18.51 405 TYR A N 1
ATOM 5406 C CA . TYR A 1 427 ? 76.681 25.838 39.462 1.00 20.09 405 TYR A CA 1
ATOM 5407 C C . TYR A 1 427 ? 77.871 26.113 40.348 1.00 19.50 405 TYR A C 1
ATOM 5408 O O . TYR A 1 427 ? 77.850 25.848 41.547 1.00 19.88 405 TYR A O 1
ATOM 5426 N N . LEU A 1 428 ? 78.912 26.670 39.768 1.00 17.35 406 LEU A N 1
ATOM 5427 C CA . LEU A 1 428 ? 79.979 27.222 40.580 1.00 17.37 406 LEU A CA 1
ATOM 5428 C C . LEU A 1 428 ? 79.470 28.474 41.291 1.00 17.31 406 LEU A C 1
ATOM 5429 O O . LEU A 1 428 ? 78.639 29.219 40.762 1.00 19.32 406 LEU A O 1
ATOM 5445 N N . LEU A 1 429 ? 79.958 28.684 42.512 1.00 18.34 407 LEU A N 1
ATOM 5446 C CA . LEU A 1 429 ? 79.599 29.868 43.267 1.00 20.16 407 LEU A CA 1
ATOM 5447 C C . LEU A 1 429 ? 80.621 30.971 43.130 1.00 14.84 407 LEU A C 1
ATOM 5448 O O . LEU A 1 429 ? 81.813 30.753 43.296 1.00 17.87 407 LEU A O 1
ATOM 5464 N N . ASN A 1 430 ? 80.120 32.174 42.819 1.00 17.11 408 ASN A N 1
ATOM 5465 C CA . ASN A 1 430 ? 80.898 33.405 42.775 1.00 19.44 408 ASN A CA 1
ATOM 5466 C C . ASN A 1 430 ? 82.049 33.397 41.772 1.00 23.53 408 ASN A C 1
ATOM 5467 O O . ASN A 1 430 ? 83.096 33.991 42.018 1.00 23.42 408 ASN A O 1
ATOM 5478 N N . SER A 1 431 ? 81.834 32.733 40.633 1.00 19.60 409 SER A N 1
ATOM 5479 C CA . SER A 1 431 ? 82.869 32.577 39.629 1.00 20.05 409 SER A CA 1
ATOM 5480 C C . SER A 1 431 ? 82.576 33.448 38.420 1.00 21.55 409 SER A C 1
ATOM 5481 O O . SER A 1 431 ? 81.476 33.954 38.256 1.00 23.08 409 SER A O 1
ATOM 5489 N N . ILE A 1 432 ? 83.557 33.596 37.556 1.00 22.91 410 ILE A N 1
ATOM 5490 C CA . ILE A 1 432 ? 83.351 34.379 36.338 1.00 23.16 410 ILE A CA 1
ATOM 5491 C C . ILE A 1 432 ? 82.476 33.685 35.272 1.00 23.91 410 ILE A C 1
ATOM 5492 O O . ILE A 1 432 ? 82.193 34.286 34.231 1.00 25.42 410 ILE A O 1
ATOM 5508 N N . VAL A 1 433 ? 82.041 32.439 35.500 1.00 22.49 411 VAL A N 1
ATOM 5509 C CA . VAL A 1 433 ? 81.091 31.853 34.558 1.00 25.58 411 VAL A CA 1
ATOM 5510 C C . VAL A 1 433 ? 79.659 31.985 35.023 1.00 24.38 411 VAL A C 1
ATOM 5511 O O . VAL A 1 433 ? 78.766 31.414 34.414 1.00 25.87 411 VAL A O 1
ATOM 5524 N N . GLY A 1 434 ? 79.425 32.742 36.092 1.00 24.61 412 GLY A N 1
ATOM 5525 C CA . GLY A 1 434 ? 78.070 33.032 36.506 1.00 23.59 412 GLY A CA 1
ATOM 5526 C C . GLY A 1 434 ? 77.229 31.783 36.717 1.00 26.43 412 GLY A C 1
ATOM 5527 O O . GLY A 1 434 ? 77.617 30.899 37.460 1.00 22.56 412 GLY A O 1
ATOM 5531 N N . MET A 1 435 ? 76.068 31.726 36.067 1.00 28.15 413 MET A N 1
ATOM 5532 C CA . MET A 1 435 ? 75.135 30.622 36.246 1.00 23.21 413 MET A CA 1
ATOM 5533 C C . MET A 1 435 ? 75.243 29.584 35.135 1.00 24.39 413 MET A C 1
ATOM 5534 O O . MET A 1 435 ? 74.317 28.832 34.873 1.00 30.30 413 MET A O 1
ATOM 5548 N N . THR A 1 436 ? 76.393 29.530 34.493 1.00 22.17 414 THR A N 1
ATOM 5549 C CA . THR A 1 436 ? 76.641 28.487 33.516 1.00 20.90 414 THR A CA 1
ATOM 5550 C C . THR A 1 436 ? 76.635 27.137 34.233 1.00 23.16 414 THR A C 1
ATOM 5551 O O . THR A 1 436 ? 77.360 26.965 35.218 1.00 22.08 414 THR A O 1
ATOM 5562 N N . PRO A 1 437 ? 75.844 26.165 33.751 1.00 22.28 415 PRO A N 1
ATOM 5563 C CA . PRO A 1 437 ? 75.901 24.820 34.338 1.00 21.45 415 PRO A CA 1
ATOM 5564 C C . PRO A 1 437 ? 77.314 24.221 34.289 1.00 20.95 415 PRO A C 1
ATOM 5565 O O . PRO A 1 437 ? 77.972 24.300 33.237 1.00 21.53 415 PRO A O 1
ATOM 5576 N N . VAL A 1 438 ? 77.753 23.639 35.409 1.00 17.50 416 VAL A N 1
ATOM 5577 C CA . VAL A 1 438 ? 79.061 23.019 35.523 1.00 16.70 416 VAL A CA 1
ATOM 5578 C C . VAL A 1 438 ? 78.854 21.580 35.954 1.00 18.35 416 VAL A C 1
ATOM 5579 O O . VAL A 1 438 ? 78.033 21.280 36.840 1.00 18.69 416 VAL A O 1
ATOM 5592 N N . MET A 1 439 ? 79.579 20.700 35.277 1.00 19.73 417 MET A N 1
ATOM 5593 C CA . MET A 1 439 ? 79.497 19.272 35.447 1.00 17.78 417 MET A CA 1
ATOM 5594 C C . MET A 1 439 ? 80.892 18.752 35.738 1.00 19.08 417 MET A C 1
ATOM 5595 O O . MET A 1 439 ? 81.871 19.216 35.154 1.00 20.50 417 MET A O 1
ATOM 5609 N N . THR A 1 440 ? 80.994 17.751 36.600 1.00 17.73 418 THR A N 1
ATOM 5610 C CA . THR A 1 440 ? 82.296 17.165 36.844 1.00 18.72 418 THR A CA 1
ATOM 5611 C C . THR A 1 440 ? 82.218 15.666 36.858 1.00 21.54 418 THR A C 1
ATOM 5612 O O . THR A 1 440 ? 81.147 15.085 37.039 1.00 21.64 418 THR A O 1
ATOM 5623 N N . LYS A 1 441 ? 83.338 15.021 36.597 1.00 21.15 419 LYS A N 1
ATOM 5624 C CA . LYS A 1 441 ? 83.379 13.572 36.637 1.00 22.85 419 LYS A CA 1
ATOM 5625 C C . LYS A 1 441 ? 84.743 13.128 37.116 1.00 24.86 419 LYS A C 1
ATOM 5626 O O . LYS A 1 441 ? 85.762 13.580 36.601 1.00 24.78 419 LYS A O 1
ATOM 5645 N N . ALA A 1 442 ? 84.771 12.221 38.089 1.00 24.24 420 ALA A N 1
ATOM 5646 C CA . ALA A 1 442 ? 86.040 11.685 38.531 1.00 27.81 420 ALA A CA 1
ATOM 5647 C C . ALA A 1 442 ? 86.670 10.760 37.475 1.00 25.79 420 ALA A C 1
ATOM 5648 O O . ALA A 1 442 ? 85.987 10.139 36.645 1.00 29.80 420 ALA A O 1
ATOM 5655 N N . GLY A 1 443 ? 87.992 10.693 37.512 1.00 30.01 421 GLY A N 1
ATOM 5656 C CA . GLY A 1 443 ? 88.725 9.795 36.648 1.00 33.70 421 GLY A CA 1
ATOM 5657 C C . GLY A 1 443 ? 88.260 8.367 36.826 1.00 36.72 421 GLY A C 1
ATOM 5658 O O . GLY A 1 443 ? 88.089 7.887 37.949 1.00 38.49 421 GLY A O 1
ATOM 5662 N N . GLY A 1 444 ? 88.031 7.689 35.709 1.00 33.02 422 GLY A N 1
ATOM 5663 C CA . GLY A 1 444 ? 87.725 6.268 35.731 1.00 37.93 422 GLY A CA 1
ATOM 5664 C C . GLY A 1 444 ? 86.249 5.947 35.670 1.00 35.08 422 GLY A C 1
ATOM 5665 O O . GLY A 1 444 ? 85.874 4.821 35.380 1.00 34.22 422 GLY A O 1
ATOM 5669 N N . PHE A 1 445 ? 85.400 6.937 35.929 1.00 31.05 423 PHE A N 1
ATOM 5670 C CA . PHE A 1 445 ? 83.969 6.688 36.043 1.00 32.85 423 PHE A CA 1
ATOM 5671 C C . PHE A 1 445 ? 83.230 6.721 34.718 1.00 31.73 423 PHE A C 1
ATOM 5672 O O . PHE A 1 445 ? 83.644 7.386 33.758 1.00 30.93 423 PHE A O 1
ATOM 5689 N N . GLY A 1 446 ? 82.132 5.978 34.671 1.00 32.20 424 GLY A N 1
ATOM 5690 C CA . GLY A 1 446 ? 81.227 6.043 33.542 1.00 31.40 424 GLY A CA 1
ATOM 5691 C C . GLY A 1 446 ? 81.411 4.940 32.528 1.00 33.71 424 GLY A C 1
ATOM 5692 O O . GLY A 1 446 ? 82.117 3.957 32.754 1.00 37.13 424 GLY A O 1
ATOM 5696 N N . ASN A 1 447 ? 80.735 5.110 31.404 1.00 28.64 425 ASN A N 1
ATOM 5697 C CA . ASN A 1 447 ? 80.798 4.130 30.331 1.00 30.99 425 ASN A CA 1
ATOM 5698 C C . ASN A 1 447 ? 81.041 4.848 29.015 1.00 31.31 425 ASN A C 1
ATOM 5699 O O . ASN A 1 447 ? 81.298 6.061 28.994 1.00 31.63 425 ASN A O 1
ATOM 5710 N N . GLU A 1 448 ? 80.997 4.115 27.911 1.00 33.42 426 GLU A N 1
ATOM 5711 C CA . GLU A 1 448 ? 81.393 4.705 26.646 1.00 34.23 426 GLU A CA 1
ATOM 5712 C C . GLU A 1 448 ? 80.530 5.910 26.238 1.00 32.51 426 GLU A C 1
ATOM 5713 O O . GLU A 1 448 ? 81.004 6.796 25.517 1.00 32.71 426 GLU A O 1
ATOM 5725 N N . THR A 1 449 ? 79.291 5.978 26.733 1.00 32.72 427 THR A N 1
ATOM 5726 C CA . THR A 1 449 ? 78.364 7.037 26.329 1.00 31.39 427 THR A CA 1
ATOM 5727 C C . THR A 1 449 ? 78.178 8.174 27.350 1.00 30.48 427 THR A C 1
ATOM 5728 O O . THR A 1 449 ? 77.336 9.042 27.149 1.00 29.80 427 THR A O 1
ATOM 5739 N N . THR A 1 450 ? 78.961 8.201 28.425 1.00 27.70 428 THR A N 1
ATOM 5740 C CA . THR A 1 450 ? 78.767 9.219 29.468 1.00 27.51 428 THR A CA 1
ATOM 5741 C C . THR A 1 450 ? 78.882 10.650 28.924 1.00 26.42 428 THR A C 1
ATOM 5742 O O . THR A 1 450 ? 78.078 11.534 29.258 1.00 25.23 428 THR A O 1
ATOM 5753 N N . LEU A 1 451 ? 79.891 10.915 28.111 1.00 29.43 429 LEU A N 1
ATOM 5754 C CA . LEU A 1 451 ? 80.053 12.275 27.615 1.00 31.04 429 LEU A CA 1
ATOM 5755 C C . LEU A 1 451 ? 78.936 12.611 26.621 1.00 27.23 429 LEU A C 1
ATOM 5756 O O . LEU A 1 451 ? 78.447 13.721 26.609 1.00 27.87 429 LEU A O 1
ATOM 5772 N N . LEU A 1 452 ? 78.498 11.642 25.824 1.00 27.47 430 LEU A N 1
ATOM 5773 C CA . LEU A 1 452 ? 77.312 11.832 24.980 1.00 28.16 430 LEU A CA 1
ATOM 5774 C C . LEU A 1 452 ? 76.089 12.235 25.807 1.00 31.95 430 LEU A C 1
ATOM 5775 O O . LEU A 1 452 ? 75.291 13.074 25.373 1.00 29.45 430 LEU A O 1
ATOM 5791 N N . ASP A 1 453 ? 75.940 11.640 26.992 1.00 26.87 431 ASP A N 1
ATOM 5792 C CA . ASP A 1 453 ? 74.815 11.985 27.863 1.00 25.74 431 ASP A CA 1
ATOM 5793 C C . ASP A 1 453 ? 74.904 13.438 28.337 1.00 27.50 431 ASP A C 1
ATOM 5794 O O . ASP A 1 453 ? 73.891 14.111 28.475 1.00 26.82 431 ASP A O 1
ATOM 5803 N N . VAL A 1 454 ? 76.119 13.923 28.573 1.00 25.55 432 VAL A N 1
ATOM 5804 C CA . VAL A 1 454 ? 76.324 15.290 28.997 1.00 24.81 432 VAL A CA 1
ATOM 5805 C C . VAL A 1 454 ? 76.000 16.242 27.838 1.00 26.34 432 VAL A C 1
ATOM 5806 O O . VAL A 1 454 ? 75.393 17.295 28.039 1.00 25.78 432 VAL A O 1
ATOM 5819 N N . LEU A 1 455 ? 76.401 15.881 26.622 1.00 25.33 433 LEU A N 1
ATOM 5820 C CA . LEU A 1 455 ? 76.078 16.714 25.472 1.00 27.19 433 LEU A CA 1
ATOM 5821 C C . LEU A 1 455 ? 74.560 16.911 25.358 1.00 26.87 433 LEU A C 1
ATOM 5822 O O . LEU A 1 455 ? 74.070 18.026 25.153 1.00 26.96 433 LEU A O 1
ATOM 5838 N N . ARG A 1 456 ? 73.831 15.813 25.472 1.00 27.53 434 ARG A N 1
ATOM 5839 C CA . ARG A 1 456 ? 72.377 15.837 25.394 1.00 30.85 434 ARG A CA 1
ATOM 5840 C C . ARG A 1 456 ? 71.795 16.731 26.486 1.00 31.88 434 ARG A C 1
ATOM 5841 O O . ARG A 1 456 ? 70.890 17.528 26.238 1.00 28.62 434 ARG A O 1
ATOM 5862 N N . PHE A 1 457 ? 72.316 16.608 27.701 1.00 27.54 435 PHE A N 1
ATOM 5863 C CA . PHE A 1 457 ? 71.860 17.460 28.790 1.00 24.93 435 PHE A CA 1
ATOM 5864 C C . PHE A 1 457 ? 71.984 18.941 28.431 1.00 27.22 435 PHE A C 1
ATOM 5865 O O . PHE A 1 457 ? 71.054 19.713 28.607 1.00 27.19 435 PHE A O 1
ATOM 5882 N N . ILE A 1 458 ? 73.135 19.349 27.912 1.00 25.28 436 ILE A N 1
ATOM 5883 C CA . ILE A 1 458 ? 73.320 20.750 27.576 1.00 29.97 436 ILE A CA 1
ATOM 5884 C C . ILE A 1 458 ? 72.477 21.167 26.379 1.00 28.62 436 ILE A C 1
ATOM 5885 O O . ILE A 1 458 ? 71.983 22.287 26.349 1.00 31.18 436 ILE A O 1
ATOM 5901 N N . GLU A 1 459 ? 72.309 20.277 25.403 1.00 27.74 437 GLU A N 1
ATOM 5902 C CA . GLU A 1 459 ? 71.447 20.553 24.268 1.00 30.29 437 GLU A CA 1
ATOM 5903 C C . GLU A 1 459 ? 70.015 20.812 24.705 1.00 36.48 437 GLU A C 1
ATOM 5904 O O . GLU A 1 459 ? 69.331 21.662 24.148 1.00 37.29 437 GLU A O 1
ATOM 5916 N N . GLU A 1 460 ? 69.567 20.097 25.721 1.00 33.00 438 GLU A N 1
ATOM 5917 C CA . GLU A 1 460 ? 68.188 20.226 26.156 1.00 44.65 438 GLU A CA 1
ATOM 5918 C C . GLU A 1 460 ? 67.971 21.441 27.050 1.00 50.59 438 GLU A C 1
ATOM 5919 O O . GLU A 1 460 ? 66.846 21.905 27.189 1.00 43.49 438 GLU A O 1
ATOM 5931 N N . LYS A 1 461 ? 69.046 21.967 27.637 1.00 52.67 439 LYS A N 1
ATOM 5932 C CA . LYS A 1 461 ? 68.966 23.197 28.428 1.00 53.82 439 LYS A CA 1
ATOM 5933 C C . LYS A 1 461 ? 70.218 24.054 28.259 1.00 49.31 439 LYS A C 1
ATOM 5934 O O . LYS A 1 461 ? 70.354 24.777 27.266 1.00 66.93 439 LYS A O 1
#

Secondary structure (DSSP, 8-state):
-EEEEEESSHHHHHHHHHHHHHTT--EEE-SSGGG--GGG-SSEEEEE---TTS-HHHHHHHHHHHHHHHHHTT--EEEEEE--TT--S-HHHHHHHHHHHHTSS-EEEE--BGGGTEEEETTEEEETTEEGGGSGGGS-SSS----SBHHHHHHTT----EEEE-HHHHTSTTHHHHHHHHHHHT--EEEE-BSSHHHHHHHHHHHTTSSS-PEEEESHHHHHHHHHHH-PPP--SS-EEEEE----HHHHHHHHHHHTSTTEEEEEE-GGGGGSTTHHHHHHHHHHHHHHHHHTT-EEEEEE--HHHHHHHHHHHHHHHHHHHH---SEEEEESHHHHHHHHHHTT--EEEEEEEETTTEEEEEEES-TTTT-EEEEE-TT-S-TTHHHHHHHHHHH-

InterPro domains:
  IPR010737 Four-carbon acid sugar kinase, N-terminal domain [PF07005] (12-234)
  IPR031475 Four-carbon acid sugar kinase, nucleotide binding domain [PF17042] (249-429)
  IPR037051 Four-carbon acid sugar kinase, N-terminal domain superfamily [G3DSA:3.40.50.10840] (9-241)
  IPR042213 Four-carbon acid sugar kinase, nucleotide binding domain superfamily [G3DSA:3.40.980.20] (242-436)

Solvent-accessible surface area: 17726 Å² total; per-residue (Å²): 72,40,0,0,0,0,0,1,32,145,77,3,2,55,77,4,8,81,16,2,52,127,36,24,11,163,41,41,53,10,193,68,41,128,82,16,90,60,129,56,5,25,24,1,0,0,9,47,10,102,0,40,80,28,166,72,74,49,0,35,112,96,0,32,35,0,0,50,24,5,73,87,43,40,13,154,16,9,17,0,0,15,3,9,14,1,0,62,13,12,4,0,11,1,1,26,7,0,2,86,24,16,127,28,55,0,0,0,1,0,1,2,2,23,116,98,22,35,16,2,105,129,1,40,2,52,6,114,60,145,104,0,58,97,20,121,48,20,75,84,119,172,18,76,6,101,25,5,22,1,20,45,14,2,73,106,64,17,107,43,73,63,20,62,0,68,43,119,54,0,113,84,109,80,1,23,126,60,0,48,70,6,11,110,117,34,17,69,0,0,0,0,3,0,52,68,44,111,7,0,62,52,0,2,81,8,1,118,72,18,112,39,138,2,2,0,0,0,3,34,5,0,6,51,6,2,1,74,26,29,120,19,111,87,125,26,148,110,0,1,0,0,0,5,19,16,112,39,109,39,4,62,108,4,2,29,9,0,130,158,75,83,4,16,44,38,8,91,0,72,36,117,25,22,139,45,133,86,22,85,92,52,28,63,58,14,12,73,68,0,24,118,8,1,86,80,6,46,0,0,0,0,15,3,72,190,123,92,30,113,60,20,12,136,19,0,1,54,0,0,60,26,0,18,122,57,67,90,8,10,0,0,4,1,1,6,37,87,3,13,123,23,0,17,95,35,1,44,21,104,28,62,91,114,120,28,102,16,43,104,18,0,40,49,0,41,11,69,123,16,88,11,40,138,22,28,0,0,27,5,47,43,48,113,38,88,99,63,2,1,49,54,0,0,146,53,3,69,128,100